Protein AF-V6TMT4-F1 (afdb_monomer_lite)

Foldseek 3Di:
DAPQDQDDCVVCVQAAVDDDPQARPDGHQQWEADPPIDNRFHGTAGQQAQVTTPQEGHAHQARGFYTDPDRHYTQGDHGHAQWDQDPVSHTDRAAAEDDLVDADAFHAYPPQCPPPNSNAGLFHSDLCWAAELRITHNDDPQAFDADPRRGRFGPAGFLQFAHASRHTYRCVDPPNVQQAVDWDRAPGHIFGLWGNPQQFAAELRYTHHCPDPRVQQADDDDDRTRFGFFGAQQFADASRYTHGCVDPPNVVFAPACPDAGRARPDTDFQWEADPPDDSRDHGTDGQQPDDPQEHHEPQARGWYDDPSYIFRPDGHPQWDQFPRRNYTDGFAAADDPPDPDQAFHAHVPQCPPPNSRAGLFGPDLQWETELRITDGDDCCAADADPRRTRFGPDGHAQWADESRYTYGQPTPSVCQFAHNVQWDQDPRYIAGQFTQPQQWEGDVRYTDRDDQQADDGDRRHRPDGDDD

Secondary structure (DSSP, 8-state):
-BTTB---GGG-TTTEEEEETTEEEEE-TTEEE-TT-BTTB-SEEETT-SS-BTTEE--TTEEEEEPPSSSEE-EEEEEPTTEEE-TTS-EEES--EE-GGG--TT-EETT-EEETTTTEESSBSSTTSEEETTEEES--SS-EEEPSS-SSSEEEE-TTSEEETTEEE-TTSTTHHHHEEEEEEETTEEEEEEESSTT-EEETTEEE-TTSGGGGGEE--S-TT---SEE-TTEEEETTEEEESSSTTHHHHEEE-TTSTB--SEEPTTEE--TT--TTS-S-EETTS--SS----TTEEEEEEETTEEEEEEEPTTEEEEGGGTEEEEPP-B--TT-S--TT-BPTT---BTTTTB-SSBSSTTEEEETTEEEE--TTTEEEPSS--SSEEEEPTTEEEETTEEEETTSHHHHTTB-GGGEEEETTEEEESSBSSTTEEEETTEEEE--TTEEEEETTEEEEEPP-

InterPro domains:
  IPR005127 Giardia variant-specific surface protein [PF03302] (73-182)
  IPR005127 Giardia variant-specific surface protein [PF03302] (261-421)
  IPR052798 Giardia Variant Surface Antigen [PTHR23275] (18-182)

Sequence (468 aa):
MHKGICMLQELHPDICIRAGAGVCEECSNLYFKNPVASTTMDSCIACNDVTGVNGYKGVENCAACAPPATAGPATCTDCLDRYILNGQKQCEESCPEVDENSKATGKCLKGYCNVLNGKYCSRCSLDSDYLVDGKCTSTNSNICTQQASPNGTCASCANTHILYMGGCYDPATSPGNKTCTKHKLIGSTLYCFQCGVLTDLLIDGHCLAPSSATSAACTLHRVPAGTCYYCDNTHFLMSGSCVSATTAPGNLVCQDIGPHDGICETCKEGYYAPPDRSSVSDSCIPCTDDSSTLKGIPHCKSCAASSGSLLCTACEKFYRPMNEGSECVQTCVEEEKSSSSNERRCKTGKCDVMGTFYCSQCATDTEAPINGLCAPLDESVCVPHDVKNGTCKYCARGHIMYRGGCYRIGSVEAADICDAQDVVTTGAGSFCIRCKQTDEVPIDGECKASTDECTVKDSGVCKSCRQA

Structure (mmCIF, N/CA/C/O backbone):
data_AF-V6TMT4-F1
#
_entry.id   AF-V6TMT4-F1
#
loop_
_atom_site.group_PDB
_atom_site.id
_atom_site.type_symbol
_atom_site.label_atom_id
_atom_site.label_alt_id
_atom_site.label_comp_id
_atom_site.label_asym_id
_atom_site.label_entity_id
_atom_site.label_seq_id
_atom_site.pdbx_PDB_ins_code
_atom_site.Cartn_x
_atom_site.Cartn_y
_atom_site.Cartn_z
_atom_site.occupancy
_atom_site.B_iso_or_equiv
_atom_site.auth_seq_id
_atom_site.auth_comp_id
_atom_site.auth_asym_id
_atom_site.auth_atom_id
_atom_site.pdbx_PDB_model_num
ATOM 1 N N . MET A 1 1 ? 35.594 -13.077 -37.177 1.00 83.94 1 MET A N 1
ATOM 2 C CA . MET A 1 1 ? 34.903 -12.465 -38.332 1.00 83.94 1 MET A CA 1
ATOM 3 C C . MET A 1 1 ? 33.645 -11.763 -37.836 1.00 83.94 1 MET A C 1
ATOM 5 O O . MET A 1 1 ? 32.958 -12.338 -36.992 1.00 83.94 1 MET A O 1
ATOM 9 N N . HIS A 1 2 ? 33.372 -10.544 -38.297 1.00 86.06 2 HIS A N 1
ATOM 10 C CA . HIS A 1 2 ? 32.113 -9.824 -38.066 1.00 86.06 2 HIS A CA 1
ATOM 11 C C . HIS A 1 2 ? 31.841 -8.894 -39.256 1.00 86.06 2 HIS A C 1
ATOM 13 O O . HIS A 1 2 ? 32.717 -8.115 -39.633 1.00 86.06 2 HIS A O 1
ATOM 19 N N . LYS A 1 3 ? 30.663 -9.001 -39.878 1.00 86.88 3 LYS A N 1
ATOM 20 C CA . LYS A 1 3 ? 30.241 -8.257 -41.075 1.00 86.88 3 LYS A CA 1
ATOM 21 C C . LYS A 1 3 ? 31.279 -8.262 -42.201 1.00 86.88 3 LYS A C 1
ATOM 23 O O . LYS A 1 3 ? 31.490 -7.258 -42.873 1.00 86.88 3 LYS A O 1
ATOM 28 N N . GLY A 1 4 ? 31.941 -9.400 -42.411 1.00 83.56 4 GLY A N 1
ATOM 29 C CA . GLY A 1 4 ? 32.953 -9.535 -43.464 1.00 83.56 4 GLY A CA 1
ATOM 30 C C . GLY A 1 4 ? 34.350 -9.009 -43.104 1.00 83.56 4 GLY A C 1
ATOM 31 O O . GLY A 1 4 ? 35.234 -9.038 -43.957 1.00 83.56 4 GLY A O 1
ATOM 32 N N . ILE A 1 5 ? 34.568 -8.546 -41.868 1.00 88.69 5 ILE A N 1
ATOM 33 C CA . ILE A 1 5 ? 35.832 -7.956 -41.409 1.00 88.69 5 ILE A CA 1
ATOM 34 C C . ILE A 1 5 ? 36.457 -8.819 -40.298 1.00 88.69 5 ILE A C 1
ATOM 36 O O . ILE A 1 5 ? 35.780 -9.308 -39.384 1.00 88.69 5 ILE A O 1
ATOM 40 N N . CYS A 1 6 ? 37.778 -9.000 -40.354 1.00 89.00 6 CYS A N 1
ATOM 41 C CA . CYS A 1 6 ? 38.559 -9.560 -39.251 1.00 89.00 6 CYS A CA 1
ATOM 42 C C . CYS A 1 6 ? 38.830 -8.469 -38.209 1.00 89.00 6 CYS A C 1
ATOM 44 O O . CYS A 1 6 ? 39.544 -7.512 -38.491 1.00 89.00 6 CYS A O 1
ATOM 46 N N . MET A 1 7 ? 38.263 -8.618 -37.011 1.00 90.19 7 MET A N 1
ATOM 47 C CA . MET A 1 7 ? 38.385 -7.650 -35.917 1.00 90.19 7 MET A CA 1
ATOM 48 C C . MET A 1 7 ? 39.349 -8.150 -34.836 1.00 90.19 7 MET A C 1
ATOM 50 O O . MET A 1 7 ? 39.361 -9.340 -34.516 1.00 90.19 7 MET A O 1
ATOM 54 N N . LEU A 1 8 ? 40.133 -7.233 -34.264 1.00 91.69 8 LEU A N 1
ATOM 55 C CA . LEU A 1 8 ? 40.973 -7.474 -33.088 1.00 91.69 8 LEU A CA 1
ATOM 56 C C . LEU A 1 8 ? 40.120 -7.343 -31.822 1.00 91.69 8 LEU A C 1
ATOM 58 O O . LEU A 1 8 ? 39.540 -6.288 -31.583 1.00 91.69 8 LEU A O 1
ATOM 62 N N . GLN A 1 9 ? 40.064 -8.402 -31.013 1.00 90.50 9 GLN A N 1
ATOM 63 C CA . GLN A 1 9 ? 39.236 -8.454 -29.801 1.00 90.50 9 GLN A CA 1
ATOM 64 C C . GLN A 1 9 ? 39.555 -7.312 -28.818 1.00 90.50 9 GLN A C 1
ATOM 66 O O . GLN A 1 9 ? 38.637 -6.698 -28.290 1.00 90.50 9 GLN A O 1
ATOM 71 N N . GLU A 1 10 ? 40.832 -6.972 -28.627 1.00 89.56 10 GLU A N 1
ATOM 72 C CA . GLU A 1 10 ? 41.263 -5.904 -27.708 1.00 89.56 10 GLU A CA 1
ATOM 73 C C . GLU A 1 10 ? 40.716 -4.514 -28.074 1.00 89.56 10 GLU A C 1
ATOM 75 O O . GLU A 1 10 ? 40.556 -3.666 -27.200 1.00 89.56 10 GLU A O 1
ATOM 80 N N . LEU A 1 11 ? 40.408 -4.282 -29.355 1.00 93.06 11 LEU A N 1
ATOM 81 C CA . LEU A 1 11 ? 39.851 -3.017 -29.843 1.00 93.06 11 LEU A CA 1
ATOM 82 C C . LEU A 1 11 ? 38.316 -3.012 -29.868 1.00 93.06 11 LEU A C 1
ATOM 84 O O . LEU A 1 11 ? 37.725 -1.940 -29.975 1.00 93.06 11 LEU A O 1
ATOM 88 N N . HIS A 1 12 ? 37.682 -4.187 -29.777 1.00 92.62 12 HIS A N 1
ATOM 89 C CA . HIS A 1 12 ? 36.230 -4.365 -29.906 1.00 92.62 12 HIS A CA 1
ATOM 90 C C . HIS A 1 12 ? 35.637 -5.303 -28.831 1.00 92.62 12 HIS A C 1
ATOM 92 O O . HIS A 1 12 ? 34.969 -6.296 -29.164 1.00 92.62 12 HIS A O 1
ATOM 98 N N . PRO A 1 13 ? 35.866 -5.024 -27.531 1.00 92.50 13 PRO A N 1
ATOM 99 C CA . PRO A 1 13 ? 35.311 -5.8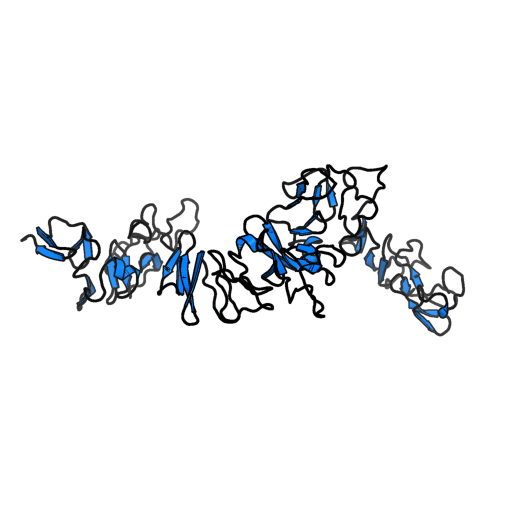29 -26.442 1.00 92.50 13 PRO A CA 1
ATOM 100 C C . PRO A 1 13 ? 33.780 -5.720 -26.344 1.00 92.50 13 PRO A C 1
ATOM 102 O O . PRO A 1 13 ? 33.129 -6.591 -25.773 1.00 92.50 13 PRO A O 1
ATOM 105 N N . ASP A 1 14 ? 33.197 -4.672 -26.930 1.00 92.69 14 ASP A N 1
ATOM 106 C CA . ASP A 1 14 ? 31.758 -4.427 -27.036 1.00 92.69 14 ASP A CA 1
ATOM 107 C C . ASP A 1 14 ? 31.035 -5.427 -27.952 1.00 92.69 14 ASP A C 1
ATOM 109 O O . ASP A 1 14 ? 29.817 -5.567 -27.848 1.00 92.69 14 ASP A O 1
ATOM 113 N N . ILE A 1 15 ? 31.775 -6.155 -28.798 1.00 93.75 15 ILE A N 1
ATOM 114 C CA . ILE A 1 15 ? 31.259 -7.226 -29.663 1.00 93.75 15 ILE A CA 1
ATOM 115 C C . ILE A 1 15 ? 31.689 -8.598 -29.135 1.00 93.75 15 ILE A C 1
ATOM 117 O O . ILE A 1 15 ? 30.860 -9.502 -29.000 1.00 93.75 15 ILE A O 1
ATOM 121 N N . CYS A 1 16 ? 32.984 -8.769 -28.846 1.00 94.88 16 CYS A N 1
ATOM 122 C CA . CYS A 1 16 ? 33.577 -10.054 -28.487 1.00 94.88 16 CYS A CA 1
ATOM 123 C C . CYS A 1 16 ? 34.361 -9.975 -27.175 1.00 94.88 16 CYS A C 1
ATOM 125 O O . CYS A 1 16 ? 35.405 -9.330 -27.107 1.00 94.88 16 CYS A O 1
ATOM 127 N N . ILE A 1 17 ? 33.901 -10.702 -26.157 1.00 95.44 17 ILE A N 1
ATOM 128 C CA . ILE A 1 17 ? 34.539 -10.747 -24.835 1.00 95.44 17 ILE A CA 1
ATOM 129 C C . ILE A 1 17 ? 35.733 -11.705 -24.848 1.00 95.44 17 ILE A C 1
ATOM 131 O O . ILE A 1 17 ? 36.773 -11.406 -24.263 1.00 95.44 17 ILE A O 1
ATOM 135 N N . ARG A 1 18 ? 35.610 -12.850 -25.532 1.00 94.25 18 ARG A N 1
ATOM 136 C CA . ARG A 1 18 ? 36.690 -13.840 -25.647 1.00 94.25 18 ARG A CA 1
ATOM 137 C C . ARG A 1 18 ? 36.762 -14.417 -27.051 1.00 94.25 18 ARG A C 1
ATOM 139 O O . ARG A 1 18 ? 35.775 -14.952 -27.555 1.00 94.25 18 ARG A O 1
ATOM 146 N N . ALA A 1 19 ? 37.949 -14.360 -27.649 1.00 92.81 19 ALA A N 1
ATOM 147 C CA . ALA A 1 19 ? 38.245 -14.979 -28.934 1.00 92.81 19 ALA A CA 1
ATOM 148 C C . ALA A 1 19 ? 39.205 -16.167 -28.775 1.00 92.81 19 ALA A C 1
ATOM 150 O O . ALA A 1 19 ? 40.127 -16.127 -27.963 1.00 92.81 19 ALA A O 1
ATOM 151 N N . GLY A 1 20 ? 39.008 -17.204 -29.586 1.00 90.94 20 GLY A N 1
ATOM 152 C CA . GLY A 1 20 ? 39.848 -18.398 -29.628 1.00 90.94 20 GLY A CA 1
ATOM 153 C C . GLY A 1 20 ? 39.778 -19.058 -31.003 1.00 90.94 20 GLY A C 1
ATOM 154 O O . GLY A 1 20 ? 38.744 -19.026 -31.662 1.00 90.94 20 GLY A O 1
ATOM 155 N N . ALA A 1 21 ? 40.905 -19.590 -31.490 1.00 88.56 21 ALA A N 1
ATOM 156 C CA . ALA A 1 21 ? 41.005 -20.277 -32.788 1.00 88.56 21 ALA A CA 1
ATOM 157 C C . ALA A 1 21 ? 40.380 -19.517 -33.991 1.00 88.56 21 ALA A C 1
ATOM 159 O O . ALA A 1 21 ? 39.844 -20.123 -34.917 1.00 88.56 21 ALA A O 1
ATOM 160 N N . GLY A 1 22 ? 40.444 -18.179 -33.988 1.00 86.75 22 GLY A N 1
ATOM 161 C CA . GLY A 1 22 ? 39.913 -17.334 -35.068 1.00 86.75 22 GLY A CA 1
ATOM 162 C C . GLY A 1 22 ? 38.399 -17.072 -35.022 1.00 86.75 22 GLY A C 1
ATOM 163 O O . GLY A 1 22 ? 37.870 -16.448 -35.946 1.00 86.75 22 GLY A O 1
ATOM 164 N N . VAL A 1 23 ? 37.706 -17.493 -33.959 1.00 93.75 23 VAL A N 1
ATOM 165 C CA . VAL A 1 23 ? 36.282 -17.214 -33.709 1.00 93.75 23 VAL A CA 1
ATOM 166 C C . VAL A 1 23 ? 36.078 -16.492 -32.382 1.00 93.75 23 VAL A C 1
ATOM 168 O O . VAL A 1 23 ? 36.880 -16.621 -31.459 1.00 93.75 23 VAL A O 1
ATOM 171 N N . CYS A 1 24 ? 34.981 -15.744 -32.270 1.00 95.00 24 CYS A N 1
ATOM 172 C CA . CYS A 1 24 ? 34.526 -15.282 -30.965 1.00 95.00 24 CYS A CA 1
ATOM 173 C C . CYS A 1 24 ? 33.825 -16.427 -30.225 1.00 95.00 24 CYS A C 1
ATOM 175 O O . CYS A 1 24 ? 32.832 -16.982 -30.703 1.00 95.00 24 CYS A O 1
ATOM 177 N N . GLU A 1 25 ? 34.349 -16.796 -29.064 1.00 93.38 25 GLU A N 1
ATOM 178 C CA . GLU A 1 25 ? 33.796 -17.853 -28.224 1.00 93.38 25 GLU A CA 1
ATOM 179 C C . GLU A 1 25 ? 32.671 -17.342 -27.327 1.00 93.38 25 GLU A C 1
ATOM 181 O O . GLU A 1 25 ? 31.728 -18.099 -27.072 1.00 93.38 25 GLU A O 1
ATOM 186 N N . GLU A 1 26 ? 32.776 -16.081 -26.897 1.00 94.75 26 GLU A N 1
ATOM 187 C CA . GLU A 1 26 ? 31.860 -15.392 -25.989 1.00 94.75 26 GLU A CA 1
ATOM 188 C C . GLU A 1 26 ? 31.581 -13.971 -26.493 1.00 94.75 26 GLU A C 1
ATOM 190 O O . GLU A 1 26 ? 32.477 -13.126 -26.544 1.00 94.75 26 GLU A O 1
ATOM 195 N N . CYS A 1 27 ? 30.333 -13.731 -26.887 1.00 95.56 27 CYS A N 1
ATOM 196 C CA . CYS A 1 27 ? 29.871 -12.440 -27.381 1.00 95.56 27 CYS A CA 1
ATOM 197 C C . CYS A 1 27 ? 29.468 -11.519 -26.225 1.00 95.56 27 CYS A C 1
ATOM 199 O O . CYS A 1 27 ? 29.079 -11.988 -25.157 1.00 95.56 27 CYS A O 1
ATOM 201 N N . SER A 1 28 ? 29.527 -10.213 -26.465 1.00 94.88 28 SER A N 1
ATOM 202 C CA . SER A 1 28 ? 28.987 -9.203 -25.552 1.00 94.88 28 SER A CA 1
ATOM 203 C C . SER A 1 28 ? 27.464 -9.319 -25.401 1.00 94.88 28 SER A C 1
ATOM 205 O O . SER A 1 28 ? 26.795 -9.896 -26.253 1.00 94.88 28 SER A O 1
ATOM 207 N N . ASN A 1 29 ? 26.898 -8.738 -24.342 1.00 92.12 29 ASN A N 1
ATOM 208 C CA . ASN A 1 29 ? 25.477 -8.843 -23.982 1.00 92.12 29 ASN A CA 1
ATOM 209 C C . ASN A 1 29 ? 24.498 -8.320 -25.053 1.00 92.12 29 ASN A C 1
ATOM 211 O O . ASN A 1 29 ? 23.337 -8.726 -25.050 1.00 92.12 29 ASN A O 1
ATOM 215 N N . LEU A 1 30 ? 24.961 -7.454 -25.962 1.00 95.00 30 LEU A N 1
ATOM 216 C CA . LEU A 1 30 ? 24.176 -6.943 -27.093 1.00 95.00 30 LEU A CA 1
ATOM 217 C C . LEU A 1 30 ? 24.151 -7.878 -28.314 1.00 95.00 30 LEU A C 1
ATOM 219 O O . LEU A 1 30 ? 23.525 -7.575 -29.333 1.00 95.00 30 LEU A O 1
ATOM 223 N N . TYR A 1 31 ? 24.850 -9.009 -28.234 1.00 96.44 31 TYR A N 1
ATOM 224 C CA . TYR A 1 31 ? 25.056 -9.943 -29.330 1.00 96.44 31 TYR A CA 1
ATOM 225 C C . TYR A 1 31 ? 24.802 -11.379 -28.872 1.00 96.44 31 TYR A C 1
ATOM 227 O O . TYR A 1 31 ? 25.121 -11.767 -27.751 1.00 96.44 31 TYR A O 1
ATOM 235 N N . PHE A 1 32 ? 24.308 -12.217 -29.778 1.00 96.62 32 PHE A N 1
ATOM 236 C CA . PHE A 1 32 ? 24.267 -13.661 -29.568 1.00 96.62 32 PHE A CA 1
ATOM 237 C C . PHE A 1 32 ? 25.334 -14.361 -30.406 1.00 96.62 32 PHE A C 1
ATOM 239 O O . PHE A 1 32 ? 25.706 -13.915 -31.497 1.00 96.62 32 PHE A O 1
ATOM 246 N N . LYS A 1 33 ? 25.811 -15.502 -29.904 1.00 95.62 33 LYS A N 1
ATOM 247 C CA . LYS A 1 33 ? 26.742 -16.357 -30.639 1.00 95.62 33 LYS A CA 1
ATOM 248 C C . LYS A 1 33 ? 26.039 -16.987 -31.833 1.00 95.62 33 LYS A C 1
ATOM 250 O O . LYS A 1 33 ? 25.041 -17.685 -31.667 1.00 95.62 33 LYS A O 1
ATOM 255 N N . ASN A 1 34 ? 26.588 -16.783 -33.023 1.00 95.19 34 ASN A N 1
ATOM 256 C CA . ASN A 1 34 ? 26.090 -17.413 -34.234 1.00 95.19 34 ASN A CA 1
ATOM 257 C C . ASN A 1 34 ? 26.302 -18.942 -34.159 1.00 95.19 34 ASN A C 1
ATOM 259 O O . ASN A 1 34 ? 27.451 -19.377 -34.036 1.00 95.19 34 ASN A O 1
ATOM 263 N N . PRO A 1 35 ? 25.253 -19.780 -34.273 1.00 94.25 35 PRO A N 1
ATOM 264 C CA . PRO A 1 35 ? 25.397 -21.240 -34.228 1.00 94.25 35 PRO A CA 1
ATOM 265 C C . PRO A 1 35 ? 26.279 -21.824 -35.338 1.00 94.25 35 PRO A C 1
ATOM 267 O O . PRO A 1 35 ? 26.777 -22.938 -35.201 1.00 94.25 35 PRO A O 1
ATOM 270 N N . VAL A 1 36 ? 26.505 -21.067 -36.417 1.00 93.62 36 VAL A N 1
ATOM 271 C CA . VAL A 1 36 ? 27.398 -21.436 -37.528 1.00 93.62 36 VAL A CA 1
ATOM 272 C C . VAL A 1 36 ? 28.673 -20.580 -37.582 1.00 93.62 36 VAL A C 1
ATOM 274 O O . VAL A 1 36 ? 29.278 -20.424 -38.645 1.00 93.62 36 VAL A O 1
ATOM 277 N N . ALA A 1 37 ? 29.082 -20.001 -36.446 1.00 93.31 37 ALA A N 1
ATOM 278 C CA . ALA A 1 37 ? 30.324 -19.241 -36.315 1.00 93.31 37 ALA A CA 1
ATOM 279 C C . ALA A 1 37 ? 31.541 -20.053 -36.793 1.00 93.31 37 ALA A C 1
ATOM 281 O O . ALA A 1 37 ? 31.729 -21.207 -36.411 1.00 93.31 37 ALA A O 1
ATOM 282 N N . SER A 1 38 ? 32.398 -19.433 -37.603 1.00 92.75 38 SER A N 1
ATOM 283 C CA . SER A 1 38 ? 33.648 -20.029 -38.089 1.00 92.75 38 SER A CA 1
ATOM 284 C C . SER A 1 38 ? 34.652 -18.932 -38.443 1.00 92.75 38 SER A C 1
ATOM 286 O O . SER A 1 38 ? 34.373 -17.745 -38.280 1.00 92.75 38 SER A O 1
ATOM 288 N N . THR A 1 39 ? 35.825 -19.296 -38.955 1.00 90.44 39 THR A N 1
ATOM 289 C CA . THR A 1 39 ? 36.812 -18.310 -39.425 1.00 90.44 39 THR A CA 1
ATOM 290 C C . THR A 1 39 ? 36.313 -17.487 -40.618 1.00 90.44 39 THR A C 1
ATOM 292 O O . THR A 1 39 ? 36.815 -16.389 -40.846 1.00 90.44 39 THR A O 1
ATOM 295 N N . THR A 1 40 ? 35.302 -17.973 -41.348 1.00 89.25 40 THR A N 1
ATOM 296 C CA . THR A 1 40 ? 34.706 -17.299 -42.514 1.00 89.25 40 THR A CA 1
ATOM 297 C C . THR A 1 40 ? 33.279 -16.805 -42.276 1.00 89.25 40 THR A C 1
ATOM 299 O O . THR A 1 40 ? 32.701 -16.197 -43.170 1.00 89.25 40 THR A O 1
ATOM 302 N N . MET A 1 41 ? 32.700 -17.057 -41.097 1.00 90.69 41 MET A N 1
ATOM 303 C CA . MET A 1 41 ? 31.330 -16.666 -40.747 1.00 90.69 41 MET A CA 1
ATOM 304 C C . MET A 1 41 ? 31.321 -15.826 -39.477 1.00 90.69 41 MET A C 1
ATOM 306 O O . MET A 1 41 ? 32.079 -16.090 -38.544 1.00 90.69 41 MET A O 1
ATOM 310 N N . ASP A 1 42 ? 30.434 -14.837 -39.425 1.00 93.38 42 ASP A N 1
ATOM 311 C CA . ASP A 1 42 ? 30.314 -13.946 -38.274 1.00 93.38 42 ASP A CA 1
ATOM 312 C C . ASP A 1 42 ? 30.132 -14.733 -36.979 1.00 93.38 42 ASP A C 1
ATOM 314 O O . ASP A 1 42 ? 29.279 -15.617 -36.900 1.00 93.38 42 ASP A O 1
ATOM 318 N N . SER A 1 43 ? 30.943 -14.424 -35.968 1.00 94.56 43 SER A N 1
ATOM 319 C CA . SER A 1 43 ? 30.884 -15.140 -34.690 1.00 94.56 43 SER A CA 1
ATOM 320 C C . SER A 1 43 ? 29.759 -14.639 -33.785 1.00 94.56 43 SER A C 1
ATOM 322 O O . SER A 1 43 ? 29.140 -15.431 -33.078 1.00 94.56 43 SER A O 1
ATOM 324 N N . CYS A 1 44 ? 29.481 -13.338 -33.840 1.00 95.88 44 CYS A N 1
ATOM 325 C CA . CYS A 1 44 ? 28.484 -12.656 -33.025 1.00 95.88 44 CYS A CA 1
ATOM 326 C C . CYS A 1 44 ? 27.546 -11.863 -33.932 1.00 95.88 44 CYS A C 1
ATOM 328 O O . CYS A 1 44 ? 28.014 -11.122 -34.802 1.00 95.88 44 CYS A O 1
ATOM 330 N N . ILE A 1 45 ? 26.242 -12.022 -33.723 1.00 96.62 45 ILE A N 1
ATOM 331 C CA . ILE A 1 45 ? 25.181 -11.309 -34.443 1.00 96.62 45 ILE A CA 1
ATOM 332 C C . ILE A 1 45 ? 24.476 -10.415 -33.427 1.00 96.62 45 ILE A C 1
ATOM 334 O O . ILE A 1 45 ? 24.148 -10.876 -32.334 1.00 96.62 45 ILE A O 1
ATOM 338 N N . ALA A 1 46 ? 24.281 -9.136 -33.758 1.00 97.00 46 ALA A N 1
ATOM 339 C CA . ALA A 1 46 ? 23.636 -8.204 -32.839 1.00 97.00 46 ALA A CA 1
ATOM 340 C C . ALA A 1 46 ? 22.188 -8.635 -32.586 1.00 97.00 46 ALA A C 1
ATOM 342 O O . ALA A 1 46 ? 21.488 -9.082 -33.500 1.00 97.00 46 ALA A O 1
ATOM 343 N N . CYS A 1 47 ? 21.721 -8.486 -31.351 1.00 97.69 47 CYS A N 1
ATOM 344 C CA . CYS A 1 47 ? 20.380 -8.912 -30.971 1.00 97.69 47 CYS A CA 1
ATOM 345 C C . CYS A 1 47 ? 19.271 -8.161 -31.709 1.00 97.69 47 CYS A C 1
ATOM 347 O O . CYS A 1 47 ? 18.190 -8.720 -31.867 1.00 97.69 47 CYS A O 1
ATOM 349 N N . ASN A 1 48 ? 19.550 -6.966 -32.229 1.00 96.94 48 ASN A N 1
ATOM 350 C CA . ASN A 1 48 ? 18.653 -6.167 -33.062 1.00 96.94 48 ASN A CA 1
ATOM 351 C C . ASN A 1 48 ? 18.924 -6.259 -34.575 1.00 96.94 48 ASN A C 1
ATOM 353 O O . ASN A 1 48 ? 18.274 -5.563 -35.354 1.00 96.94 48 ASN A O 1
ATOM 357 N N . ASP A 1 49 ? 19.845 -7.117 -35.023 1.00 96.81 49 ASP A N 1
ATOM 358 C CA . ASP A 1 49 ? 20.133 -7.289 -36.449 1.00 96.81 49 ASP A CA 1
ATOM 359 C C . ASP A 1 49 ? 19.102 -8.199 -37.126 1.00 96.81 49 ASP A C 1
ATOM 361 O O . ASP A 1 49 ? 19.271 -9.416 -37.228 1.00 96.81 49 ASP A O 1
ATOM 365 N N . VAL A 1 50 ? 18.028 -7.597 -37.632 1.00 95.81 50 VAL A N 1
ATOM 366 C CA . VAL A 1 50 ? 16.942 -8.315 -38.321 1.00 95.81 50 VAL A CA 1
ATOM 367 C C . VAL A 1 50 ? 17.335 -8.879 -39.691 1.00 95.81 50 VAL A C 1
ATOM 369 O O . VAL A 1 50 ? 16.616 -9.731 -40.221 1.00 95.81 50 VAL A O 1
ATOM 372 N N . THR A 1 51 ? 18.466 -8.442 -40.258 1.00 94.94 51 THR A N 1
ATOM 373 C CA . THR A 1 51 ? 19.009 -9.007 -41.506 1.00 94.94 51 THR A CA 1
ATOM 374 C C . THR A 1 51 ? 19.715 -10.325 -41.208 1.00 94.94 51 THR A C 1
ATOM 376 O O . THR A 1 51 ? 19.497 -11.323 -41.897 1.00 94.94 51 THR A O 1
ATOM 379 N N . GLY A 1 52 ? 20.512 -10.335 -40.136 1.00 92.00 52 GLY A N 1
ATOM 380 C CA . GLY A 1 52 ? 21.183 -11.522 -39.630 1.00 92.00 52 GLY A CA 1
ATOM 381 C C . GLY A 1 52 ? 22.297 -12.052 -40.535 1.00 92.00 52 GLY A C 1
ATOM 382 O O . GLY A 1 52 ? 22.794 -11.367 -41.432 1.00 92.00 52 GLY A O 1
ATOM 383 N N . VAL A 1 53 ? 22.700 -13.300 -40.283 1.00 93.75 53 VAL A N 1
ATOM 384 C CA . VAL A 1 53 ? 23.731 -14.032 -41.032 1.00 93.75 53 VAL A CA 1
ATOM 385 C C . VAL A 1 53 ? 23.288 -15.482 -41.213 1.00 93.75 53 VAL A C 1
ATOM 387 O O . VAL A 1 53 ? 22.982 -16.174 -40.247 1.00 93.75 53 VAL A O 1
ATOM 390 N N . ASN A 1 54 ? 23.268 -15.962 -42.459 1.00 92.56 54 ASN A N 1
ATOM 391 C CA . ASN A 1 54 ? 22.940 -17.352 -42.812 1.00 92.56 54 ASN A CA 1
ATOM 392 C C . ASN A 1 54 ? 21.621 -17.877 -42.202 1.00 92.56 54 ASN A C 1
ATOM 394 O O . ASN A 1 54 ? 21.543 -19.003 -41.717 1.00 92.56 54 ASN A O 1
ATOM 398 N N . GLY A 1 55 ? 20.589 -17.028 -42.181 1.00 93.56 55 GLY A N 1
ATOM 399 C CA . GLY A 1 55 ? 19.272 -17.356 -41.629 1.00 93.56 55 GLY A CA 1
ATOM 400 C C . GLY A 1 55 ? 19.132 -17.162 -40.115 1.00 93.56 55 GLY A C 1
ATOM 401 O O . GLY A 1 55 ? 18.014 -17.238 -39.615 1.00 93.56 55 GLY A O 1
ATOM 402 N N . TYR A 1 56 ? 20.213 -16.863 -39.390 1.00 97.12 56 TYR A N 1
ATOM 403 C CA . TYR A 1 56 ? 20.182 -16.496 -37.972 1.00 97.12 56 TYR A CA 1
ATOM 404 C C . TYR A 1 56 ? 20.064 -14.984 -37.839 1.00 97.12 56 TYR A C 1
ATOM 406 O O . TYR A 1 56 ? 20.953 -14.263 -38.285 1.00 97.12 56 TYR A O 1
ATOM 414 N N . LYS A 1 57 ? 18.980 -14.492 -37.241 1.00 97.06 57 LYS A N 1
ATOM 415 C CA . LYS A 1 57 ? 18.694 -13.051 -37.149 1.00 97.06 57 LYS A CA 1
ATOM 416 C C . LYS A 1 57 ? 18.314 -12.633 -35.736 1.00 97.06 57 LYS A C 1
ATOM 418 O O . LYS A 1 57 ? 17.874 -13.458 -34.943 1.00 97.06 57 LYS A O 1
ATOM 423 N N . GLY A 1 58 ? 18.483 -11.358 -35.434 1.00 96.62 58 GLY A N 1
ATOM 424 C CA . GLY A 1 58 ? 17.978 -10.718 -34.228 1.00 96.62 58 GLY A CA 1
ATOM 425 C C . GLY A 1 58 ? 16.475 -10.419 -34.285 1.00 96.62 58 GLY A C 1
ATOM 426 O O . GLY A 1 58 ? 15.764 -10.816 -35.214 1.00 96.62 58 GLY A O 1
ATOM 427 N N . VAL A 1 59 ? 16.006 -9.695 -33.273 1.00 97.00 59 VAL A N 1
ATOM 428 C CA . VAL A 1 59 ? 14.644 -9.174 -33.115 1.00 97.00 59 VAL A CA 1
ATOM 429 C C . VAL A 1 59 ? 14.723 -7.652 -33.062 1.00 97.00 59 VAL A C 1
ATOM 431 O O . VAL A 1 59 ? 15.546 -7.102 -32.339 1.00 97.00 59 VAL A O 1
ATOM 434 N N . GLU A 1 60 ? 13.878 -6.961 -33.822 1.00 97.44 60 GLU A N 1
ATOM 435 C CA . GLU A 1 60 ? 13.870 -5.496 -33.864 1.00 97.44 60 GLU A CA 1
ATOM 436 C C . GLU A 1 60 ? 13.774 -4.888 -32.453 1.00 97.44 60 GLU A C 1
ATOM 438 O O . GLU A 1 60 ? 13.021 -5.372 -31.608 1.00 97.44 60 GLU A O 1
ATOM 443 N N . ASN A 1 61 ? 14.570 -3.846 -32.192 1.00 96.81 61 ASN A N 1
ATOM 444 C CA . ASN A 1 61 ? 14.669 -3.153 -30.899 1.00 96.81 61 ASN A CA 1
ATOM 445 C C . ASN A 1 61 ? 15.078 -4.026 -29.695 1.00 96.81 61 ASN A C 1
ATOM 447 O O . ASN A 1 61 ? 14.922 -3.615 -28.543 1.00 96.81 61 ASN A O 1
ATOM 451 N N . CYS A 1 62 ? 15.632 -5.215 -29.936 1.00 97.69 62 CYS A N 1
ATOM 452 C CA . CYS A 1 62 ? 16.110 -6.097 -28.881 1.00 97.69 62 CYS A CA 1
ATOM 453 C C . CYS A 1 62 ? 17.528 -5.729 -28.422 1.00 97.69 62 CYS A C 1
ATOM 455 O O . CYS A 1 62 ? 18.457 -5.681 -29.228 1.00 97.69 62 CYS A O 1
ATOM 457 N N . ALA A 1 63 ? 17.696 -5.507 -27.118 1.00 95.94 63 ALA A N 1
ATOM 458 C CA . ALA A 1 63 ? 18.991 -5.223 -26.506 1.00 95.94 63 ALA A CA 1
ATOM 459 C C . ALA A 1 63 ? 19.758 -6.509 -26.198 1.00 95.94 63 ALA A C 1
ATOM 461 O O . ALA A 1 63 ? 20.945 -6.578 -26.468 1.00 95.94 63 ALA A O 1
ATOM 462 N N . ALA A 1 64 ? 19.089 -7.530 -25.662 1.00 95.88 64 ALA A N 1
ATOM 463 C CA . ALA A 1 64 ? 19.716 -8.788 -25.262 1.00 95.88 64 ALA A CA 1
ATOM 464 C C . ALA A 1 64 ? 18.854 -9.976 -25.683 1.00 95.88 64 ALA A C 1
ATOM 466 O O . ALA A 1 64 ? 17.624 -9.919 -25.614 1.00 95.88 64 ALA A O 1
ATOM 467 N N . CYS A 1 65 ? 19.489 -11.065 -26.108 1.00 97.25 65 CYS A N 1
ATOM 468 C CA . CYS A 1 65 ? 18.797 -12.195 -26.709 1.00 97.25 65 CYS A CA 1
ATOM 469 C C . CYS A 1 65 ? 19.560 -13.515 -26.550 1.00 97.25 65 CYS A C 1
ATOM 471 O O . CYS A 1 65 ? 20.783 -13.547 -26.424 1.00 97.25 65 CYS A O 1
ATOM 473 N N . ALA A 1 66 ? 18.819 -14.621 -26.605 1.00 95.69 66 ALA A N 1
ATOM 474 C CA . ALA A 1 66 ? 19.371 -15.967 -26.656 1.00 95.69 66 ALA A CA 1
ATOM 475 C C . ALA A 1 66 ? 19.437 -16.478 -28.109 1.00 95.69 66 ALA A C 1
ATOM 477 O O . ALA A 1 66 ? 18.484 -16.269 -28.873 1.00 95.69 66 ALA A O 1
ATOM 478 N N . PRO A 1 67 ? 20.523 -17.174 -28.496 1.00 95.00 67 PRO A N 1
ATOM 479 C CA . PRO A 1 67 ? 20.668 -17.727 -29.838 1.00 95.00 67 PRO A CA 1
ATOM 480 C C . PRO A 1 67 ? 19.563 -18.759 -30.126 1.00 95.00 67 PRO A C 1
ATOM 482 O O . PRO A 1 67 ? 19.219 -19.547 -29.240 1.00 95.00 67 PRO A O 1
ATOM 485 N N . PRO A 1 68 ? 19.012 -18.809 -31.350 1.00 94.88 68 PRO A N 1
ATOM 486 C CA . PRO A 1 68 ? 18.040 -19.831 -31.705 1.00 94.88 68 PRO A CA 1
ATOM 487 C C . PRO A 1 68 ? 18.738 -21.164 -32.014 1.00 94.88 68 PRO A C 1
ATOM 489 O O . PRO A 1 68 ? 19.866 -21.197 -32.506 1.00 94.88 68 PRO A O 1
ATOM 492 N N . ALA A 1 69 ? 18.055 -22.281 -31.749 1.00 92.94 69 ALA A N 1
ATOM 493 C CA . ALA A 1 69 ? 18.599 -23.623 -31.993 1.00 92.94 69 ALA A CA 1
ATOM 494 C C . ALA A 1 69 ? 18.732 -23.956 -33.492 1.00 92.94 69 ALA A C 1
ATOM 496 O O . ALA A 1 69 ? 19.605 -24.721 -33.896 1.00 92.94 69 ALA A O 1
ATOM 497 N N . THR A 1 70 ? 17.874 -23.368 -34.323 1.00 94.69 70 THR A N 1
ATOM 498 C CA . THR A 1 70 ? 17.866 -23.510 -35.783 1.00 94.69 70 THR A CA 1
ATOM 499 C C . THR A 1 70 ? 17.846 -22.134 -36.437 1.00 94.69 70 THR A C 1
ATOM 501 O O . THR A 1 70 ? 17.591 -21.136 -35.763 1.00 94.69 70 THR A O 1
ATOM 504 N N . ALA A 1 71 ? 18.090 -22.069 -37.749 1.00 95.88 71 ALA A N 1
ATOM 505 C CA . ALA A 1 71 ? 17.942 -20.827 -38.506 1.00 95.88 71 ALA A CA 1
ATOM 506 C C . ALA A 1 71 ? 16.565 -20.193 -38.230 1.00 95.88 71 ALA A C 1
ATOM 508 O O . ALA A 1 71 ? 15.532 -20.863 -38.298 1.00 95.88 71 ALA A O 1
ATOM 509 N N . GLY A 1 72 ? 16.567 -18.916 -37.862 1.00 95.56 72 GLY A N 1
ATOM 510 C CA . GLY A 1 72 ? 15.411 -18.203 -37.340 1.00 95.56 72 GLY A CA 1
ATOM 511 C C . GLY A 1 72 ? 15.808 -16.985 -36.499 1.00 95.56 72 GLY A C 1
ATOM 512 O O . GLY A 1 72 ? 16.996 -16.669 -36.377 1.00 95.56 72 GLY A O 1
ATOM 513 N N . PRO A 1 73 ? 14.814 -16.266 -35.947 1.00 95.94 73 PRO A N 1
ATOM 514 C CA . PRO A 1 73 ? 15.058 -15.169 -35.022 1.00 95.94 73 PRO A CA 1
ATOM 515 C C . PRO A 1 73 ? 15.557 -15.673 -33.664 1.00 95.94 73 PRO A C 1
ATOM 517 O O . PRO A 1 73 ? 15.071 -16.680 -33.149 1.00 95.94 73 PRO A O 1
ATOM 520 N N . ALA A 1 74 ? 16.493 -14.938 -33.072 1.00 96.75 74 ALA A N 1
ATOM 521 C CA . ALA A 1 74 ? 16.886 -15.079 -31.681 1.00 96.75 74 ALA A CA 1
ATOM 522 C C . ALA A 1 74 ? 15.691 -14.845 -30.745 1.00 96.75 74 ALA A C 1
ATOM 524 O O . ALA A 1 74 ? 14.708 -14.191 -31.099 1.00 96.75 74 ALA A O 1
ATOM 525 N N . THR A 1 75 ? 15.771 -15.374 -29.526 1.00 96.94 75 THR A N 1
ATOM 526 C CA . THR A 1 75 ? 14.743 -15.126 -28.506 1.00 96.94 75 THR A CA 1
ATOM 527 C C . THR A 1 75 ? 15.120 -13.881 -27.723 1.00 96.94 75 THR A C 1
ATOM 529 O O . THR A 1 75 ? 16.094 -13.912 -26.974 1.00 96.94 75 THR A O 1
ATOM 532 N N . CYS A 1 76 ? 14.366 -12.793 -27.883 1.00 97.69 76 CYS A N 1
ATOM 533 C CA . CYS A 1 76 ? 14.639 -11.570 -27.140 1.00 97.69 76 CYS A CA 1
ATOM 534 C C . CYS A 1 76 ? 14.365 -11.756 -25.640 1.00 97.69 76 CYS A C 1
ATOM 536 O O . CYS A 1 76 ? 13.330 -12.303 -25.244 1.00 97.69 76 CYS A O 1
ATOM 538 N N . THR A 1 77 ? 15.302 -11.307 -24.809 1.00 96.38 77 THR A N 1
ATOM 539 C CA . THR A 1 77 ? 15.231 -11.379 -23.344 1.00 96.38 77 THR A CA 1
ATOM 540 C C . THR A 1 77 ? 15.177 -10.003 -22.695 1.00 96.38 77 THR A C 1
ATOM 542 O O . THR A 1 77 ? 14.623 -9.889 -21.605 1.00 96.38 77 THR A O 1
ATOM 545 N N . ASP A 1 78 ? 15.695 -8.967 -23.361 1.00 95.75 78 ASP A N 1
ATOM 546 C CA . ASP A 1 78 ? 15.519 -7.573 -22.956 1.00 95.75 78 ASP A CA 1
ATOM 547 C C . ASP A 1 78 ? 15.518 -6.642 -24.174 1.00 95.75 78 ASP A C 1
ATOM 549 O O . ASP A 1 78 ? 16.182 -6.901 -25.178 1.00 95.75 78 ASP A O 1
ATOM 553 N N . CYS A 1 79 ? 14.772 -5.551 -24.074 1.00 96.88 79 CYS A N 1
ATOM 554 C CA . CYS A 1 79 ? 14.594 -4.565 -25.134 1.00 96.88 79 CYS A CA 1
ATOM 555 C C . CYS A 1 79 ? 15.430 -3.314 -24.875 1.00 96.88 79 CYS A C 1
ATOM 557 O O . CYS A 1 79 ? 15.735 -3.002 -23.722 1.00 96.88 79 CYS A O 1
ATOM 559 N N . LEU A 1 80 ? 15.752 -2.588 -25.946 1.00 95.50 80 LEU A N 1
ATOM 560 C CA . LEU A 1 80 ? 16.396 -1.276 -25.860 1.00 95.50 80 LEU A CA 1
ATOM 561 C C . LEU A 1 80 ? 15.542 -0.293 -25.041 1.00 95.50 80 LEU A C 1
ATOM 563 O O . LEU A 1 80 ? 14.349 -0.522 -24.809 1.00 95.50 80 LEU A O 1
ATOM 567 N N . ASP A 1 81 ? 16.155 0.812 -24.618 1.00 94.50 81 ASP A N 1
ATOM 568 C CA . ASP A 1 81 ? 15.457 1.928 -23.972 1.00 94.50 81 ASP A CA 1
ATOM 569 C C . ASP A 1 81 ? 14.227 2.331 -24.788 1.00 94.50 81 ASP A C 1
ATOM 571 O O . ASP A 1 81 ? 14.246 2.279 -26.018 1.00 94.50 81 ASP A O 1
ATOM 575 N N . ARG A 1 82 ? 13.160 2.748 -24.098 1.00 96.00 82 ARG A N 1
ATOM 576 C CA . ARG A 1 82 ? 11.827 3.047 -24.653 1.00 96.00 82 ARG A CA 1
ATOM 577 C C . ARG A 1 82 ? 11.016 1.845 -25.139 1.00 96.00 82 ARG A C 1
ATOM 579 O O . ARG A 1 82 ? 9.881 2.057 -25.563 1.00 96.00 82 ARG A O 1
ATOM 586 N N . TYR A 1 83 ? 11.538 0.619 -25.052 1.00 96.50 83 TYR A N 1
ATOM 587 C CA . TYR A 1 83 ? 10.823 -0.596 -25.446 1.00 96.50 83 TYR A CA 1
ATOM 588 C C . TYR A 1 83 ? 10.682 -1.606 -24.295 1.00 96.50 83 TYR A C 1
ATOM 590 O O . TYR A 1 83 ? 11.579 -1.797 -23.461 1.00 96.50 83 TYR A O 1
ATOM 598 N N . ILE A 1 84 ? 9.554 -2.318 -24.285 1.00 95.81 84 ILE A N 1
ATOM 599 C CA . ILE A 1 84 ? 9.253 -3.409 -23.348 1.00 95.81 84 ILE A CA 1
ATOM 600 C C . ILE A 1 84 ? 9.024 -4.725 -24.084 1.00 95.81 84 ILE A C 1
ATOM 602 O O . ILE A 1 84 ? 8.525 -4.758 -25.206 1.00 95.81 84 ILE A O 1
ATOM 606 N N . LEU A 1 85 ? 9.381 -5.826 -23.424 1.00 95.25 85 LEU A N 1
ATOM 607 C CA . LEU A 1 85 ? 9.204 -7.167 -23.963 1.00 95.25 85 LEU A CA 1
ATOM 608 C C . LEU A 1 85 ? 7.750 -7.620 -23.780 1.00 95.25 85 LEU A C 1
ATOM 610 O O . LEU A 1 85 ? 7.275 -7.741 -22.649 1.00 95.25 85 LEU A O 1
ATOM 614 N N . ASN A 1 86 ? 7.057 -7.904 -24.879 1.00 93.44 86 ASN A N 1
ATOM 615 C CA . ASN A 1 86 ? 5.684 -8.399 -24.854 1.00 93.44 86 ASN A CA 1
ATOM 616 C C . ASN A 1 86 ? 5.617 -9.931 -24.657 1.00 93.44 86 ASN A C 1
ATOM 618 O O . ASN A 1 86 ? 6.632 -10.638 -24.627 1.00 93.44 86 ASN A O 1
ATOM 622 N N . GLY A 1 87 ? 4.399 -10.475 -24.552 1.00 89.94 87 GLY A N 1
ATOM 623 C CA . GLY A 1 87 ? 4.169 -11.915 -24.357 1.00 89.94 87 GLY A CA 1
ATOM 624 C C . GLY A 1 87 ? 4.709 -12.811 -25.483 1.00 89.94 87 GLY A C 1
ATOM 625 O O . GLY A 1 87 ? 4.925 -14.001 -25.268 1.00 89.94 87 GLY A O 1
ATOM 626 N N . GLN A 1 88 ? 4.983 -12.242 -26.659 1.00 92.88 88 GLN A N 1
ATOM 627 C CA . GLN A 1 88 ? 5.513 -12.927 -27.842 1.00 92.88 88 GLN A CA 1
ATOM 628 C C . GLN A 1 88 ? 7.036 -12.777 -27.985 1.00 92.88 88 GLN A C 1
ATOM 630 O O . GLN A 1 88 ? 7.589 -13.155 -29.016 1.00 92.88 88 GLN A O 1
ATOM 635 N N . LYS A 1 89 ? 7.726 -12.247 -26.962 1.00 92.62 89 LYS A N 1
ATOM 636 C CA . LYS A 1 89 ? 9.176 -11.978 -26.980 1.00 92.62 89 LYS A CA 1
ATOM 637 C C . LYS A 1 89 ? 9.594 -10.972 -28.059 1.00 92.62 89 LYS A C 1
ATOM 639 O O . LYS A 1 89 ? 10.698 -11.056 -28.594 1.00 92.62 89 LYS A O 1
ATOM 644 N N . GLN A 1 90 ? 8.718 -10.018 -28.359 1.00 95.44 90 GLN A N 1
ATOM 645 C CA . GLN A 1 90 ? 8.995 -8.883 -29.237 1.00 95.44 90 GLN A CA 1
ATOM 646 C C . GLN A 1 90 ? 9.050 -7.591 -28.423 1.00 95.44 90 GLN A C 1
ATOM 648 O O . GLN A 1 90 ? 8.453 -7.502 -27.349 1.00 95.44 90 GLN A O 1
ATOM 653 N N . CYS A 1 91 ? 9.772 -6.603 -28.939 1.00 96.81 91 CYS A N 1
ATOM 654 C CA . CYS A 1 91 ? 9.936 -5.310 -28.295 1.00 96.81 91 CYS A CA 1
ATOM 655 C C . CYS A 1 91 ? 8.895 -4.316 -28.810 1.00 96.81 91 CYS A C 1
ATOM 657 O O . CYS A 1 91 ? 8.895 -3.963 -29.987 1.00 96.81 91 CYS A O 1
ATOM 659 N N . GLU A 1 92 ? 8.013 -3.872 -27.920 1.00 96.50 92 GLU A N 1
ATOM 660 C CA . GLU A 1 92 ? 6.970 -2.880 -28.189 1.00 96.50 92 GLU A CA 1
ATOM 661 C C . GLU A 1 92 ? 7.376 -1.528 -27.600 1.00 96.50 92 GLU A C 1
ATOM 663 O O . GLU A 1 92 ? 7.875 -1.473 -26.475 1.00 96.50 92 GLU A O 1
ATOM 668 N N . GLU A 1 93 ? 7.186 -0.444 -28.357 1.00 96.38 93 GLU A N 1
ATOM 669 C CA . GLU A 1 93 ? 7.517 0.902 -27.886 1.00 96.38 93 GLU A CA 1
ATOM 670 C C . GLU A 1 93 ? 6.585 1.295 -26.731 1.00 96.38 93 GLU A C 1
ATOM 672 O O . GLU A 1 93 ? 5.377 1.452 -26.898 1.00 96.38 93 GLU A O 1
ATOM 677 N N . SER A 1 94 ? 7.155 1.468 -25.542 1.00 96.00 94 SER A N 1
ATOM 678 C CA . SER A 1 94 ? 6.451 1.877 -24.327 1.00 96.00 94 SER A CA 1
ATOM 679 C C . SER A 1 94 ? 6.596 3.363 -24.022 1.00 96.00 94 SER A C 1
ATOM 681 O O . SER A 1 94 ? 5.748 3.911 -23.319 1.00 96.00 94 SER A O 1
ATOM 683 N N . CYS A 1 95 ? 7.642 4.017 -24.536 1.00 97.31 95 CYS A N 1
ATOM 684 C CA . CYS A 1 95 ? 7.907 5.437 -24.307 1.00 97.31 95 CYS A CA 1
ATOM 685 C C . CYS A 1 95 ? 8.136 6.182 -25.633 1.00 97.31 95 CYS A C 1
ATOM 687 O O . CYS A 1 95 ? 9.280 6.414 -26.036 1.00 97.31 95 CYS A O 1
ATOM 689 N N . PRO A 1 96 ? 7.054 6.547 -26.343 1.00 96.94 96 PRO A N 1
ATOM 690 C CA . PRO A 1 96 ? 7.162 7.299 -27.582 1.00 96.94 96 PRO A CA 1
ATOM 691 C C . PRO A 1 96 ? 7.511 8.759 -27.280 1.00 96.94 96 PRO A C 1
ATOM 693 O O . PRO A 1 96 ? 6.708 9.503 -26.719 1.00 96.94 96 PRO A O 1
ATOM 696 N N . GLU A 1 97 ? 8.717 9.167 -27.649 1.00 95.50 97 GLU A N 1
ATOM 697 C CA . GLU A 1 97 ? 9.323 10.441 -27.253 1.00 95.50 97 GLU A CA 1
ATOM 698 C C . GLU A 1 97 ? 9.229 11.508 -28.357 1.00 95.50 97 GLU A C 1
ATOM 700 O O . GLU A 1 97 ? 9.377 11.190 -29.540 1.00 95.50 97 GLU A O 1
ATOM 705 N N . VAL A 1 98 ? 9.021 12.775 -27.980 1.00 97.69 98 VAL A N 1
ATOM 706 C CA . VAL A 1 98 ? 9.009 13.933 -28.895 1.00 97.69 98 VAL A CA 1
ATOM 707 C C . VAL A 1 98 ? 9.742 15.146 -28.310 1.00 97.69 98 VAL A C 1
ATOM 709 O O . VAL A 1 98 ? 9.778 15.354 -27.096 1.00 97.69 98 VAL A O 1
ATOM 712 N N . ASP A 1 99 ? 10.320 15.970 -29.186 1.00 96.69 99 ASP A N 1
ATOM 713 C CA . ASP A 1 99 ? 10.918 17.262 -28.828 1.00 96.69 99 ASP A CA 1
ATOM 714 C C . ASP A 1 99 ? 9.847 18.309 -28.437 1.00 96.69 99 ASP A C 1
ATOM 716 O O . ASP A 1 99 ? 8.675 18.200 -28.801 1.00 96.69 99 ASP A O 1
ATOM 720 N N . GLU A 1 100 ? 10.267 19.388 -27.763 1.00 93.88 100 GLU A N 1
ATOM 721 C CA . GLU A 1 100 ? 9.410 20.512 -27.323 1.00 93.88 100 GLU A CA 1
ATOM 722 C C . GLU A 1 100 ? 8.563 21.139 -28.447 1.00 93.88 100 GLU A C 1
ATOM 724 O O . GLU A 1 100 ? 7.444 21.588 -28.213 1.00 93.88 100 GLU A O 1
ATOM 729 N N . ASN A 1 101 ? 9.069 21.141 -29.683 1.00 95.50 101 ASN A N 1
ATOM 730 C CA . ASN A 1 101 ? 8.379 21.719 -30.842 1.00 95.50 101 ASN A CA 1
ATOM 731 C C . ASN A 1 101 ? 7.381 20.753 -31.506 1.00 95.50 101 ASN A C 1
ATOM 733 O O . ASN A 1 101 ? 6.756 21.098 -32.507 1.00 95.50 101 ASN A O 1
ATOM 737 N N . SER A 1 102 ? 7.260 19.523 -31.003 1.00 96.81 102 SER A N 1
ATOM 738 C CA . SER A 1 102 ? 6.452 18.453 -31.605 1.00 96.81 102 SER A CA 1
ATOM 739 C C . SER A 1 102 ? 5.598 17.724 -30.569 1.00 96.81 102 SER A C 1
ATOM 741 O O . SER A 1 102 ? 5.262 16.553 -30.748 1.00 96.81 102 SER A O 1
ATOM 743 N N . LYS A 1 103 ? 5.245 18.431 -29.488 1.00 97.06 103 LYS A N 1
ATOM 744 C CA . LYS A 1 103 ? 4.355 17.939 -28.434 1.00 97.06 103 LYS A CA 1
ATOM 745 C C . LYS A 1 103 ? 3.070 17.388 -29.034 1.00 97.06 103 LYS A C 1
ATOM 747 O O . LYS A 1 103 ? 2.436 18.023 -29.877 1.00 97.06 103 LYS A O 1
ATOM 752 N N . ALA A 1 104 ? 2.680 16.215 -28.571 1.00 97.31 104 ALA A N 1
ATOM 753 C CA . ALA A 1 104 ? 1.472 15.547 -29.014 1.00 97.31 104 ALA A CA 1
ATOM 754 C C . ALA A 1 104 ? 0.934 14.670 -27.889 1.00 97.31 104 ALA A C 1
ATOM 756 O O . ALA A 1 104 ? 1.685 14.221 -27.020 1.00 97.31 104 ALA A O 1
ATOM 757 N N . THR A 1 105 ? -0.372 14.415 -27.916 1.00 97.00 105 THR A N 1
ATOM 758 C CA . THR A 1 105 ? -0.989 13.582 -26.885 1.00 97.00 105 THR A CA 1
ATOM 759 C C . THR A 1 105 ? -0.435 12.161 -26.935 1.00 97.00 105 THR A C 1
ATOM 761 O O . THR A 1 105 ? -0.125 11.629 -28.008 1.00 97.00 105 THR A O 1
ATOM 764 N N . GLY A 1 106 ? -0.264 11.561 -25.764 1.00 96.44 106 GLY A N 1
ATOM 765 C CA . GLY A 1 106 ? 0.290 10.222 -25.615 1.00 96.44 106 GLY A CA 1
ATOM 766 C C . GLY A 1 106 ? 1.798 10.127 -25.845 1.00 96.44 106 GLY A C 1
ATOM 767 O O . GLY A 1 106 ? 2.325 9.018 -25.918 1.00 96.44 106 GLY A O 1
ATOM 768 N N . LYS A 1 107 ? 2.504 11.258 -25.973 1.00 97.75 107 LYS A N 1
ATOM 769 C CA . LYS A 1 107 ? 3.958 11.293 -26.182 1.00 97.75 107 LYS A CA 1
ATOM 770 C C . LYS A 1 107 ? 4.699 11.802 -24.953 1.00 97.75 107 LYS A C 1
ATOM 772 O O . LYS A 1 107 ? 4.279 12.774 -24.322 1.00 97.75 107 LYS A O 1
ATOM 777 N N . CYS A 1 108 ? 5.831 11.170 -24.660 1.00 97.94 108 CYS A N 1
ATOM 778 C CA . CYS A 1 108 ? 6.760 11.585 -23.621 1.00 97.94 108 CYS A CA 1
ATOM 779 C C . CYS A 1 108 ? 7.627 12.748 -24.102 1.00 97.94 108 CYS A C 1
ATOM 781 O O . CYS A 1 108 ? 8.015 12.799 -25.272 1.00 97.94 108 CYS A O 1
ATOM 783 N N . LEU A 1 109 ? 7.943 13.680 -23.208 1.00 98.00 109 LEU A N 1
ATOM 784 C CA . LEU A 1 109 ? 8.870 14.755 -23.529 1.00 98.00 109 LEU A CA 1
ATOM 785 C C . LEU A 1 109 ? 10.302 14.214 -23.621 1.00 98.00 109 LEU A C 1
ATOM 787 O O . LEU A 1 109 ? 10.703 13.351 -22.838 1.00 98.00 109 LEU A O 1
ATOM 791 N N . LYS A 1 110 ? 11.093 14.747 -24.551 1.00 96.75 110 LYS A N 1
ATOM 792 C CA . LYS A 1 110 ? 12.479 14.317 -24.725 1.00 96.75 110 LYS A CA 1
ATOM 793 C C . LYS A 1 110 ? 13.322 14.428 -23.456 1.00 96.75 110 LYS A C 1
ATOM 795 O O . LYS A 1 110 ? 13.340 15.471 -22.807 1.00 96.75 110 LYS A O 1
ATOM 800 N N . GLY A 1 111 ? 14.036 13.352 -23.130 1.00 95.00 111 GLY A N 1
ATOM 801 C CA . GLY A 1 111 ? 14.837 13.202 -21.915 1.00 95.00 111 GLY A CA 1
ATOM 802 C C . GLY A 1 111 ? 14.064 12.659 -20.708 1.00 95.00 111 GLY A C 1
ATOM 803 O O . GLY A 1 111 ? 14.669 12.440 -19.659 1.00 95.00 111 GLY A O 1
ATOM 804 N N . TYR A 1 112 ? 12.754 12.415 -20.840 1.00 96.00 112 TYR A N 1
ATOM 805 C CA . TYR A 1 112 ? 11.904 11.921 -19.750 1.00 96.00 112 TYR A CA 1
ATOM 806 C C . TYR A 1 112 ? 11.490 10.454 -19.905 1.00 96.00 112 TYR A C 1
ATOM 808 O O . TYR A 1 112 ? 10.797 9.925 -19.039 1.00 96.00 112 TYR A O 1
ATOM 816 N N . CYS A 1 113 ? 11.965 9.753 -20.937 1.00 96.62 113 CYS A N 1
ATOM 817 C CA . CYS A 1 113 ? 11.999 8.291 -20.938 1.00 96.62 113 CYS A CA 1
ATOM 818 C C . CYS A 1 113 ? 13.151 7.818 -20.042 1.00 96.62 113 CYS A C 1
ATOM 820 O O . CYS A 1 113 ? 14.219 7.459 -20.527 1.00 96.62 113 CYS A O 1
ATOM 822 N N . ASN A 1 114 ? 12.970 7.902 -18.723 1.00 93.44 114 ASN A N 1
ATOM 823 C CA . ASN A 1 114 ? 14.030 7.687 -17.729 1.00 93.44 114 ASN A CA 1
ATOM 824 C C . ASN A 1 114 ? 13.588 6.820 -16.535 1.00 93.44 114 ASN A C 1
ATOM 826 O O . ASN A 1 114 ? 14.378 6.584 -15.624 1.00 93.44 114 ASN A O 1
ATOM 830 N N . VAL A 1 115 ? 12.361 6.296 -16.554 1.00 93.12 115 VAL A N 1
ATOM 831 C CA . VAL A 1 115 ? 11.846 5.404 -15.509 1.00 93.12 115 VAL A CA 1
ATOM 832 C C . VAL A 1 115 ? 12.153 3.948 -15.869 1.00 93.12 115 VAL A C 1
ATOM 834 O O . VAL A 1 115 ? 11.923 3.522 -17.004 1.00 93.12 115 VAL A O 1
ATOM 837 N N . LEU A 1 116 ? 12.664 3.186 -14.891 1.00 91.88 116 LEU A N 1
ATOM 838 C CA . LEU A 1 116 ? 13.045 1.767 -15.002 1.00 91.88 116 LEU A CA 1
ATOM 839 C C . LEU A 1 116 ? 13.920 1.477 -16.237 1.00 91.88 116 LEU A C 1
ATOM 841 O O . LEU A 1 116 ? 13.497 0.776 -17.159 1.00 91.88 116 LEU A O 1
ATOM 845 N N . ASN A 1 117 ? 15.143 2.017 -16.238 1.00 88.81 117 ASN A N 1
ATOM 846 C CA . ASN A 1 117 ? 16.112 1.910 -17.340 1.00 88.81 117 ASN A CA 1
ATOM 847 C C . ASN A 1 117 ? 15.567 2.483 -18.658 1.00 88.81 117 ASN A C 1
ATOM 849 O O . ASN A 1 117 ? 15.596 1.833 -19.696 1.00 88.81 117 ASN A O 1
ATOM 853 N N . GLY A 1 118 ? 14.977 3.678 -18.590 1.00 92.75 118 GLY A N 1
ATOM 854 C CA . GLY A 1 118 ? 14.526 4.421 -19.769 1.00 92.75 118 GLY A CA 1
ATOM 855 C C . GLY A 1 118 ? 13.338 3.825 -20.527 1.00 92.75 118 GLY A C 1
ATOM 856 O O . GLY A 1 118 ? 13.036 4.245 -21.642 1.00 92.75 118 GLY A O 1
ATOM 857 N N . LYS A 1 119 ? 12.637 2.846 -19.949 1.00 95.38 119 LYS A N 1
ATOM 858 C CA . LYS A 1 119 ? 11.507 2.170 -20.605 1.00 95.38 119 LYS A CA 1
ATOM 859 C C . LYS A 1 119 ? 10.195 2.940 -20.470 1.00 95.38 119 LYS A C 1
ATOM 861 O O . LYS A 1 119 ? 9.299 2.741 -21.286 1.00 95.38 119 LYS A O 1
ATOM 866 N N . TYR A 1 120 ? 10.072 3.811 -19.474 1.00 96.81 120 TYR A N 1
ATOM 867 C CA . TYR A 1 120 ? 8.823 4.504 -19.164 1.00 96.81 120 TYR A CA 1
ATOM 868 C C . TYR A 1 120 ? 9.021 6.009 -18.995 1.00 96.81 120 TYR A C 1
ATOM 870 O O . TYR A 1 120 ? 10.124 6.485 -18.709 1.00 96.81 120 TYR A O 1
ATOM 878 N N . CYS A 1 121 ? 7.928 6.744 -19.180 1.00 97.56 121 CYS A N 1
ATOM 879 C CA . CYS A 1 121 ? 7.904 8.195 -19.141 1.00 97.56 121 CYS A CA 1
ATOM 880 C C . CYS A 1 121 ? 7.774 8.738 -17.709 1.00 97.56 121 CYS A C 1
ATOM 882 O O . CYS A 1 121 ? 6.978 8.227 -16.924 1.00 97.56 121 CYS A O 1
ATOM 884 N N . SER A 1 122 ? 8.493 9.815 -17.390 1.00 95.75 122 SER A N 1
ATOM 885 C CA . SER A 1 122 ? 8.318 10.616 -16.162 1.00 95.75 122 SER A CA 1
ATOM 886 C C . SER A 1 122 ? 7.682 11.988 -16.403 1.00 95.75 122 SER A C 1
ATOM 888 O O . SER A 1 122 ? 7.339 12.682 -15.447 1.00 95.75 122 SER A O 1
ATOM 890 N N . ARG A 1 123 ? 7.504 12.405 -17.665 1.00 97.19 123 ARG A N 1
ATOM 891 C CA . ARG A 1 123 ? 6.852 13.676 -18.003 1.00 97.19 123 ARG A CA 1
ATOM 892 C C . ARG A 1 123 ? 6.271 13.685 -19.407 1.00 97.19 123 ARG A C 1
ATOM 894 O O . ARG A 1 123 ? 6.982 13.501 -20.398 1.00 97.19 123 ARG A O 1
ATOM 901 N N . CYS A 1 124 ? 4.984 13.982 -19.492 1.00 98.25 124 CYS A N 1
ATOM 902 C CA . CYS A 1 124 ? 4.302 14.104 -20.767 1.00 98.25 124 CYS A CA 1
ATOM 903 C C . CYS A 1 124 ? 4.734 15.336 -21.549 1.00 98.25 124 CYS A C 1
ATOM 905 O O . CYS A 1 124 ? 5.078 16.372 -20.985 1.00 98.25 124 CYS A O 1
ATOM 907 N N . SER A 1 125 ? 4.723 15.201 -22.875 1.00 97.81 125 SER A N 1
ATOM 908 C CA . SER A 1 125 ? 5.068 16.295 -23.779 1.00 97.81 125 SER A CA 1
ATOM 909 C C . SER A 1 125 ? 4.006 17.392 -23.755 1.00 97.81 125 SER A C 1
ATOM 911 O O . SER A 1 125 ? 4.355 18.570 -23.740 1.00 97.81 125 SER A O 1
ATOM 913 N N . LEU A 1 126 ? 2.723 17.022 -23.695 1.00 97.44 126 LEU A N 1
ATOM 914 C CA . LEU A 1 126 ? 1.634 17.956 -23.437 1.00 97.44 126 LEU A CA 1
ATOM 915 C C . LEU A 1 126 ? 1.391 18.091 -21.941 1.00 97.44 126 LEU A C 1
ATOM 917 O O . LEU A 1 126 ? 1.188 17.103 -21.238 1.00 97.44 126 LEU A O 1
ATOM 921 N N . ASP A 1 127 ? 1.316 19.338 -21.487 1.00 96.00 127 ASP A N 1
ATOM 922 C CA . ASP A 1 127 ? 1.086 19.647 -20.081 1.00 96.00 127 ASP A CA 1
ATOM 923 C C . ASP A 1 127 ? -0.298 19.187 -19.589 1.00 96.00 127 ASP A C 1
ATOM 925 O O . ASP A 1 127 ? -0.479 18.961 -18.395 1.00 96.00 127 ASP A O 1
ATOM 929 N N . SER A 1 128 ? -1.252 19.025 -20.515 1.00 94.81 128 SER A N 1
ATOM 930 C CA . SER A 1 128 ? -2.625 18.577 -20.269 1.00 94.81 128 SER A CA 1
ATOM 931 C C . SER A 1 128 ? -2.801 17.061 -20.191 1.00 94.81 128 SER A C 1
ATOM 933 O O . SER A 1 128 ? -3.876 16.617 -19.790 1.00 94.81 128 SER A O 1
ATOM 935 N N . ASP A 1 129 ? -1.808 16.271 -20.604 1.00 97.00 129 ASP A N 1
ATOM 936 C CA . ASP A 1 129 ? -1.888 14.813 -20.514 1.00 97.00 129 ASP A CA 1
ATOM 937 C C . ASP A 1 129 ? -1.707 14.350 -19.056 1.00 97.00 129 ASP A C 1
ATOM 939 O O . ASP A 1 129 ? -1.120 15.034 -18.212 1.00 97.00 129 ASP A O 1
ATOM 943 N N . TYR A 1 130 ? -2.213 13.157 -18.765 1.00 97.25 130 TYR A N 1
ATOM 944 C CA . TYR A 1 130 ? -2.069 12.479 -17.483 1.00 97.25 130 TYR A CA 1
ATOM 945 C C . TYR A 1 130 ? -1.001 11.394 -17.594 1.00 97.25 130 TYR A C 1
ATOM 947 O O . TYR A 1 130 ? -0.989 10.631 -18.563 1.00 97.25 130 TYR A O 1
ATOM 955 N N . LEU A 1 131 ? -0.120 11.317 -16.595 1.00 97.56 131 LEU A N 1
ATOM 956 C CA . LEU A 1 131 ? 0.966 10.344 -16.551 1.00 97.56 131 LEU A CA 1
ATOM 957 C C . LEU A 1 131 ? 0.599 9.172 -15.634 1.00 97.56 131 LEU A C 1
ATOM 959 O O . LEU A 1 131 ? 0.695 9.270 -14.408 1.00 97.56 131 LEU A O 1
ATOM 963 N N . VAL A 1 132 ? 0.182 8.062 -16.239 1.00 97.19 132 VAL A N 1
ATOM 964 C CA . VAL A 1 132 ? -0.283 6.858 -15.534 1.00 97.19 132 VAL A CA 1
ATOM 965 C C . VAL A 1 132 ? 0.504 5.651 -16.025 1.00 97.19 132 VAL A C 1
ATOM 967 O O . VAL A 1 132 ? 0.646 5.454 -17.231 1.00 97.19 132 VAL A O 1
ATOM 970 N N . ASP A 1 133 ? 1.061 4.872 -15.098 1.00 96.62 133 ASP A N 1
ATOM 971 C CA . ASP A 1 133 ? 1.896 3.693 -15.370 1.00 96.62 133 ASP A CA 1
ATOM 972 C C . ASP A 1 133 ? 3.029 3.969 -16.369 1.00 96.62 133 ASP A C 1
ATOM 974 O O . ASP A 1 133 ? 3.374 3.154 -17.229 1.00 96.62 133 ASP A O 1
ATOM 978 N N . GLY A 1 134 ? 3.604 5.171 -16.268 1.00 96.06 134 GLY A N 1
ATOM 979 C CA . GLY A 1 134 ? 4.683 5.616 -17.138 1.00 96.06 134 GLY A CA 1
ATOM 980 C C . GLY A 1 134 ? 4.266 5.885 -18.588 1.00 96.06 134 GLY A C 1
ATOM 981 O O . GLY A 1 134 ? 5.132 5.965 -19.462 1.00 96.06 134 GLY A O 1
ATOM 982 N N . LYS A 1 135 ? 2.960 6.016 -18.854 1.00 96.88 135 LYS A N 1
ATOM 983 C CA . LYS A 1 135 ? 2.377 6.350 -20.157 1.00 96.88 135 LYS A CA 1
ATOM 984 C C . LYS A 1 135 ? 1.597 7.657 -20.079 1.00 96.88 135 LYS A C 1
ATOM 986 O O . LYS A 1 135 ? 0.879 7.920 -19.117 1.00 96.88 135 LYS A O 1
ATOM 991 N N . CYS A 1 136 ? 1.712 8.452 -21.134 1.00 97.56 136 CYS A N 1
ATOM 992 C CA . CYS A 1 136 ? 0.918 9.660 -21.298 1.00 97.56 136 CYS A CA 1
ATOM 993 C C . CYS A 1 136 ? -0.434 9.320 -21.913 1.00 97.56 136 CYS A C 1
ATOM 995 O O . CYS A 1 136 ? -0.513 8.524 -22.849 1.00 97.56 136 CYS A O 1
ATOM 997 N N . THR A 1 137 ? -1.500 9.912 -21.387 1.00 96.31 137 THR A N 1
ATOM 998 C CA . THR A 1 137 ? -2.862 9.703 -21.880 1.00 96.31 137 THR A CA 1
ATOM 999 C C . THR A 1 137 ? -3.693 10.975 -21.751 1.00 96.31 137 THR A C 1
ATOM 1001 O O . THR A 1 137 ? -3.542 11.731 -20.794 1.00 96.31 137 THR A O 1
ATOM 1004 N N . SER A 1 138 ? -4.603 11.209 -22.696 1.00 94.81 138 SER A N 1
ATOM 1005 C CA . SER A 1 138 ? -5.560 12.320 -22.639 1.00 94.81 138 SER A CA 1
ATOM 1006 C C . SER A 1 138 ? -6.739 12.054 -21.696 1.00 94.81 138 SER A C 1
ATOM 1008 O O . SER A 1 138 ? -7.532 12.955 -21.432 1.00 94.81 138 SER A O 1
ATOM 1010 N N . THR A 1 139 ? -6.913 10.814 -21.227 1.00 92.56 139 THR A N 1
ATOM 1011 C CA . THR A 1 139 ? -8.038 10.410 -20.371 1.00 92.56 139 THR A CA 1
ATOM 1012 C C . THR A 1 139 ? -7.568 10.094 -18.963 1.00 92.56 139 THR A C 1
ATOM 1014 O O . THR A 1 139 ? -6.641 9.308 -18.783 1.00 92.56 139 THR A O 1
ATOM 1017 N N . ASN A 1 140 ? -8.271 10.625 -17.967 1.00 88.56 140 ASN A N 1
ATOM 1018 C CA . ASN A 1 140 ? -7.996 10.369 -16.561 1.00 88.56 140 ASN A CA 1
ATOM 1019 C C . ASN A 1 140 ? -9.159 9.623 -15.915 1.00 88.56 140 ASN A C 1
ATOM 1021 O O . ASN A 1 140 ? -10.216 10.205 -15.680 1.00 88.56 140 ASN A O 1
ATOM 1025 N N . SER A 1 141 ? -8.957 8.357 -15.562 1.00 90.62 141 SER A N 1
ATOM 1026 C CA . SER A 1 141 ? -9.921 7.569 -14.779 1.00 90.62 141 SER A CA 1
ATOM 1027 C C . SER A 1 141 ? -9.894 7.946 -13.289 1.00 90.62 141 SER A C 1
ATOM 1029 O O . SER A 1 141 ? -9.936 7.073 -12.428 1.00 90.62 141 SER A O 1
ATOM 1031 N N . ASN A 1 142 ? -9.776 9.244 -12.979 1.00 92.69 142 ASN A N 1
ATOM 1032 C CA . ASN A 1 142 ? -9.517 9.792 -11.641 1.00 92.69 142 ASN A CA 1
ATOM 1033 C C . ASN A 1 142 ? -8.255 9.220 -10.966 1.00 92.69 142 ASN A C 1
ATOM 1035 O O . ASN A 1 142 ? -8.214 9.099 -9.746 1.00 92.69 142 ASN A O 1
ATOM 1039 N N . ILE A 1 143 ? -7.238 8.853 -11.752 1.00 96.81 143 ILE A N 1
ATOM 1040 C CA . ILE A 1 143 ? -5.996 8.246 -11.249 1.00 96.81 143 ILE A CA 1
ATOM 1041 C C . ILE A 1 143 ? -4.964 9.316 -10.904 1.00 96.81 143 ILE A C 1
ATOM 1043 O O . ILE A 1 143 ? -4.342 9.246 -9.851 1.00 96.81 143 ILE A O 1
ATOM 1047 N N . CYS A 1 144 ? -4.773 10.292 -11.788 1.00 96.81 144 CYS A N 1
ATOM 1048 C CA . CYS A 1 144 ? -3.758 11.332 -11.662 1.00 96.81 144 CYS A CA 1
ATOM 1049 C C . CYS A 1 144 ? -4.428 12.678 -11.389 1.00 96.81 144 CYS A C 1
ATOM 1051 O O . CYS A 1 144 ? -5.194 13.177 -12.214 1.00 96.81 144 CYS A O 1
ATOM 1053 N N . THR A 1 145 ? -4.122 13.302 -10.259 1.00 96.12 145 THR A N 1
ATOM 1054 C CA . THR A 1 145 ? -4.480 14.705 -10.023 1.00 96.12 145 THR A CA 1
ATOM 1055 C C . THR A 1 145 ? -3.374 15.573 -10.602 1.00 96.12 145 THR A C 1
ATOM 1057 O O . THR A 1 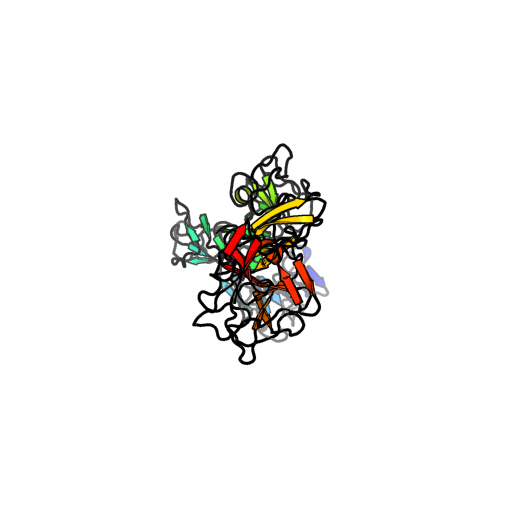145 ? -2.216 15.409 -10.228 1.00 96.12 145 THR A O 1
ATOM 1060 N N . GLN A 1 146 ? -3.700 16.484 -11.517 1.00 94.00 146 GLN A N 1
ATOM 1061 C CA . GLN A 1 146 ? -2.706 17.371 -12.126 1.00 94.00 146 GLN A CA 1
ATOM 1062 C C . GLN A 1 146 ? -2.152 18.398 -11.133 1.00 94.00 146 GLN A C 1
ATOM 1064 O O . GLN A 1 146 ? -2.792 18.761 -10.146 1.00 94.00 146 GLN A O 1
ATOM 1069 N N . GLN A 1 147 ? -0.949 18.881 -11.434 1.00 94.19 147 GLN A N 1
ATOM 1070 C CA . GLN A 1 147 ? -0.358 20.052 -10.791 1.00 94.19 147 GLN A CA 1
ATOM 1071 C C . GLN A 1 147 ? -1.263 21.283 -10.943 1.00 94.19 147 GLN A C 1
ATOM 1073 O O . GLN A 1 147 ? -1.947 21.434 -11.954 1.00 94.19 147 GLN A O 1
ATOM 1078 N N . ALA A 1 148 ? -1.220 22.196 -9.963 1.00 93.25 148 ALA A N 1
ATOM 1079 C CA . ALA A 1 148 ? -1.962 23.463 -10.027 1.00 93.25 148 ALA A CA 1
ATOM 1080 C C . ALA A 1 148 ? -1.620 24.268 -11.295 1.00 93.25 148 ALA A C 1
ATOM 1082 O O . ALA A 1 148 ? -2.492 24.891 -11.896 1.00 93.25 148 ALA A O 1
ATOM 1083 N N . SER A 1 149 ? -0.356 24.186 -11.717 1.00 94.50 149 SER A N 1
ATOM 1084 C CA . SER A 1 149 ? 0.108 24.574 -13.046 1.00 94.50 149 SER A CA 1
ATOM 1085 C C . SER A 1 149 ? 0.494 23.301 -13.803 1.00 94.50 149 SER A C 1
ATOM 1087 O O . SER A 1 149 ? 1.551 22.737 -13.497 1.00 94.50 149 SER A O 1
ATOM 1089 N N . PRO A 1 150 ? -0.339 22.818 -14.744 1.00 93.56 150 PRO A N 1
ATOM 1090 C CA . PRO A 1 150 ? -0.060 21.592 -15.480 1.00 93.56 150 PRO A CA 1
ATOM 1091 C C . PRO A 1 150 ? 1.302 21.660 -16.176 1.00 93.56 150 PRO A C 1
ATOM 1093 O O . PRO A 1 150 ? 1.655 22.675 -16.774 1.00 93.56 150 PRO A O 1
ATOM 1096 N N . ASN A 1 151 ? 2.079 20.586 -16.060 1.00 94.94 151 ASN A N 1
ATOM 1097 C CA . ASN A 1 151 ? 3.437 20.484 -16.604 1.00 94.94 151 ASN A CA 1
ATOM 1098 C C . ASN A 1 151 ? 3.747 19.078 -17.160 1.00 94.94 151 ASN A C 1
ATOM 1100 O O . ASN A 1 151 ? 4.917 18.710 -17.301 1.00 94.94 151 ASN A O 1
ATOM 1104 N N . GLY A 1 152 ? 2.705 18.269 -17.392 1.00 95.50 152 GLY A N 1
ATOM 1105 C CA . GLY A 1 152 ? 2.816 16.890 -17.870 1.00 95.50 152 GLY A CA 1
ATOM 1106 C C . GLY A 1 152 ? 3.129 15.866 -16.771 1.00 95.50 152 GLY A C 1
ATOM 1107 O O . GLY A 1 152 ? 3.563 14.760 -17.088 1.00 95.50 152 GLY A O 1
ATOM 1108 N N . THR A 1 153 ? 2.943 16.230 -15.495 1.00 97.00 153 THR A N 1
ATOM 1109 C CA . THR A 1 153 ? 3.106 15.356 -14.317 1.00 97.00 153 THR A CA 1
ATOM 1110 C C . THR A 1 153 ? 1.893 15.433 -13.379 1.00 97.00 153 THR A C 1
ATOM 1112 O O . THR A 1 153 ? 1.062 16.344 -13.466 1.00 97.00 153 THR A O 1
ATOM 1115 N N . CYS A 1 154 ? 1.801 14.476 -12.461 1.00 96.38 154 CYS A N 1
ATOM 1116 C CA . CYS A 1 154 ? 0.792 14.385 -11.414 1.00 96.38 154 CYS A CA 1
ATOM 1117 C C . CYS A 1 154 ? 1.285 15.044 -10.115 1.00 96.38 154 CYS A C 1
ATOM 1119 O O . CYS A 1 154 ? 2.451 14.920 -9.740 1.00 96.38 154 CYS A O 1
ATOM 1121 N N . ALA A 1 155 ? 0.386 15.734 -9.416 1.00 94.56 155 ALA A N 1
ATOM 1122 C CA . ALA A 1 155 ? 0.584 16.231 -8.054 1.00 94.56 155 ALA A CA 1
ATOM 1123 C C . ALA A 1 155 ? 0.267 15.176 -6.996 1.00 94.56 155 ALA A C 1
ATOM 1125 O O . ALA A 1 155 ? 0.928 15.108 -5.965 1.00 94.56 155 ALA A O 1
ATOM 1126 N N . SER A 1 156 ? -0.750 14.358 -7.249 1.00 94.25 156 SER A N 1
ATOM 1127 C CA . SER A 1 156 ? -1.142 13.255 -6.381 1.00 94.25 156 SER A CA 1
ATOM 1128 C C . SER A 1 156 ? -1.850 12.177 -7.189 1.00 94.25 156 SER A C 1
ATOM 1130 O O . SER A 1 156 ? -2.205 12.385 -8.354 1.00 94.25 156 SER A O 1
ATOM 1132 N N . CYS A 1 157 ? -2.048 11.025 -6.560 1.00 96.56 157 CYS A N 1
ATOM 1133 C CA . CYS A 1 157 ? -2.625 9.851 -7.189 1.00 96.56 157 CYS A CA 1
ATOM 1134 C C . CYS A 1 157 ? -3.879 9.379 -6.452 1.00 96.56 157 CYS A C 1
ATOM 1136 O O . CYS A 1 157 ? -4.088 9.713 -5.285 1.00 96.56 157 CYS A O 1
ATOM 1138 N N . ALA A 1 158 ? -4.703 8.582 -7.132 1.00 96.44 158 ALA A N 1
ATOM 1139 C CA . ALA A 1 158 ? -5.758 7.807 -6.494 1.00 96.44 158 ALA A CA 1
ATOM 1140 C C . ALA A 1 158 ? -5.188 6.914 -5.383 1.00 96.44 158 ALA A C 1
ATOM 1142 O O . ALA A 1 158 ? -4.028 6.511 -5.424 1.00 96.44 158 ALA A O 1
ATOM 1143 N N . ASN A 1 159 ? -6.037 6.515 -4.435 1.00 96.12 159 ASN A N 1
ATOM 1144 C CA . ASN A 1 159 ? -5.668 5.631 -3.322 1.00 96.12 159 ASN A CA 1
ATOM 1145 C C . ASN A 1 159 ? -5.191 4.223 -3.746 1.00 96.12 159 ASN A C 1
ATOM 1147 O O . ASN A 1 159 ? -4.761 3.444 -2.900 1.00 96.12 159 ASN A O 1
ATOM 1151 N N . THR A 1 160 ? -5.266 3.894 -5.035 1.00 95.88 160 THR A N 1
ATOM 1152 C CA . THR A 1 160 ? -4.768 2.653 -5.638 1.00 95.88 160 THR A CA 1
ATOM 1153 C C . THR A 1 160 ? -3.402 2.799 -6.307 1.00 95.88 160 THR A C 1
ATOM 1155 O O . THR A 1 160 ? -2.843 1.794 -6.724 1.00 95.88 160 THR A O 1
ATOM 1158 N N . HIS A 1 161 ? -2.860 4.015 -6.434 1.00 96.94 161 HIS A N 1
ATOM 1159 C CA . HIS A 1 161 ? -1.625 4.282 -7.174 1.00 96.94 161 HIS A CA 1
ATOM 1160 C C . HIS A 1 161 ? -0.621 5.065 -6.331 1.00 96.94 161 HIS A C 1
ATOM 1162 O O . HIS A 1 161 ? -0.978 5.935 -5.539 1.00 96.94 161 HIS A O 1
ATOM 1168 N N . ILE A 1 162 ? 0.658 4.784 -6.552 1.00 95.50 162 ILE A N 1
ATOM 1169 C CA . ILE A 1 162 ? 1.777 5.435 -5.872 1.00 95.50 162 ILE A CA 1
ATOM 1170 C C . ILE A 1 162 ? 2.331 6.534 -6.773 1.00 95.50 162 ILE A C 1
ATOM 1172 O O . ILE A 1 162 ? 2.541 6.322 -7.969 1.00 95.50 162 ILE A O 1
ATOM 1176 N N . LEU A 1 163 ? 2.602 7.702 -6.190 1.00 94.75 163 LEU A N 1
ATOM 1177 C CA . LEU A 1 163 ? 3.296 8.783 -6.881 1.00 94.75 163 LEU A CA 1
ATOM 1178 C C . LEU A 1 163 ? 4.801 8.489 -6.926 1.00 94.75 163 LEU A C 1
ATOM 1180 O O . LEU A 1 163 ? 5.452 8.404 -5.882 1.00 94.75 163 LEU A O 1
ATOM 1184 N N . TYR A 1 164 ? 5.354 8.372 -8.131 1.00 93.75 164 TYR A N 1
ATOM 1185 C CA . TYR A 1 164 ? 6.776 8.121 -8.369 1.00 93.75 164 TYR A CA 1
ATOM 1186 C C . TYR A 1 164 ? 7.259 8.919 -9.582 1.00 93.75 164 TYR A C 1
ATOM 1188 O O . TYR A 1 164 ? 6.626 8.886 -10.630 1.00 93.75 164 TYR A O 1
ATOM 1196 N N . MET A 1 165 ? 8.359 9.669 -9.454 1.00 91.00 165 MET A N 1
ATOM 1197 C CA . MET A 1 165 ? 8.925 10.499 -10.539 1.00 91.00 165 MET A CA 1
ATOM 1198 C C . MET A 1 165 ? 7.875 11.306 -11.339 1.00 91.00 165 MET A C 1
ATOM 1200 O O . MET A 1 165 ? 7.943 11.386 -12.561 1.00 91.00 165 MET A O 1
ATOM 1204 N N . GLY A 1 166 ? 6.878 11.879 -10.653 1.00 90.81 166 GLY A N 1
ATOM 1205 C CA . GLY A 1 166 ? 5.827 12.698 -11.270 1.00 90.81 166 GLY A CA 1
ATOM 1206 C C . GLY A 1 166 ? 4.686 11.929 -11.949 1.00 90.81 166 GLY A C 1
ATOM 1207 O O . GLY A 1 166 ? 3.793 12.565 -12.497 1.00 90.81 166 GLY A O 1
ATOM 1208 N N . GLY A 1 167 ? 4.666 10.595 -11.919 1.00 95.62 167 GLY A N 1
ATOM 1209 C CA . GLY A 1 167 ? 3.569 9.775 -12.453 1.00 95.62 167 GLY A CA 1
ATOM 1210 C C . GLY A 1 167 ? 2.871 8.938 -11.382 1.00 95.62 167 GLY A C 1
ATOM 1211 O O . GLY A 1 167 ? 3.419 8.728 -10.300 1.00 95.62 167 GLY A O 1
ATOM 1212 N N . CYS A 1 168 ? 1.677 8.439 -11.701 1.00 97.62 168 CYS A N 1
ATOM 1213 C CA . CYS A 1 168 ? 0.907 7.536 -10.842 1.00 97.62 168 CYS A CA 1
ATOM 1214 C C . CYS A 1 168 ? 1.033 6.089 -11.314 1.00 97.62 168 CYS A C 1
ATOM 1216 O O . CYS A 1 168 ? 0.713 5.797 -12.463 1.00 97.62 168 CYS A O 1
ATOM 1218 N N . TYR A 1 169 ? 1.479 5.199 -10.431 1.00 97.06 169 TYR A N 1
ATOM 1219 C CA . TYR A 1 169 ? 1.826 3.818 -10.765 1.00 97.06 169 TYR A CA 1
ATOM 1220 C C . TYR A 1 169 ? 1.018 2.827 -9.934 1.00 97.06 169 TYR A C 1
ATOM 1222 O O . TYR A 1 169 ? 0.992 2.947 -8.707 1.00 97.06 169 TYR A O 1
ATOM 1230 N N . ASP A 1 170 ? 0.400 1.843 -10.580 1.00 97.25 170 ASP A N 1
ATOM 1231 C CA . ASP A 1 170 ? -0.303 0.749 -9.907 1.00 97.25 170 ASP A CA 1
ATOM 1232 C C . ASP A 1 170 ? 0.711 -0.259 -9.327 1.00 97.25 170 ASP A C 1
ATOM 1234 O O . ASP A 1 170 ? 1.395 -0.954 -10.084 1.00 97.25 170 ASP A O 1
ATOM 1238 N N . PRO A 1 171 ? 0.837 -0.389 -7.994 1.00 95.81 171 PRO A N 1
ATOM 1239 C CA . PRO A 1 171 ? 1.783 -1.326 -7.400 1.00 95.81 171 PRO A CA 1
ATOM 1240 C C . PRO A 1 171 ? 1.375 -2.799 -7.558 1.00 95.81 171 PRO A C 1
ATOM 1242 O O . PRO A 1 171 ? 2.182 -3.677 -7.248 1.00 95.81 171 PRO A O 1
ATOM 1245 N N . ALA A 1 172 ? 0.160 -3.104 -8.028 1.00 95.44 172 ALA A N 1
ATOM 1246 C CA . ALA A 1 172 ? -0.270 -4.472 -8.315 1.00 95.44 172 ALA A CA 1
ATOM 1247 C C . ALA A 1 172 ? 0.241 -4.983 -9.673 1.00 95.44 172 ALA A C 1
ATOM 1249 O O . ALA A 1 172 ? 0.326 -6.197 -9.885 1.00 95.44 172 ALA A O 1
ATOM 1250 N N . THR A 1 173 ? 0.609 -4.086 -10.592 1.00 94.81 173 THR A N 1
ATOM 1251 C CA . THR A 1 173 ? 1.005 -4.436 -11.962 1.00 94.81 173 THR A CA 1
ATOM 1252 C C . THR A 1 173 ? 2.327 -3.779 -12.370 1.00 94.81 173 THR A C 1
ATOM 1254 O O . THR A 1 173 ? 2.855 -2.898 -11.701 1.00 94.81 173 THR A O 1
ATOM 1257 N N . SER A 1 174 ? 2.951 -4.268 -13.447 1.00 92.88 174 SER A N 1
ATOM 1258 C CA . SER A 1 174 ? 4.145 -3.615 -14.005 1.00 92.88 174 SER A CA 1
ATOM 1259 C C . SER A 1 174 ? 3.702 -2.387 -14.807 1.00 92.88 174 SER A C 1
ATOM 1261 O O . SER A 1 174 ? 2.830 -2.546 -15.660 1.00 92.88 174 SER A O 1
ATOM 1263 N N . PRO A 1 175 ? 4.337 -1.211 -14.640 1.00 95.12 175 PRO A N 1
ATOM 1264 C CA . PRO A 1 175 ? 5.628 -1.000 -13.977 1.00 95.12 175 PRO A CA 1
ATOM 1265 C C . PRO A 1 175 ? 5.602 -0.709 -12.471 1.00 95.12 175 PRO A C 1
ATOM 1267 O O . PRO A 1 175 ? 6.670 -0.759 -11.862 1.00 95.12 175 PRO A O 1
ATOM 1270 N N . GLY A 1 176 ? 4.456 -0.406 -11.857 1.00 95.38 176 GLY A N 1
ATOM 1271 C CA . GLY A 1 176 ? 4.418 0.069 -10.469 1.00 95.38 176 GLY A CA 1
ATOM 1272 C C . GLY A 1 176 ? 4.950 -0.924 -9.436 1.00 95.38 176 GLY A C 1
ATOM 1273 O O . GLY A 1 176 ? 5.670 -0.533 -8.520 1.00 95.38 176 GLY A O 1
ATOM 1274 N N . ASN A 1 177 ? 4.740 -2.224 -9.634 1.00 94.44 177 ASN A N 1
ATOM 1275 C CA . ASN A 1 177 ? 5.315 -3.255 -8.762 1.00 94.44 177 ASN A CA 1
ATOM 1276 C C . ASN A 1 177 ? 6.861 -3.302 -8.774 1.00 94.44 177 ASN A C 1
ATOM 1278 O O . ASN A 1 177 ? 7.473 -3.870 -7.869 1.00 94.44 177 ASN A O 1
ATOM 1282 N N . LYS A 1 178 ? 7.506 -2.714 -9.794 1.00 93.88 178 LYS A N 1
ATOM 1283 C CA . LYS A 1 178 ? 8.968 -2.568 -9.892 1.00 93.88 178 LYS A CA 1
ATOM 1284 C C . LYS A 1 178 ? 9.468 -1.242 -9.328 1.00 93.88 178 LYS A C 1
ATOM 1286 O O . LYS A 1 178 ? 10.649 -1.148 -9.013 1.00 93.88 178 LYS A O 1
ATOM 1291 N N . THR A 1 179 ? 8.615 -0.224 -9.217 1.00 92.88 179 THR A N 1
ATOM 1292 C CA . THR A 1 179 ? 8.985 1.055 -8.590 1.00 92.88 179 THR A CA 1
ATOM 1293 C C . THR A 1 179 ? 8.828 0.972 -7.075 1.00 92.88 179 THR A C 1
ATOM 1295 O O . THR A 1 179 ? 9.699 1.440 -6.342 1.00 92.88 179 THR A O 1
ATOM 1298 N N . CYS A 1 180 ? 7.790 0.283 -6.596 1.00 92.94 180 CYS A N 1
ATOM 1299 C CA . CYS A 1 180 ? 7.526 0.074 -5.181 1.00 92.94 180 CYS A CA 1
ATOM 1300 C C . CYS A 1 180 ? 7.115 -1.375 -4.885 1.00 92.94 180 CYS A C 1
ATOM 1302 O O . CYS A 1 180 ? 6.142 -1.886 -5.431 1.00 92.94 180 CYS A O 1
ATOM 1304 N N . THR A 1 181 ? 7.834 -2.024 -3.970 1.00 91.69 181 THR A N 1
ATOM 1305 C CA . THR A 1 181 ? 7.630 -3.441 -3.616 1.00 91.69 181 THR A CA 1
ATOM 1306 C C . THR A 1 181 ? 6.791 -3.639 -2.356 1.00 91.69 181 THR A C 1
ATOM 1308 O O . THR A 1 181 ? 6.166 -4.687 -2.199 1.00 91.69 181 THR A O 1
ATOM 1311 N N . LYS A 1 182 ? 6.732 -2.637 -1.471 1.00 91.06 182 LYS A N 1
ATOM 1312 C CA . LYS A 1 182 ? 5.816 -2.605 -0.321 1.00 91.06 182 LYS A CA 1
ATOM 1313 C C . LYS A 1 182 ? 5.217 -1.226 -0.169 1.00 91.06 182 LYS A C 1
ATOM 1315 O O . LYS A 1 182 ? 5.938 -0.237 -0.216 1.00 91.06 182 LYS A O 1
ATOM 1320 N N . HIS A 1 183 ? 3.917 -1.176 0.062 1.00 92.88 183 HIS A N 1
ATOM 1321 C CA . HIS A 1 183 ? 3.155 0.058 0.141 1.00 92.88 183 HIS A CA 1
ATOM 1322 C C . HIS A 1 183 ? 2.071 -0.050 1.209 1.00 92.88 183 HIS A C 1
ATOM 1324 O O . HIS A 1 183 ? 1.657 -1.152 1.575 1.00 92.88 183 HIS A O 1
ATOM 1330 N N . LYS A 1 184 ? 1.618 1.095 1.719 1.00 90.75 184 LYS A N 1
ATOM 1331 C CA . LYS A 1 184 ? 0.555 1.172 2.724 1.00 90.75 184 LYS A CA 1
ATOM 1332 C C . LYS A 1 184 ? -0.315 2.390 2.458 1.00 90.75 184 LYS A C 1
ATOM 1334 O O . LYS A 1 184 ? 0.185 3.472 2.147 1.00 90.75 184 LYS A O 1
ATOM 1339 N N . LEU A 1 185 ? -1.625 2.194 2.566 1.00 90.31 185 LEU A N 1
ATOM 1340 C CA . LEU A 1 185 ? -2.598 3.271 2.470 1.00 90.31 185 LEU A CA 1
ATOM 1341 C C . LEU A 1 185 ? -2.658 3.987 3.819 1.00 90.31 185 LEU A C 1
ATOM 1343 O O . LEU A 1 185 ? -2.944 3.358 4.836 1.00 90.31 185 LEU A O 1
ATOM 1347 N N . ILE A 1 186 ? -2.386 5.290 3.830 1.00 86.88 186 ILE A N 1
ATOM 1348 C CA . ILE A 1 186 ? -2.498 6.124 5.029 1.00 86.88 186 ILE A CA 1
ATOM 1349 C C . ILE A 1 186 ? -3.429 7.286 4.689 1.00 86.88 186 ILE A C 1
ATOM 1351 O O . ILE A 1 186 ? -3.158 8.084 3.789 1.00 86.88 186 ILE A O 1
ATOM 1355 N N . GLY A 1 187 ? -4.570 7.351 5.378 1.00 86.12 187 GLY A N 1
ATOM 1356 C CA . GLY A 1 187 ? -5.663 8.239 4.987 1.00 86.12 187 GLY A CA 1
ATOM 1357 C C . GLY A 1 187 ? -6.184 7.875 3.593 1.00 86.12 187 GLY A C 1
ATOM 1358 O O . GLY A 1 187 ? -6.690 6.776 3.383 1.00 86.12 187 GLY A O 1
ATOM 1359 N N . SER A 1 188 ? -6.057 8.794 2.636 1.00 88.12 188 SER A N 1
ATOM 1360 C CA . SER A 1 188 ? -6.480 8.606 1.241 1.00 88.12 188 SER A CA 1
ATOM 1361 C C . SER A 1 188 ? -5.323 8.433 0.253 1.00 88.12 188 SER A C 1
ATOM 1363 O O . SER A 1 188 ? -5.571 8.382 -0.949 1.00 88.12 188 SER A O 1
ATOM 1365 N N . THR A 1 189 ? -4.078 8.370 0.731 1.00 92.19 189 THR A N 1
ATOM 1366 C CA . THR A 1 189 ? -2.879 8.354 -0.119 1.00 92.19 189 THR A CA 1
ATOM 1367 C C . THR A 1 189 ? -2.115 7.050 0.060 1.00 92.19 189 THR A C 1
ATOM 1369 O O . THR A 1 189 ? -1.898 6.588 1.184 1.00 92.19 189 THR A O 1
ATOM 1372 N N . LEU A 1 190 ? -1.714 6.444 -1.059 1.00 94.38 190 LEU A N 1
ATOM 1373 C CA . LEU A 1 190 ? -0.916 5.226 -1.075 1.00 94.38 190 LEU A CA 1
ATOM 1374 C C . LEU A 1 190 ? 0.571 5.586 -1.065 1.00 94.38 190 LEU A C 1
ATOM 1376 O O . LEU A 1 190 ? 1.084 6.159 -2.028 1.00 94.38 190 LEU A O 1
ATOM 1380 N N . TYR A 1 191 ? 1.255 5.251 0.024 1.00 92.88 191 TYR A N 1
ATOM 1381 C CA . TYR A 1 191 ? 2.678 5.529 0.204 1.00 92.88 191 TYR A CA 1
ATOM 1382 C C . TYR A 1 191 ? 3.511 4.276 -0.033 1.00 92.88 191 TYR A C 1
ATOM 1384 O O . TYR A 1 191 ? 3.083 3.162 0.281 1.00 92.88 191 TYR A O 1
ATOM 1392 N N . CYS A 1 192 ? 4.716 4.463 -0.561 1.00 91.81 192 CYS A N 1
ATOM 1393 C CA . CYS A 1 192 ? 5.711 3.410 -0.653 1.00 91.81 192 CYS A CA 1
ATOM 1394 C C . CYS A 1 192 ? 6.494 3.296 0.657 1.00 91.81 192 CYS A C 1
ATOM 1396 O O . CYS A 1 192 ? 6.820 4.301 1.278 1.00 91.81 192 CYS A O 1
ATOM 1398 N N . PHE A 1 193 ? 6.831 2.068 1.044 1.00 87.94 193 PHE A N 1
ATOM 1399 C CA . PHE A 1 193 ? 7.677 1.749 2.198 1.00 87.94 193 PHE A CA 1
ATOM 1400 C C . PHE A 1 193 ? 8.834 0.801 1.859 1.00 87.94 193 PHE A C 1
ATOM 1402 O O . PHE A 1 193 ? 9.618 0.420 2.722 1.00 87.94 193 PHE A O 1
ATOM 1409 N N . GLN A 1 194 ? 8.962 0.407 0.590 1.00 88.31 194 GLN A N 1
ATOM 1410 C CA . GLN A 1 194 ? 10.131 -0.310 0.096 1.00 88.31 194 GLN A CA 1
ATOM 1411 C C . GLN A 1 194 ? 10.279 -0.080 -1.409 1.00 88.31 194 GLN A C 1
ATOM 1413 O O . GLN A 1 194 ? 9.494 -0.606 -2.205 1.00 88.31 194 GLN A O 1
ATOM 1418 N N . CYS A 1 195 ? 11.295 0.682 -1.806 1.00 89.12 195 CYS A N 1
ATOM 1419 C CA . CYS A 1 195 ? 11.573 0.943 -3.215 1.00 89.12 195 CYS A CA 1
ATOM 1420 C C . CYS A 1 195 ? 11.966 -0.340 -3.950 1.00 89.12 195 CYS A C 1
ATOM 1422 O O . CYS A 1 195 ? 12.658 -1.201 -3.408 1.00 89.12 195 CYS A O 1
ATOM 1424 N N . GLY A 1 196 ? 11.494 -0.485 -5.188 1.00 88.94 196 GLY A N 1
ATOM 1425 C CA . GLY A 1 196 ? 11.907 -1.583 -6.065 1.00 88.94 196 GLY A CA 1
ATOM 1426 C C . GLY A 1 196 ? 13.189 -1.278 -6.839 1.00 88.94 196 GLY A C 1
ATOM 1427 O O . GLY A 1 196 ? 13.934 -2.191 -7.192 1.00 88.94 196 GLY A O 1
ATOM 1428 N N . VAL A 1 197 ? 13.494 0.006 -7.042 1.00 86.81 197 VAL A N 1
ATOM 1429 C CA . VAL A 1 197 ? 14.771 0.465 -7.591 1.00 86.81 197 VAL A CA 1
ATOM 1430 C C . VAL A 1 197 ? 15.776 0.591 -6.446 1.00 86.81 197 VAL A C 1
ATOM 1432 O O . VAL A 1 197 ? 15.617 1.425 -5.561 1.00 86.81 197 VAL A O 1
ATOM 1435 N N . LEU A 1 198 ? 16.824 -0.238 -6.460 1.00 80.25 198 LEU A N 1
ATOM 1436 C CA . LEU A 1 198 ? 17.790 -0.350 -5.352 1.00 80.25 198 LEU A CA 1
ATOM 1437 C C . LEU A 1 198 ? 18.575 0.935 -5.064 1.00 80.25 198 LEU A C 1
ATOM 1439 O O . LEU A 1 198 ? 19.109 1.097 -3.969 1.00 80.25 198 LEU A O 1
ATOM 1443 N N . THR A 1 199 ? 18.694 1.812 -6.058 1.00 80.75 199 THR A N 1
ATOM 1444 C CA . THR A 1 199 ? 19.380 3.096 -5.914 1.00 80.75 199 THR A CA 1
ATOM 1445 C C . THR A 1 199 ? 18.488 4.182 -5.337 1.00 80.75 199 THR A C 1
ATOM 1447 O O . THR A 1 199 ? 19.019 5.216 -4.959 1.00 80.75 199 THR A O 1
ATOM 1450 N N . ASP A 1 200 ? 17.171 3.989 -5.278 1.00 84.31 200 ASP A N 1
ATOM 1451 C CA . ASP A 1 200 ? 16.258 5.030 -4.814 1.00 84.31 200 ASP A CA 1
ATOM 1452 C C . ASP A 1 200 ? 16.227 5.115 -3.284 1.00 84.31 200 ASP A C 1
ATOM 1454 O O . ASP A 1 200 ? 16.390 4.128 -2.562 1.00 84.31 200 ASP A O 1
ATOM 1458 N N . LEU A 1 201 ? 16.017 6.335 -2.799 1.00 80.75 201 LEU A N 1
ATOM 1459 C CA . LEU A 1 201 ? 15.876 6.691 -1.395 1.00 80.75 201 LEU A CA 1
ATOM 1460 C C . LEU A 1 201 ? 14.402 6.789 -1.021 1.00 80.75 201 LEU A C 1
ATOM 1462 O O . LEU A 1 201 ? 13.607 7.337 -1.782 1.00 80.75 201 LEU A O 1
ATOM 1466 N N . LEU A 1 202 ? 14.062 6.317 0.175 1.00 84.94 202 LEU A N 1
ATOM 1467 C CA . LEU A 1 202 ? 12.707 6.358 0.705 1.00 84.94 202 LEU A CA 1
ATOM 1468 C C . LEU A 1 202 ? 12.531 7.544 1.667 1.00 84.94 202 LEU A C 1
ATOM 1470 O O . LEU A 1 202 ? 13.047 7.526 2.789 1.00 84.94 202 LEU A O 1
ATOM 1474 N N . ILE A 1 203 ? 11.834 8.585 1.209 1.00 87.06 203 ILE A N 1
ATOM 1475 C CA . ILE A 1 203 ? 11.628 9.845 1.943 1.00 87.06 203 ILE A CA 1
ATOM 1476 C C . ILE A 1 203 ? 10.163 10.255 1.809 1.00 87.06 203 ILE A C 1
ATOM 1478 O O . ILE A 1 203 ? 9.612 10.216 0.711 1.00 87.06 203 ILE A O 1
ATOM 1482 N N . ASP A 1 204 ? 9.522 10.611 2.924 1.00 89.00 204 ASP A N 1
ATOM 1483 C CA . ASP A 1 204 ? 8.093 10.949 2.999 1.00 89.00 204 ASP A CA 1
ATOM 1484 C C . ASP A 1 204 ? 7.171 9.890 2.360 1.00 89.00 204 ASP A C 1
ATOM 1486 O O . ASP A 1 204 ? 6.110 10.195 1.823 1.00 89.00 204 ASP A O 1
ATOM 1490 N N . GLY A 1 205 ? 7.570 8.614 2.403 1.00 87.75 205 GLY A N 1
ATOM 1491 C CA . GLY A 1 205 ? 6.820 7.529 1.767 1.00 87.75 205 GLY A CA 1
ATOM 1492 C C . GLY A 1 205 ? 6.880 7.537 0.231 1.00 87.75 205 GLY A C 1
ATOM 1493 O O . GLY A 1 205 ? 6.027 6.937 -0.427 1.00 87.75 205 GLY A O 1
ATOM 1494 N N . HIS A 1 206 ? 7.875 8.208 -0.353 1.00 89.06 206 HIS A N 1
ATOM 1495 C CA . HIS A 1 206 ? 8.138 8.255 -1.789 1.00 89.06 206 HIS A CA 1
ATOM 1496 C C . HIS A 1 206 ? 9.536 7.727 -2.112 1.00 89.06 206 HIS A C 1
ATOM 1498 O O . HIS A 1 206 ? 10.496 7.971 -1.383 1.00 89.06 206 HIS A O 1
ATOM 1504 N N . CYS A 1 207 ? 9.654 7.031 -3.243 1.00 88.12 207 CYS A N 1
ATOM 1505 C CA . CYS A 1 207 ? 10.944 6.626 -3.793 1.00 88.12 207 CYS A CA 1
ATOM 1506 C C . CYS A 1 207 ? 11.510 7.747 -4.661 1.00 88.12 207 CYS A C 1
ATOM 1508 O O . CYS A 1 207 ? 10.880 8.160 -5.637 1.00 88.12 207 CYS A O 1
ATOM 1510 N N . LEU A 1 208 ? 12.687 8.245 -4.293 1.00 83.56 208 LEU A N 1
ATOM 1511 C CA . LEU A 1 208 ?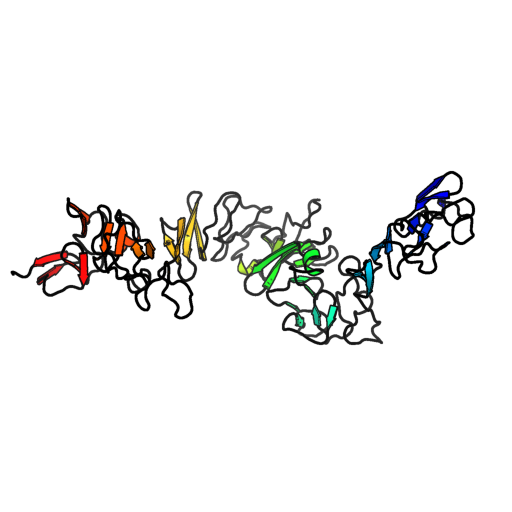 13.350 9.377 -4.930 1.00 83.56 208 LEU A CA 1
ATOM 1512 C C . LEU A 1 208 ? 14.749 8.978 -5.397 1.00 83.56 208 LEU A C 1
ATOM 1514 O O . LEU A 1 208 ? 15.499 8.333 -4.669 1.00 83.56 208 LEU A O 1
ATOM 1518 N N . ALA A 1 209 ? 15.143 9.428 -6.586 1.00 79.12 209 ALA A N 1
ATOM 1519 C CA . ALA A 1 209 ? 16.509 9.235 -7.056 1.00 79.12 209 ALA A CA 1
ATOM 1520 C C . ALA A 1 209 ? 17.525 9.970 -6.138 1.00 79.12 209 ALA A C 1
ATOM 1522 O O . ALA A 1 209 ? 17.226 11.075 -5.657 1.00 79.12 209 ALA A O 1
ATOM 1523 N N . PRO A 1 210 ? 18.749 9.435 -5.937 1.00 69.00 210 PRO A N 1
ATOM 1524 C CA . PRO A 1 210 ? 19.765 10.001 -5.033 1.00 69.00 210 PRO A CA 1
ATOM 1525 C C . PRO A 1 210 ? 20.179 11.442 -5.317 1.00 69.00 210 PRO A C 1
ATOM 1527 O O . PRO A 1 210 ? 20.652 12.133 -4.425 1.00 69.00 210 PRO A O 1
ATOM 1530 N N . SER A 1 211 ? 20.042 11.899 -6.561 1.00 66.19 211 SER A N 1
ATOM 1531 C CA . SER A 1 211 ? 20.417 13.251 -6.983 1.00 66.19 211 SER A CA 1
ATOM 1532 C C . SER A 1 211 ? 19.355 14.313 -6.667 1.00 66.19 211 SER A C 1
ATOM 1534 O O . SER A 1 211 ? 19.484 15.452 -7.114 1.00 66.19 211 SER A O 1
ATOM 1536 N N . SER A 1 212 ? 18.278 13.958 -5.959 1.00 63.34 212 SER A N 1
ATOM 1537 C CA . SER A 1 212 ? 17.240 14.905 -5.543 1.00 63.34 212 SER A CA 1
ATOM 1538 C C . SER A 1 212 ? 17.715 15.766 -4.365 1.00 63.34 212 SER A C 1
ATOM 1540 O O . SER A 1 212 ? 18.316 15.262 -3.425 1.00 63.34 212 SER A O 1
ATOM 1542 N N . ALA A 1 213 ? 17.425 17.073 -4.376 1.00 57.78 213 ALA A N 1
ATOM 1543 C CA . ALA A 1 213 ? 17.810 17.995 -3.293 1.00 57.78 213 ALA A CA 1
ATOM 1544 C C . ALA A 1 213 ? 17.222 17.611 -1.915 1.00 57.78 213 ALA A C 1
ATOM 1546 O O . ALA A 1 213 ? 17.729 18.025 -0.877 1.00 57.78 213 ALA A O 1
ATOM 1547 N N . THR A 1 214 ? 16.167 16.796 -1.916 1.00 62.62 214 THR A N 1
ATOM 1548 C CA . THR A 1 214 ? 15.489 16.211 -0.753 1.00 62.62 214 THR A CA 1
ATOM 1549 C C . THR A 1 214 ? 16.249 15.045 -0.110 1.00 62.62 214 THR A C 1
ATOM 1551 O O . THR A 1 214 ? 15.877 14.622 0.977 1.00 62.62 214 THR A O 1
ATOM 1554 N N . SER A 1 215 ? 17.334 14.538 -0.714 1.00 61.81 215 SER A N 1
ATOM 1555 C CA . SER A 1 215 ? 18.106 13.394 -0.199 1.00 61.81 215 SER A CA 1
ATOM 1556 C C . SER A 1 215 ? 18.835 13.653 1.128 1.00 61.81 215 SER A C 1
ATOM 1558 O O . SER A 1 215 ? 19.301 12.704 1.753 1.00 61.81 215 SER A O 1
ATOM 1560 N N . ALA A 1 216 ? 18.949 14.913 1.564 1.00 66.38 216 ALA A N 1
ATOM 1561 C CA . ALA A 1 216 ? 19.610 15.292 2.816 1.00 66.38 216 ALA A CA 1
ATOM 1562 C C . ALA A 1 216 ? 18.877 14.791 4.075 1.00 66.38 216 ALA A C 1
ATOM 1564 O O . ALA A 1 216 ? 19.509 14.657 5.120 1.00 66.38 216 ALA A O 1
ATOM 1565 N N . ALA A 1 217 ? 17.583 14.464 3.958 1.00 75.25 217 ALA A N 1
ATOM 1566 C CA . ALA A 1 217 ? 16.766 13.967 5.066 1.00 75.25 217 ALA A CA 1
ATOM 1567 C C . ALA A 1 217 ? 17.164 12.565 5.552 1.00 75.25 217 ALA A C 1
ATOM 1569 O O . ALA A 1 217 ? 16.762 12.154 6.638 1.00 75.25 217 ALA A O 1
ATOM 1570 N N . CYS A 1 218 ? 17.944 11.827 4.755 1.00 75.00 218 CYS A N 1
ATOM 1571 C CA . CYS A 1 218 ? 18.363 10.467 5.054 1.00 75.00 218 CYS A CA 1
ATOM 1572 C C . CYS A 1 218 ? 19.889 10.329 5.001 1.00 75.00 218 CYS A C 1
ATOM 1574 O O . CYS A 1 218 ? 20.505 10.476 3.943 1.00 75.00 218 CYS A O 1
ATOM 1576 N N . THR A 1 219 ? 20.511 9.952 6.120 1.00 70.75 219 THR A N 1
ATOM 1577 C CA . THR A 1 219 ? 21.923 9.545 6.123 1.00 70.75 219 THR A CA 1
ATOM 1578 C C . THR A 1 219 ? 22.022 8.041 5.873 1.00 70.75 219 THR A C 1
ATOM 1580 O O . THR A 1 219 ? 21.744 7.220 6.749 1.00 70.75 219 THR A O 1
ATOM 1583 N N . LEU A 1 220 ? 22.442 7.662 4.663 1.00 60.91 220 LEU A N 1
ATOM 1584 C CA . LEU A 1 220 ? 22.702 6.266 4.310 1.00 60.91 220 LEU A CA 1
ATOM 1585 C C . LEU A 1 220 ? 23.988 5.759 4.979 1.00 60.91 220 LEU A C 1
ATOM 1587 O O . LEU A 1 220 ? 25.079 6.273 4.721 1.00 60.91 220 LEU A O 1
ATOM 1591 N N . HIS A 1 221 ? 23.894 4.666 5.738 1.00 51.97 221 HIS A N 1
ATOM 1592 C CA . HIS A 1 221 ? 25.034 3.771 5.939 1.00 51.97 221 HIS A CA 1
ATOM 1593 C C . HIS A 1 221 ? 24.883 2.570 4.993 1.00 51.97 221 HIS A C 1
ATOM 1595 O O . HIS A 1 221 ? 23.798 2.018 4.859 1.00 51.97 221 HIS A O 1
ATOM 1601 N N . ARG A 1 222 ? 25.960 2.235 4.270 1.00 49.44 222 ARG A N 1
ATOM 1602 C CA . ARG A 1 222 ? 26.038 1.291 3.133 1.00 49.44 222 ARG A CA 1
ATOM 1603 C C . ARG A 1 222 ? 25.225 -0.011 3.322 1.00 49.44 222 ARG A C 1
ATOM 1605 O O . ARG A 1 222 ? 25.768 -0.980 3.843 1.00 49.44 222 ARG A O 1
ATOM 1612 N N . VAL A 1 223 ? 23.987 -0.085 2.820 1.00 46.19 223 VAL A N 1
ATOM 1613 C CA . VAL A 1 223 ? 23.215 -1.342 2.700 1.00 46.19 223 VAL A CA 1
ATOM 1614 C C . VAL A 1 223 ? 22.391 -1.334 1.393 1.00 46.19 223 VAL A C 1
ATOM 1616 O O . VAL A 1 223 ? 21.840 -0.293 1.037 1.00 46.19 223 VAL A O 1
ATOM 1619 N N . PRO A 1 224 ? 22.301 -2.455 0.648 1.00 52.75 224 PRO A N 1
ATOM 1620 C CA . PRO A 1 224 ? 21.808 -2.481 -0.737 1.00 52.75 224 PRO A CA 1
ATOM 1621 C C . PRO A 1 224 ? 20.273 -2.587 -0.906 1.00 52.75 224 PRO A C 1
ATOM 1623 O O . PRO A 1 224 ? 19.826 -3.327 -1.776 1.00 52.75 224 PRO A O 1
ATOM 1626 N N . ALA A 1 225 ? 19.447 -1.896 -0.106 1.00 55.62 225 ALA A N 1
ATOM 1627 C CA . ALA A 1 225 ? 17.984 -2.112 -0.136 1.00 55.62 225 ALA A CA 1
ATOM 1628 C C . ALA A 1 225 ? 17.074 -0.873 0.041 1.00 55.62 225 ALA A C 1
ATOM 1630 O O . ALA A 1 225 ? 15.882 -1.041 0.289 1.00 55.62 225 ALA A O 1
ATOM 1631 N N . GLY A 1 226 ? 17.587 0.357 -0.090 1.00 59.78 226 GLY A N 1
ATOM 1632 C CA . GLY A 1 226 ? 16.730 1.558 -0.132 1.00 59.78 226 GLY A CA 1
ATOM 1633 C C . GLY A 1 226 ? 15.974 1.890 1.168 1.00 59.78 226 GLY A C 1
ATOM 1634 O O . GLY A 1 226 ? 14.943 2.552 1.120 1.00 59.78 226 GLY A O 1
ATOM 1635 N N . THR A 1 227 ? 16.455 1.427 2.328 1.00 67.38 227 THR A N 1
ATOM 1636 C CA . THR A 1 227 ? 15.900 1.755 3.656 1.00 67.38 227 THR A CA 1
ATOM 1637 C C . THR A 1 227 ? 16.752 2.825 4.334 1.00 67.38 227 THR A C 1
ATOM 1639 O O . THR A 1 227 ? 17.982 2.714 4.338 1.00 67.38 227 THR A O 1
ATOM 1642 N N . CYS A 1 228 ? 16.120 3.846 4.916 1.00 72.69 228 CYS A N 1
ATOM 1643 C CA . CYS A 1 228 ? 16.842 4.839 5.700 1.00 72.69 228 CYS A CA 1
ATOM 1644 C C . CYS A 1 228 ? 17.122 4.347 7.127 1.00 72.69 228 CYS A C 1
ATOM 1646 O O . CYS A 1 228 ? 16.278 3.690 7.727 1.00 72.69 228 CYS A O 1
ATOM 1648 N N . TYR A 1 229 ? 18.297 4.679 7.670 1.00 72.12 229 TYR A N 1
ATOM 1649 C CA . TYR A 1 229 ? 18.684 4.329 9.045 1.00 72.12 229 TYR A CA 1
ATOM 1650 C C . TYR A 1 229 ? 18.707 5.521 9.992 1.00 72.12 229 TYR A C 1
ATOM 1652 O O . TYR A 1 229 ? 18.432 5.345 11.168 1.00 72.12 229 TYR A O 1
ATOM 1660 N N . TYR A 1 230 ? 19.064 6.708 9.502 1.00 78.62 230 TYR A N 1
ATOM 1661 C CA . TYR A 1 230 ? 19.146 7.914 10.316 1.00 78.62 230 TYR A CA 1
ATOM 1662 C C . TYR A 1 230 ? 18.490 9.061 9.575 1.00 78.62 230 TYR A C 1
ATOM 1664 O O . TYR A 1 230 ? 18.900 9.402 8.460 1.00 78.62 230 TYR A O 1
ATOM 1672 N N . CYS A 1 231 ? 17.496 9.647 10.221 1.00 84.81 231 CYS A N 1
ATOM 1673 C CA . CYS A 1 231 ? 16.828 10.834 9.732 1.00 84.81 231 CYS A CA 1
ATOM 1674 C C . CYS A 1 231 ? 17.485 12.092 10.297 1.00 84.81 231 CYS A C 1
ATOM 1676 O O . CYS A 1 231 ? 18.134 12.043 11.344 1.00 84.81 231 CYS A O 1
ATOM 1678 N N . ASP A 1 232 ? 17.333 13.210 9.591 1.00 82.12 232 ASP A N 1
ATOM 1679 C CA . ASP A 1 232 ? 17.714 14.514 10.131 1.00 82.12 232 ASP A CA 1
ATOM 1680 C C . ASP A 1 232 ? 16.818 14.935 11.318 1.00 82.12 232 ASP A C 1
ATOM 1682 O O . ASP A 1 232 ? 15.897 14.227 11.725 1.00 82.12 232 ASP A O 1
ATOM 1686 N N . ASN A 1 233 ? 17.074 16.116 11.876 1.00 78.94 233 ASN A N 1
ATOM 1687 C CA . ASN A 1 233 ? 16.351 16.655 13.031 1.00 78.94 233 ASN A CA 1
ATOM 1688 C C . ASN A 1 233 ? 14.904 17.111 12.740 1.00 78.94 233 ASN A C 1
ATOM 1690 O O . ASN A 1 233 ? 14.216 17.595 13.637 1.00 78.94 233 ASN A O 1
ATOM 1694 N N . THR A 1 234 ? 14.437 17.007 11.496 1.00 83.00 234 THR A N 1
ATOM 1695 C CA . THR A 1 234 ? 13.072 17.369 11.073 1.00 83.00 234 THR A CA 1
ATOM 1696 C C . THR A 1 234 ? 12.239 16.166 10.626 1.00 83.00 234 THR A C 1
ATOM 1698 O O . THR A 1 234 ? 11.036 16.305 10.373 1.00 83.00 234 THR A O 1
ATOM 1701 N N . HIS A 1 235 ? 12.857 14.984 10.571 1.00 89.56 235 HIS A N 1
ATOM 1702 C CA . HIS A 1 235 ? 12.242 13.732 10.153 1.00 89.56 235 HIS A CA 1
ATOM 1703 C C . HIS A 1 235 ? 12.409 12.657 11.227 1.00 89.56 235 HIS A C 1
ATOM 1705 O O . HIS A 1 235 ? 13.335 12.680 12.033 1.00 89.56 235 HIS A O 1
ATOM 1711 N N . PHE A 1 236 ? 11.522 11.671 11.208 1.00 91.19 236 PHE A N 1
ATOM 1712 C CA . PHE A 1 236 ? 11.615 10.490 12.059 1.00 91.19 236 PHE A CA 1
ATOM 1713 C C . PHE A 1 236 ? 11.440 9.219 11.235 1.00 91.19 236 PHE A C 1
ATOM 1715 O O . PHE A 1 236 ? 10.906 9.257 10.122 1.00 91.19 236 PHE A O 1
ATOM 1722 N N . LEU A 1 237 ? 11.908 8.093 11.773 1.00 89.06 237 LEU A N 1
ATOM 1723 C CA . LEU A 1 237 ? 11.834 6.821 11.066 1.00 89.06 237 LEU A CA 1
ATOM 1724 C C . LEU A 1 237 ? 10.440 6.190 11.196 1.00 89.06 237 LEU A C 1
ATOM 1726 O O . LEU A 1 237 ? 9.918 6.000 12.301 1.00 89.06 237 LEU A O 1
ATOM 1730 N N . MET A 1 238 ? 9.853 5.845 10.050 1.00 89.81 238 MET A N 1
ATOM 1731 C CA . MET A 1 238 ? 8.565 5.164 9.949 1.00 89.81 238 MET A CA 1
ATOM 1732 C C . MET A 1 238 ? 8.565 4.169 8.788 1.00 89.81 238 MET A C 1
ATOM 1734 O O . MET A 1 238 ? 8.630 4.553 7.617 1.00 89.81 238 MET A O 1
ATOM 1738 N N . SER A 1 239 ? 8.471 2.882 9.117 1.00 85.50 239 SER A N 1
ATOM 1739 C CA . SER A 1 239 ? 8.487 1.757 8.182 1.00 85.50 239 SER A CA 1
ATOM 1740 C C . SER A 1 239 ? 9.648 1.848 7.187 1.00 85.50 239 SER A C 1
ATOM 1742 O O . SER A 1 239 ? 9.485 1.618 5.990 1.00 85.50 239 SER A O 1
ATOM 1744 N N . GLY A 1 240 ? 10.825 2.232 7.692 1.00 79.94 240 GLY A N 1
ATOM 1745 C CA . GLY A 1 240 ? 12.050 2.363 6.902 1.00 79.94 240 GLY A CA 1
ATOM 1746 C C . GLY A 1 240 ? 12.204 3.656 6.087 1.00 79.94 240 GLY A C 1
ATOM 1747 O O . GLY A 1 240 ? 13.227 3.822 5.419 1.00 79.94 240 GLY A O 1
ATOM 1748 N N . SER A 1 241 ? 11.222 4.565 6.131 1.00 86.19 241 SER A N 1
ATOM 1749 C CA . SER A 1 241 ? 11.274 5.898 5.512 1.00 86.19 241 SER A CA 1
ATOM 1750 C C . SER A 1 241 ? 11.577 6.959 6.561 1.00 86.19 241 SER A C 1
ATOM 1752 O O . SER A 1 241 ? 10.991 6.932 7.642 1.00 86.19 241 SER A O 1
ATOM 1754 N N . CYS A 1 242 ? 12.391 7.956 6.212 1.00 89.12 242 CYS A N 1
ATOM 1755 C CA . CYS A 1 242 ? 12.389 9.214 6.957 1.00 89.12 242 CYS A CA 1
ATOM 1756 C C . CYS A 1 242 ? 11.183 10.031 6.526 1.00 89.12 242 CYS A C 1
ATOM 1758 O O . CYS A 1 242 ? 11.021 10.290 5.333 1.00 89.12 242 CYS A O 1
ATOM 1760 N N . VAL A 1 243 ? 10.315 10.373 7.471 1.00 91.00 243 VAL A N 1
ATOM 1761 C CA . VAL A 1 243 ? 9.086 11.121 7.198 1.00 91.00 243 VAL A CA 1
ATOM 1762 C C . VAL A 1 243 ? 9.033 12.382 8.048 1.00 91.00 243 VAL A C 1
ATOM 1764 O O . VAL A 1 243 ? 9.413 12.370 9.220 1.00 91.00 243 VAL A O 1
ATOM 1767 N N . SER A 1 244 ? 8.584 13.484 7.456 1.00 91.19 244 SER A N 1
ATOM 1768 C CA . SER A 1 244 ? 8.467 14.758 8.158 1.00 91.19 244 SER A CA 1
ATOM 1769 C C . SER A 1 244 ? 7.270 14.745 9.103 1.00 91.19 244 SER A C 1
ATOM 1771 O O . SER A 1 244 ? 6.164 14.354 8.733 1.00 91.19 244 SER A O 1
ATOM 1773 N N . ALA A 1 245 ? 7.439 15.274 10.315 1.00 89.69 245 ALA A N 1
ATOM 1774 C CA . ALA A 1 245 ? 6.319 15.478 11.240 1.00 89.69 245 ALA A CA 1
ATOM 1775 C C . ALA A 1 245 ? 5.346 16.592 10.791 1.00 89.69 245 ALA A C 1
ATOM 1777 O O . ALA A 1 245 ? 4.282 16.761 11.386 1.00 89.69 245 ALA A O 1
ATOM 1778 N N . THR A 1 246 ? 5.683 17.357 9.745 1.00 89.81 246 THR A N 1
ATOM 1779 C CA . THR A 1 246 ? 4.883 18.507 9.280 1.00 89.81 246 THR A CA 1
ATOM 1780 C C . THR A 1 246 ? 4.058 18.220 8.027 1.00 89.81 246 THR A C 1
ATOM 1782 O O . THR A 1 246 ? 3.006 18.834 7.827 1.00 89.81 246 THR A O 1
ATOM 1785 N N . THR A 1 247 ? 4.468 17.240 7.223 1.00 90.38 247 THR A N 1
ATOM 1786 C CA . THR A 1 247 ? 3.788 16.819 5.992 1.00 90.38 247 THR A CA 1
ATOM 1787 C C . THR A 1 247 ? 3.322 15.368 6.096 1.00 90.38 247 THR A C 1
ATOM 1789 O O . THR A 1 247 ? 3.803 14.590 6.917 1.00 90.38 247 THR A O 1
ATOM 1792 N N . ALA A 1 248 ? 2.321 14.995 5.300 1.00 90.75 248 ALA A N 1
ATOM 1793 C CA . ALA A 1 248 ? 1.875 13.607 5.248 1.00 90.75 248 ALA A CA 1
ATOM 1794 C C . ALA A 1 248 ? 2.933 12.751 4.517 1.00 90.75 248 ALA A C 1
ATOM 1796 O O . ALA A 1 248 ? 3.466 13.216 3.510 1.00 90.75 248 ALA A O 1
ATOM 1797 N N . PRO A 1 249 ? 3.210 11.516 4.976 1.00 92.25 249 PRO A N 1
ATOM 1798 C CA . PRO A 1 249 ? 2.426 10.772 5.961 1.00 92.25 249 PRO A CA 1
ATOM 1799 C C . PRO A 1 249 ? 2.839 11.016 7.419 1.00 92.25 249 PRO A C 1
ATOM 1801 O O . PRO A 1 249 ? 2.078 10.667 8.318 1.00 92.25 249 PRO A O 1
ATOM 1804 N N . GLY A 1 250 ? 4.008 11.607 7.681 1.00 92.44 250 GLY A N 1
ATOM 1805 C CA . GLY A 1 250 ? 4.555 11.682 9.036 1.00 92.44 250 GLY A CA 1
ATOM 1806 C C . GLY A 1 250 ? 3.705 12.524 9.991 1.00 92.44 250 GLY A C 1
ATOM 1807 O O . GLY A 1 250 ? 3.493 12.119 11.132 1.00 92.44 250 GLY A O 1
ATOM 1808 N N . ASN A 1 251 ? 3.093 13.611 9.519 1.00 92.12 251 ASN A N 1
ATOM 1809 C CA . ASN A 1 251 ? 2.172 14.423 10.321 1.00 92.12 251 ASN A CA 1
ATOM 1810 C C . ASN A 1 251 ? 0.860 13.711 10.695 1.00 92.12 251 ASN A C 1
ATOM 1812 O O . ASN A 1 251 ? 0.117 14.217 11.535 1.00 92.12 251 ASN A O 1
ATOM 1816 N N . LEU A 1 252 ? 0.532 12.570 10.083 1.00 92.75 252 LEU A N 1
ATOM 1817 C CA . LEU A 1 252 ? -0.625 11.747 10.457 1.00 92.75 252 LEU A CA 1
ATOM 1818 C C . LEU A 1 252 ? -0.284 10.769 11.585 1.00 92.75 252 LEU A C 1
ATOM 1820 O O . LEU A 1 252 ? -1.189 10.258 12.237 1.00 92.75 252 LEU A O 1
ATOM 1824 N N . VAL A 1 253 ? 1.007 10.558 11.838 1.00 93.00 253 VAL A N 1
ATOM 1825 C CA . VAL A 1 253 ? 1.528 9.546 12.761 1.00 93.00 253 VAL A CA 1
ATOM 1826 C C . VAL A 1 253 ? 2.197 10.180 13.975 1.00 93.00 253 VAL A C 1
ATOM 1828 O O . VAL A 1 253 ? 1.981 9.740 15.102 1.00 93.00 253 VAL A O 1
ATOM 1831 N N . CYS A 1 254 ? 2.973 11.239 13.762 1.00 93.81 254 CYS A N 1
ATOM 1832 C CA . CYS A 1 254 ? 3.695 11.935 14.811 1.00 93.81 254 CYS A CA 1
ATOM 1833 C C . CYS A 1 254 ? 2.960 13.198 15.252 1.00 93.81 254 CYS A C 1
ATOM 1835 O O . CYS A 1 254 ? 2.535 14.014 14.430 1.00 93.81 254 CYS A O 1
ATOM 1837 N N . GLN A 1 255 ? 2.790 13.347 16.562 1.00 93.56 255 GLN A N 1
ATOM 1838 C CA . GLN A 1 255 ? 2.253 14.555 17.179 1.00 93.56 255 GLN A CA 1
ATOM 1839 C C . GLN A 1 255 ? 3.374 15.537 17.524 1.00 93.56 255 GLN A C 1
ATOM 1841 O O . GLN A 1 255 ? 3.202 16.734 17.310 1.00 93.56 255 GLN A O 1
ATOM 1846 N N . ASP A 1 256 ? 4.493 15.033 18.045 1.00 90.81 256 ASP A N 1
ATOM 1847 C CA . ASP A 1 256 ? 5.661 15.830 18.420 1.00 90.81 256 ASP A CA 1
ATOM 1848 C C . ASP A 1 256 ? 6.947 15.023 18.199 1.00 90.81 256 ASP A C 1
ATOM 1850 O O . ASP A 1 256 ? 7.037 13.878 18.645 1.00 90.81 256 ASP A O 1
ATOM 1854 N N . ILE A 1 257 ? 7.926 15.617 17.511 1.00 85.50 257 ILE A N 1
ATOM 1855 C CA . ILE A 1 257 ? 9.235 15.008 17.229 1.00 85.50 257 ILE A CA 1
ATOM 1856 C C . ILE A 1 257 ? 10.172 15.089 18.447 1.00 85.50 257 ILE A C 1
ATOM 1858 O O . ILE A 1 257 ? 11.101 14.302 18.576 1.00 85.50 257 ILE A O 1
ATOM 1862 N N . GLY A 1 258 ? 9.897 15.995 19.392 1.00 83.31 258 GLY A N 1
ATOM 1863 C CA . GLY A 1 258 ? 10.724 16.170 20.582 1.00 83.31 258 GLY A CA 1
ATOM 1864 C C . GLY A 1 258 ? 12.176 16.577 20.269 1.00 83.31 258 GLY A C 1
ATOM 1865 O O . GLY A 1 258 ? 12.460 17.139 19.212 1.00 83.31 258 GLY A O 1
ATOM 1866 N N . PRO A 1 259 ? 13.111 16.365 21.214 1.00 79.38 259 PRO A N 1
ATOM 1867 C CA . PRO A 1 259 ? 14.497 16.822 21.093 1.00 79.38 259 PRO A CA 1
ATOM 1868 C C . PRO A 1 259 ? 15.442 15.795 20.446 1.00 79.38 259 PRO A C 1
ATOM 1870 O O . PRO A 1 259 ? 16.637 16.069 20.329 1.00 79.38 259 PRO A O 1
ATOM 1873 N N . HIS A 1 260 ? 14.953 14.596 20.116 1.00 79.69 260 HIS A N 1
ATOM 1874 C CA . HIS A 1 260 ? 15.773 13.478 19.661 1.00 79.69 260 HIS A CA 1
ATOM 1875 C C . HIS A 1 260 ? 15.649 13.283 18.150 1.00 79.69 260 HIS A C 1
ATOM 1877 O O . HIS A 1 260 ? 14.604 12.876 17.651 1.00 79.69 260 HIS A O 1
ATOM 1883 N N . ASP A 1 261 ? 16.748 13.525 17.436 1.00 80.06 261 ASP A N 1
ATOM 1884 C CA . ASP A 1 261 ? 16.809 13.362 15.983 1.00 80.06 261 ASP A CA 1
ATOM 1885 C C . ASP A 1 261 ? 16.377 11.952 15.552 1.00 80.06 261 ASP A C 1
ATOM 1887 O O . ASP A 1 261 ? 16.797 10.938 16.124 1.00 80.06 261 ASP A O 1
ATOM 1891 N N . GLY A 1 262 ? 15.541 11.887 14.516 1.00 84.12 262 GLY A N 1
ATOM 1892 C CA . GLY A 1 262 ? 15.068 10.629 13.951 1.00 84.12 262 GLY A CA 1
ATOM 1893 C C . GLY A 1 262 ? 13.986 9.899 14.741 1.00 84.12 262 GLY A C 1
ATOM 1894 O O . GLY A 1 262 ? 13.548 8.841 14.284 1.00 84.12 262 GLY A O 1
ATOM 1895 N N . ILE A 1 263 ? 13.524 10.442 15.871 1.00 90.06 263 ILE A N 1
ATOM 1896 C CA . ILE A 1 263 ? 12.509 9.811 16.718 1.00 90.06 263 ILE A CA 1
ATOM 1897 C C . ILE A 1 263 ? 11.272 10.700 16.804 1.00 90.06 263 ILE A C 1
ATOM 1899 O O . ILE A 1 263 ? 11.368 11.900 17.008 1.00 90.06 263 ILE A O 1
ATOM 1903 N N . CYS A 1 264 ? 10.089 10.102 16.689 1.00 93.00 264 CYS A N 1
ATOM 1904 C CA . CYS A 1 264 ? 8.865 10.751 17.146 1.00 93.00 264 CYS A CA 1
ATOM 1905 C C . CYS A 1 264 ? 8.689 10.543 18.659 1.00 93.00 264 CYS A C 1
ATOM 1907 O O . CYS A 1 264 ? 8.575 9.406 19.137 1.00 93.00 264 CYS A O 1
ATOM 1909 N N . GLU A 1 265 ? 8.661 11.637 19.417 1.00 91.06 265 GLU A N 1
ATOM 1910 C CA . GLU A 1 265 ? 8.518 11.624 20.873 1.00 91.06 265 GLU A CA 1
ATOM 1911 C C . GLU A 1 265 ? 7.095 11.234 21.282 1.00 91.06 265 GLU A C 1
ATOM 1913 O O . GLU A 1 265 ? 6.907 10.324 22.091 1.00 91.06 265 GLU A O 1
ATOM 1918 N N . THR A 1 266 ? 6.090 11.879 20.680 1.00 92.44 266 THR A N 1
ATOM 1919 C CA . THR A 1 266 ? 4.670 11.628 20.966 1.00 92.44 266 THR A CA 1
ATOM 1920 C C . THR A 1 266 ? 3.943 11.166 19.710 1.00 92.44 266 THR A C 1
ATOM 1922 O O . THR A 1 266 ? 3.809 11.921 18.747 1.00 92.44 266 THR A O 1
ATOM 1925 N N . CYS A 1 267 ? 3.430 9.937 19.731 1.00 94.44 267 CYS A N 1
ATOM 1926 C CA . CYS A 1 267 ? 2.614 9.387 18.650 1.00 94.44 267 CYS A CA 1
ATOM 1927 C C . CYS A 1 267 ? 1.177 9.926 18.695 1.00 94.44 267 CYS A C 1
ATOM 1929 O O . CYS A 1 267 ? 0.634 10.187 19.769 1.00 94.44 267 CYS A O 1
ATOM 1931 N N . LYS A 1 268 ? 0.547 10.073 17.526 1.00 94.38 268 LYS A N 1
ATOM 1932 C CA . LYS A 1 268 ? -0.879 10.409 17.411 1.00 94.38 268 LYS A CA 1
ATOM 1933 C C . LYS A 1 268 ? -1.774 9.228 17.787 1.00 94.38 268 LYS A C 1
ATOM 1935 O O . LYS A 1 268 ? -1.342 8.078 17.807 1.00 94.38 268 LYS A O 1
ATOM 1940 N N . GLU A 1 269 ? -3.049 9.525 18.048 1.00 93.06 269 GLU A N 1
ATOM 1941 C CA . GLU A 1 269 ? -4.083 8.512 18.287 1.00 93.06 269 GLU A CA 1
ATOM 1942 C C . GLU A 1 269 ? -4.082 7.447 17.176 1.00 93.06 269 GLU A C 1
ATOM 1944 O O . GLU A 1 269 ? -3.971 7.767 15.992 1.00 93.06 269 GLU A O 1
ATOM 1949 N N . GLY A 1 270 ? -4.197 6.180 17.575 1.00 93.06 270 GLY A N 1
ATOM 1950 C CA . GLY A 1 270 ? -4.094 5.024 16.680 1.00 93.06 270 GLY A CA 1
ATOM 1951 C C . GLY A 1 270 ? -2.686 4.487 16.485 1.00 93.06 270 GLY A C 1
ATOM 1952 O O . GLY A 1 270 ? -2.528 3.438 15.862 1.00 93.06 270 GLY A O 1
ATOM 1953 N N . TYR A 1 271 ? -1.686 5.134 17.080 1.00 94.44 271 TYR A N 1
ATOM 1954 C CA . TYR A 1 271 ? -0.309 4.670 17.099 1.00 94.44 271 TYR A CA 1
ATOM 1955 C C . TYR A 1 271 ? 0.210 4.601 18.534 1.00 94.44 271 TYR A C 1
ATOM 1957 O O . TYR A 1 271 ? -0.088 5.463 19.361 1.00 94.44 271 TYR A O 1
ATOM 1965 N N . TYR A 1 272 ? 1.025 3.593 18.821 1.00 94.31 272 TYR A N 1
ATOM 1966 C CA . TYR A 1 272 ? 1.788 3.502 20.057 1.00 94.31 272 TYR A CA 1
ATOM 1967 C C . TYR A 1 272 ? 3.274 3.668 19.782 1.00 94.31 272 TYR A C 1
ATOM 1969 O O . TYR A 1 272 ? 3.771 3.439 18.678 1.00 94.31 272 TYR A O 1
ATOM 1977 N N . ALA A 1 273 ? 3.986 4.054 20.829 1.00 93.44 273 ALA A N 1
ATOM 1978 C CA . ALA A 1 273 ? 5.414 4.266 20.791 1.00 93.44 273 ALA A CA 1
ATOM 1979 C C . ALA A 1 273 ? 6.110 3.016 21.371 1.00 93.44 273 ALA A C 1
ATOM 1981 O O . ALA A 1 273 ? 5.917 2.729 22.559 1.00 93.44 273 ALA A O 1
ATOM 1982 N N . PRO A 1 274 ? 6.872 2.235 20.578 1.00 91.44 274 PRO A N 1
ATOM 1983 C CA . PRO A 1 274 ? 7.515 1.021 21.076 1.00 91.44 274 PRO A CA 1
ATOM 1984 C C . PRO A 1 274 ? 8.498 1.333 22.217 1.00 91.44 274 PRO A C 1
ATOM 1986 O O . PRO A 1 274 ? 9.200 2.349 22.142 1.00 91.44 274 PRO A O 1
ATOM 1989 N N . PRO A 1 275 ? 8.583 0.491 23.266 1.00 89.06 275 PRO A N 1
ATOM 1990 C CA . PRO A 1 275 ? 9.512 0.706 24.379 1.00 89.06 275 PRO A CA 1
ATOM 1991 C C . PRO A 1 275 ? 10.989 0.696 23.965 1.00 89.06 275 PRO A C 1
ATOM 1993 O O . PRO A 1 275 ? 11.809 1.358 24.592 1.00 89.06 275 PRO A O 1
ATOM 1996 N N . ASP A 1 276 ? 11.321 -0.057 22.918 1.00 87.12 276 ASP A N 1
ATOM 1997 C CA . ASP A 1 276 ? 12.663 -0.219 22.355 1.00 87.12 276 ASP A CA 1
ATOM 1998 C C . ASP A 1 276 ? 12.912 0.662 21.118 1.00 87.12 276 ASP A C 1
ATOM 2000 O O . ASP A 1 276 ? 13.865 0.430 20.368 1.00 87.12 276 ASP A O 1
ATOM 2004 N N . ARG A 1 277 ? 12.067 1.678 20.881 1.00 88.75 277 ARG A N 1
ATOM 2005 C CA . ARG A 1 277 ? 12.261 2.596 19.753 1.00 88.75 277 ARG A CA 1
ATOM 2006 C C . ARG A 1 277 ? 13.553 3.402 19.896 1.00 88.75 277 ARG A C 1
ATOM 2008 O O . ARG A 1 277 ? 13.960 3.785 20.991 1.00 88.75 277 ARG A O 1
ATOM 2015 N N . SER A 1 278 ? 14.186 3.673 18.766 1.00 86.25 278 SER A N 1
ATOM 2016 C CA . SER A 1 278 ? 15.451 4.394 18.649 1.00 86.25 278 SER A CA 1
ATOM 2017 C C . SER A 1 278 ? 15.499 5.114 17.303 1.00 86.25 278 SER A C 1
ATOM 2019 O O . SER A 1 278 ? 14.592 4.959 16.492 1.00 86.25 278 SER A O 1
ATOM 2021 N N . SER A 1 279 ? 16.577 5.843 17.018 1.00 80.50 279 SER A N 1
ATOM 2022 C CA . SER A 1 279 ? 16.749 6.515 15.723 1.00 80.50 279 SER A CA 1
ATOM 2023 C C . SER A 1 279 ? 16.837 5.561 14.524 1.00 80.50 279 SER A C 1
ATOM 2025 O O . SER A 1 279 ? 16.724 6.021 13.395 1.00 80.50 279 SER A O 1
ATOM 2027 N N . VAL A 1 280 ? 17.014 4.253 14.762 1.00 80.56 280 VAL A N 1
ATOM 2028 C CA . VAL A 1 280 ? 17.113 3.202 13.731 1.00 80.56 280 VAL A CA 1
ATOM 2029 C C . VAL A 1 280 ? 15.921 2.234 13.727 1.00 80.56 280 VAL A C 1
ATOM 2031 O O . VAL A 1 280 ? 15.967 1.207 13.049 1.00 80.56 280 VAL A O 1
ATOM 2034 N N . SER A 1 281 ? 14.868 2.512 14.500 1.00 86.12 281 SER A N 1
ATOM 2035 C CA . SER A 1 281 ? 13.637 1.714 14.527 1.00 86.12 281 SER A CA 1
ATOM 2036 C C . SER A 1 281 ? 12.398 2.600 14.413 1.00 86.12 281 SER A C 1
ATOM 2038 O O . SER A 1 281 ? 12.454 3.808 14.632 1.00 86.12 281 SER A O 1
ATOM 2040 N N . ASP A 1 282 ? 11.275 2.001 14.017 1.00 89.69 282 ASP A N 1
ATOM 2041 C CA . ASP A 1 282 ? 10.030 2.738 13.813 1.00 89.69 282 ASP A CA 1
ATOM 2042 C C . ASP A 1 282 ? 9.608 3.465 15.093 1.00 89.69 282 ASP A C 1
ATOM 2044 O O . ASP A 1 282 ? 9.491 2.870 16.168 1.00 89.69 282 ASP A O 1
ATOM 2048 N N . SER A 1 283 ? 9.372 4.771 14.971 1.00 91.94 283 SER A N 1
ATOM 2049 C CA . SER A 1 283 ? 9.065 5.601 16.138 1.00 91.94 283 SER A CA 1
ATOM 2050 C C . SER A 1 283 ? 7.653 5.373 16.672 1.00 91.94 283 SER A C 1
ATOM 2052 O O . SER A 1 283 ? 7.428 5.371 17.879 1.00 91.94 283 SER A O 1
ATOM 2054 N N . CYS A 1 284 ? 6.701 5.193 15.762 1.00 93.50 284 CYS A N 1
ATOM 2055 C CA . CYS A 1 284 ? 5.287 5.047 16.060 1.00 93.50 284 CYS A CA 1
ATOM 2056 C C . CYS A 1 284 ? 4.718 3.930 15.194 1.00 93.50 284 CYS A C 1
ATOM 2058 O O . CYS A 1 284 ? 4.849 3.963 13.969 1.00 93.50 284 CYS A O 1
ATOM 2060 N N . ILE A 1 285 ? 4.079 2.955 15.832 1.00 93.12 285 ILE A N 1
ATOM 2061 C CA . ILE A 1 285 ? 3.526 1.764 15.186 1.00 93.12 285 ILE A CA 1
ATOM 2062 C C . ILE A 1 285 ? 2.008 1.770 15.389 1.00 93.12 285 ILE A C 1
ATOM 2064 O O . ILE A 1 285 ? 1.557 2.113 16.483 1.00 93.12 285 ILE A O 1
ATOM 2068 N N . PRO A 1 286 ? 1.194 1.459 14.363 1.00 93.75 286 PRO A N 1
ATOM 2069 C CA . PRO A 1 286 ? -0.254 1.378 14.526 1.00 93.75 286 PRO A CA 1
ATOM 2070 C C . PRO A 1 286 ? -0.650 0.411 15.637 1.00 93.75 286 PRO A C 1
ATOM 2072 O O . PRO A 1 286 ? -0.036 -0.638 15.788 1.00 93.75 286 PRO A O 1
ATOM 2075 N N . CYS A 1 287 ? -1.732 0.704 16.355 1.00 96.06 287 CYS A N 1
ATOM 2076 C CA . CYS A 1 287 ? -2.242 -0.151 17.433 1.00 96.06 287 CYS A CA 1
ATOM 2077 C C . CYS A 1 287 ? -2.551 -1.596 17.008 1.00 96.06 287 CYS A C 1
ATOM 2079 O O . CYS A 1 287 ? -2.635 -2.477 17.858 1.00 96.06 287 CYS A O 1
ATOM 2081 N N . THR A 1 288 ? -2.731 -1.834 15.710 1.00 95.31 288 THR A N 1
ATOM 2082 C CA . THR A 1 288 ? -3.019 -3.140 15.110 1.00 95.31 288 THR A CA 1
ATOM 2083 C C . THR A 1 288 ? -1.779 -3.926 14.700 1.00 95.31 288 THR A C 1
ATOM 2085 O O . THR A 1 288 ? -1.897 -5.117 14.425 1.00 95.31 288 THR A O 1
ATOM 2088 N N . ASP A 1 289 ? -0.617 -3.277 14.620 1.00 93.69 289 ASP A N 1
ATOM 2089 C CA . ASP A 1 289 ? 0.602 -3.853 14.058 1.00 93.69 289 ASP A CA 1
ATOM 2090 C C . ASP A 1 289 ? 1.549 -4.291 15.190 1.00 93.69 289 ASP A C 1
ATOM 2092 O O . ASP A 1 289 ? 1.611 -3.662 16.245 1.00 93.69 289 ASP A O 1
ATOM 2096 N N . ASP A 1 290 ? 2.285 -5.381 14.971 1.00 93.12 290 ASP A N 1
ATOM 2097 C CA . ASP A 1 290 ? 3.281 -5.889 15.921 1.00 93.12 290 ASP A CA 1
ATOM 2098 C C . ASP A 1 290 ? 4.568 -5.035 15.868 1.00 93.12 290 ASP A C 1
ATOM 2100 O O . ASP A 1 290 ? 5.018 -4.622 14.796 1.00 93.12 290 ASP A O 1
ATOM 2104 N N . SER A 1 291 ? 5.223 -4.852 17.018 1.00 91.00 291 SER A N 1
ATOM 2105 C CA . SER A 1 291 ? 6.632 -4.448 17.108 1.00 91.00 291 SER A CA 1
ATOM 2106 C C . SER A 1 291 ? 7.519 -5.646 17.469 1.00 91.00 291 SER A C 1
ATOM 2108 O O . SER A 1 291 ? 7.053 -6.770 17.653 1.00 91.00 291 SER A O 1
ATOM 2110 N N . SER A 1 292 ? 8.824 -5.414 17.622 1.00 88.12 292 SER A N 1
ATOM 2111 C CA . SER A 1 292 ? 9.771 -6.377 18.208 1.00 88.12 292 SER A CA 1
ATOM 2112 C C . SER A 1 292 ? 9.423 -6.787 19.645 1.00 88.12 292 SER A C 1
ATOM 2114 O O . SER A 1 292 ? 9.867 -7.841 20.099 1.00 88.12 292 SER A O 1
ATOM 2116 N N . THR A 1 293 ? 8.662 -5.962 20.367 1.00 90.19 293 THR A N 1
ATOM 2117 C CA . THR A 1 293 ? 8.426 -6.084 21.814 1.00 90.19 293 THR A CA 1
ATOM 2118 C C . THR A 1 293 ? 6.954 -6.201 22.198 1.00 90.19 293 THR A C 1
ATOM 2120 O O . THR A 1 293 ? 6.653 -6.783 23.238 1.00 90.19 293 THR A O 1
ATOM 2123 N N . LEU A 1 294 ? 6.035 -5.674 21.388 1.00 93.31 294 LEU A N 1
ATOM 2124 C CA . LEU A 1 294 ? 4.603 -5.622 21.673 1.00 93.31 294 LEU A CA 1
ATOM 2125 C C . LEU A 1 294 ? 3.798 -6.222 20.519 1.00 93.31 294 LEU A C 1
ATOM 2127 O O . LEU A 1 294 ? 4.133 -6.050 19.351 1.00 93.31 294 LEU A O 1
ATOM 2131 N N . LYS A 1 295 ? 2.716 -6.914 20.875 1.00 94.31 295 LYS A N 1
ATOM 2132 C CA . LYS A 1 295 ? 1.722 -7.456 19.946 1.00 94.31 295 LYS A CA 1
ATOM 2133 C C . LYS A 1 295 ? 0.655 -6.399 19.664 1.00 94.31 295 LYS A C 1
ATOM 2135 O O . LYS A 1 295 ? 0.110 -5.831 20.613 1.00 94.31 295 LYS A O 1
ATOM 2140 N N . GLY A 1 296 ? 0.356 -6.166 18.392 1.00 95.06 296 GLY A N 1
ATOM 2141 C CA . GLY A 1 296 ? -0.762 -5.337 17.964 1.00 95.06 296 GLY A CA 1
ATOM 2142 C C . GLY A 1 296 ? -2.103 -6.002 18.279 1.00 95.06 296 GLY A C 1
ATOM 2143 O O . GLY A 1 296 ? -2.203 -7.226 18.394 1.00 95.06 296 GLY A O 1
ATOM 2144 N N . ILE A 1 297 ? -3.149 -5.190 18.422 1.00 96.31 297 ILE A N 1
ATOM 2145 C CA . ILE A 1 297 ? -4.512 -5.640 18.720 1.00 96.31 297 ILE A CA 1
ATOM 2146 C C . ILE A 1 297 ? -5.388 -5.391 17.486 1.00 96.31 297 ILE A C 1
ATOM 2148 O O . ILE A 1 297 ? -5.641 -4.232 17.142 1.00 96.31 297 ILE A O 1
ATOM 2152 N N . PRO A 1 298 ? -5.883 -6.444 16.810 1.00 95.50 298 PRO A N 1
ATOM 2153 C CA . PRO A 1 298 ? -6.800 -6.295 15.684 1.00 95.50 298 PRO A CA 1
ATOM 2154 C C . PRO A 1 298 ? -8.026 -5.455 16.055 1.00 95.50 298 PRO A C 1
ATOM 2156 O O . PRO A 1 298 ? -8.543 -5.573 17.162 1.00 95.50 298 PRO A O 1
ATOM 2159 N N . HIS A 1 299 ? -8.498 -4.615 15.131 1.00 93.88 299 HIS A N 1
ATOM 2160 C CA . HIS A 1 299 ? -9.621 -3.685 15.340 1.00 93.88 299 HIS A CA 1
ATOM 2161 C C . HIS A 1 299 ? -9.424 -2.656 16.460 1.00 93.88 299 HIS A C 1
ATOM 2163 O O . HIS A 1 299 ? -10.389 -2.013 16.883 1.00 93.88 299 HIS A O 1
ATOM 2169 N N . CYS A 1 300 ? -8.195 -2.462 16.941 1.00 96.25 300 CYS A N 1
ATOM 2170 C CA . CYS A 1 300 ? -7.910 -1.430 17.919 1.00 96.25 300 CYS A CA 1
ATOM 2171 C C . CYS A 1 300 ? -7.697 -0.071 17.253 1.00 96.25 300 CYS A C 1
ATOM 2173 O O . CYS A 1 300 ? -6.751 0.126 16.492 1.00 96.25 300 CYS A O 1
ATOM 2175 N N . LYS A 1 301 ? -8.566 0.886 17.585 1.00 95.31 301 LYS A N 1
ATOM 2176 C CA . LYS A 1 301 ? -8.499 2.261 17.087 1.00 95.31 301 LYS A CA 1
ATOM 2177 C C . LYS A 1 301 ? -7.525 3.116 17.898 1.00 95.31 301 LYS A C 1
ATOM 2179 O O . LYS A 1 301 ? -6.883 3.982 17.320 1.00 95.31 301 LYS A O 1
ATOM 2184 N N . SER A 1 302 ? -7.428 2.896 19.207 1.00 94.75 302 SER A N 1
ATOM 2185 C CA . SER A 1 302 ? -6.597 3.697 20.116 1.00 94.75 302 SER A CA 1
ATOM 2186 C C . SER A 1 302 ? -6.046 2.794 21.211 1.00 94.75 302 SER A C 1
ATOM 2188 O O . SER A 1 302 ? -6.786 1.983 21.763 1.00 94.75 302 SER A O 1
ATOM 2190 N N . CYS A 1 303 ? -4.761 2.920 21.534 1.00 95.69 303 CYS A N 1
ATOM 2191 C CA . CYS A 1 303 ? -4.075 2.015 22.449 1.00 95.69 303 CYS A CA 1
ATOM 2192 C C . CYS A 1 303 ? -3.049 2.737 23.326 1.00 95.69 303 CYS A C 1
ATOM 2194 O O . CYS A 1 303 ? -2.617 3.849 23.026 1.00 95.69 303 CYS A O 1
ATOM 2196 N N . ALA A 1 304 ? -2.651 2.078 24.411 1.00 92.31 304 ALA A N 1
ATOM 2197 C CA . ALA A 1 304 ? -1.591 2.508 25.306 1.00 92.31 304 ALA A CA 1
ATOM 2198 C C . ALA A 1 304 ? -0.693 1.318 25.660 1.00 92.31 304 ALA A C 1
ATOM 2200 O O . ALA A 1 304 ? -1.177 0.216 25.917 1.00 92.31 304 ALA A O 1
ATOM 2201 N N . ALA A 1 305 ? 0.620 1.538 25.694 1.00 89.94 305 ALA A N 1
ATOM 2202 C CA . ALA A 1 305 ? 1.558 0.547 26.206 1.00 89.94 305 ALA A CA 1
ATOM 2203 C C . ALA A 1 305 ? 1.556 0.587 27.743 1.00 89.94 305 ALA A C 1
ATOM 2205 O O . ALA A 1 305 ? 1.764 1.644 28.340 1.00 89.94 305 ALA A O 1
ATOM 2206 N N . SER A 1 306 ? 1.329 -0.557 28.385 1.00 85.50 306 SER A N 1
ATOM 2207 C CA . SER A 1 306 ? 1.295 -0.698 29.843 1.00 85.50 306 SER A CA 1
ATOM 2208 C C . SER A 1 306 ? 1.969 -2.000 30.266 1.00 85.50 306 SER A C 1
ATOM 2210 O O . SER A 1 306 ? 1.612 -3.072 29.788 1.00 85.50 306 SER A O 1
ATOM 2212 N N . SER A 1 307 ? 2.953 -1.919 31.168 1.00 80.81 307 SER A N 1
ATOM 2213 C CA . SER A 1 307 ? 3.602 -3.085 31.799 1.00 80.81 307 SER A CA 1
ATOM 2214 C C . SER A 1 307 ? 4.058 -4.192 30.828 1.00 80.81 307 SER A C 1
ATOM 2216 O O . SER A 1 307 ? 3.935 -5.376 31.126 1.00 80.81 307 SER A O 1
ATOM 2218 N N . GLY A 1 308 ? 4.590 -3.818 29.658 1.00 84.00 308 GLY A N 1
ATOM 2219 C CA . GLY A 1 308 ? 5.073 -4.777 28.653 1.00 84.00 308 GLY A CA 1
ATOM 2220 C C . GLY A 1 308 ? 3.978 -5.418 27.794 1.00 84.00 308 GLY A C 1
ATOM 2221 O O . GLY A 1 308 ? 4.234 -6.416 27.128 1.00 84.00 308 GLY A O 1
ATOM 2222 N N . SER A 1 309 ? 2.761 -4.875 27.796 1.00 89.75 309 SER A N 1
ATOM 2223 C CA . SER A 1 309 ? 1.672 -5.264 26.896 1.00 89.75 309 SER A CA 1
ATOM 2224 C C . SER A 1 309 ? 1.000 -4.031 26.297 1.00 89.75 309 SER A C 1
ATOM 2226 O O . SER A 1 309 ? 1.075 -2.932 26.850 1.00 89.75 309 SER A O 1
ATOM 2228 N N . LEU A 1 310 ? 0.369 -4.202 25.138 1.00 94.00 310 LEU A N 1
ATOM 2229 C CA . LEU A 1 310 ? -0.457 -3.169 24.530 1.00 94.00 310 LEU A CA 1
ATOM 2230 C C . LEU A 1 310 ? -1.893 -3.335 25.039 1.00 94.00 310 LEU A C 1
ATOM 2232 O O . LEU A 1 310 ? -2.382 -4.458 25.118 1.00 94.00 310 LEU A O 1
ATOM 2236 N N . LEU A 1 311 ? -2.549 -2.237 25.406 1.00 94.50 311 LEU A N 1
ATOM 2237 C CA . LEU A 1 311 ? -3.949 -2.217 25.827 1.00 94.50 311 LEU A CA 1
ATOM 2238 C C . LEU A 1 311 ? -4.735 -1.306 24.895 1.00 94.50 311 LEU A C 1
ATOM 2240 O O . LEU A 1 311 ? -4.372 -0.146 24.699 1.00 94.50 311 LEU A O 1
ATOM 2244 N N . CYS A 1 312 ? -5.825 -1.814 24.342 1.00 95.62 312 CYS A N 1
ATOM 2245 C CA . CYS A 1 312 ? -6.748 -1.052 23.532 1.00 95.62 312 CYS A CA 1
ATOM 2246 C C . CYS A 1 312 ? -7.705 -0.241 24.408 1.00 95.62 312 CYS A C 1
ATOM 2248 O O . CYS A 1 312 ? -8.444 -0.786 25.225 1.00 95.62 312 CYS A O 1
ATOM 2250 N N . THR A 1 313 ? -7.717 1.074 24.218 1.00 94.31 313 THR A N 1
ATOM 2251 C CA . THR A 1 313 ? -8.598 2.005 24.932 1.00 94.31 313 THR A CA 1
ATOM 2252 C C . THR A 1 313 ? -9.853 2.340 24.129 1.00 94.31 313 THR A C 1
ATOM 2254 O O . THR A 1 313 ? -10.877 2.705 24.707 1.00 94.31 313 THR A O 1
ATOM 2257 N N . ALA A 1 314 ? -9.809 2.173 22.806 1.00 92.88 314 ALA A N 1
ATOM 2258 C CA . ALA A 1 314 ? -10.966 2.293 21.929 1.00 92.88 314 ALA A CA 1
ATOM 2259 C C . ALA A 1 314 ? -10.811 1.378 20.713 1.00 92.88 314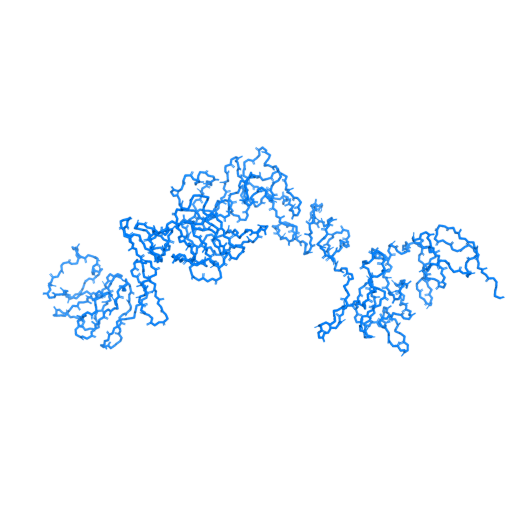 ALA A C 1
ATOM 2261 O O . ALA A 1 314 ? -9.756 1.353 20.086 1.00 92.88 314 ALA A O 1
ATOM 2262 N N . CYS A 1 315 ? -11.875 0.673 20.341 1.00 91.94 315 CYS A N 1
ATOM 2263 C CA . CYS A 1 315 ? -11.890 -0.174 19.152 1.00 91.94 315 CYS A CA 1
ATOM 2264 C C . CYS A 1 315 ? -12.552 0.529 17.958 1.00 91.94 315 CYS A C 1
ATOM 2266 O O . CYS A 1 315 ? -13.184 1.582 18.090 1.00 91.94 315 CYS A O 1
ATOM 2268 N N . GLU A 1 316 ? -12.395 -0.060 16.777 1.00 90.75 316 GLU A N 1
ATOM 2269 C CA . GLU A 1 316 ? -13.102 0.323 15.559 1.00 90.75 316 GLU A CA 1
ATOM 2270 C C . GLU A 1 316 ? -14.627 0.193 15.710 1.00 90.75 316 GLU A C 1
ATOM 2272 O O . GLU A 1 316 ? -15.159 -0.366 16.673 1.00 90.75 316 GLU A O 1
ATOM 2277 N N . LYS A 1 317 ? -15.367 0.727 14.732 1.00 80.31 317 LYS A N 1
ATOM 2278 C CA . LYS A 1 317 ? -16.829 0.632 14.718 1.00 80.31 317 LYS A CA 1
ATOM 2279 C C . LYS A 1 317 ? -17.258 -0.839 14.776 1.00 80.31 317 LYS A C 1
ATOM 2281 O O . LYS A 1 317 ? -16.745 -1.651 14.017 1.00 80.31 317 LYS A O 1
ATOM 2286 N N . PHE A 1 318 ? -18.248 -1.131 15.620 1.00 75.50 318 PHE A N 1
ATOM 2287 C CA . PHE A 1 318 ? -18.745 -2.482 15.911 1.00 75.50 318 PHE A CA 1
ATOM 2288 C C . PHE A 1 318 ? -17.789 -3.370 16.710 1.00 75.50 318 PHE A C 1
ATOM 2290 O O . PHE A 1 318 ? -17.969 -4.580 16.716 1.00 75.50 318 PHE A O 1
ATOM 2297 N N . TYR A 1 319 ? -16.796 -2.798 17.387 1.00 85.94 319 TYR A N 1
ATOM 2298 C CA . TYR A 1 319 ? -15.935 -3.522 18.315 1.00 85.94 319 TYR A CA 1
ATOM 2299 C C . TYR A 1 319 ? -15.879 -2.809 19.667 1.00 85.94 319 TYR A C 1
ATOM 2301 O O . TYR A 1 319 ? -16.089 -1.594 19.762 1.00 85.94 319 TYR A O 1
ATOM 2309 N N . ARG A 1 320 ? -15.592 -3.562 20.729 1.00 84.00 320 ARG A N 1
ATOM 2310 C CA . ARG A 1 320 ? -15.410 -3.045 22.092 1.00 84.00 320 ARG A CA 1
ATOM 2311 C C . ARG A 1 320 ? -14.169 -3.657 22.745 1.00 84.00 320 ARG A C 1
ATOM 2313 O O . ARG A 1 320 ? -13.910 -4.838 22.511 1.00 84.00 320 ARG A O 1
ATOM 2320 N N . PRO A 1 321 ? -13.419 -2.882 23.555 1.00 87.31 321 PRO A N 1
ATOM 2321 C CA . PRO A 1 321 ? -12.308 -3.436 24.316 1.00 87.31 321 PRO A CA 1
ATOM 2322 C C . PRO A 1 321 ? -12.833 -4.449 25.336 1.00 87.31 321 PRO A C 1
ATOM 2324 O O . PRO A 1 321 ? -13.728 -4.124 26.114 1.00 87.31 321 PRO A O 1
ATOM 2327 N N . MET A 1 322 ? -12.265 -5.649 25.338 1.00 78.81 322 MET A N 1
ATOM 2328 C CA . MET A 1 322 ? -12.531 -6.717 26.303 1.00 78.81 322 MET A CA 1
ATOM 2329 C C . MET A 1 322 ? -11.230 -7.129 26.997 1.00 78.81 322 MET A C 1
ATOM 2331 O O . MET A 1 322 ? -10.144 -6.718 26.583 1.00 78.81 322 MET A O 1
ATOM 2335 N N . ASN A 1 323 ? -11.337 -7.917 28.075 1.00 79.81 323 ASN A N 1
ATOM 2336 C CA . ASN A 1 323 ? -10.195 -8.418 28.856 1.00 79.81 323 ASN A CA 1
ATOM 2337 C C . ASN A 1 323 ? -9.191 -7.307 29.203 1.00 79.81 323 ASN A C 1
ATOM 2339 O O . ASN A 1 323 ? -8.020 -7.367 28.821 1.00 79.81 323 ASN A O 1
ATOM 2343 N N . GLU A 1 324 ? -9.685 -6.248 29.849 1.00 82.50 324 GLU A N 1
ATOM 2344 C CA . GLU A 1 324 ? -8.892 -5.066 30.231 1.00 82.50 324 GLU A CA 1
ATOM 2345 C C . GLU A 1 324 ? -8.235 -4.336 29.039 1.00 82.50 324 GLU A C 1
ATOM 2347 O O . GLU A 1 324 ? -7.277 -3.585 29.202 1.00 82.50 324 GLU A O 1
ATOM 2352 N N . GLY A 1 325 ? -8.776 -4.524 27.831 1.00 86.12 325 GLY A N 1
ATOM 2353 C CA . GLY A 1 325 ? -8.293 -3.922 26.592 1.00 86.12 325 GLY A CA 1
ATOM 2354 C C . GLY A 1 325 ? -7.307 -4.792 25.820 1.00 86.12 325 GLY A C 1
ATOM 2355 O O . GLY A 1 325 ? -6.784 -4.331 24.814 1.00 86.12 325 GLY A O 1
ATOM 2356 N N . SER A 1 326 ? -7.044 -6.031 26.235 1.00 90.00 326 SER A N 1
ATOM 2357 C CA . SER A 1 326 ? -6.133 -6.923 25.499 1.00 90.00 326 SER A CA 1
ATOM 2358 C C . SER A 1 326 ? -6.697 -7.429 24.165 1.00 90.00 326 SER A C 1
ATOM 2360 O O . SER A 1 326 ? -5.933 -7.884 23.316 1.00 90.00 326 SER A O 1
ATOM 2362 N N . GLU A 1 327 ? -8.007 -7.310 23.938 1.00 91.00 327 GLU A N 1
ATOM 2363 C CA . GLU A 1 327 ? -8.627 -7.624 22.652 1.00 91.00 327 GLU A CA 1
ATOM 2364 C C . GLU A 1 327 ? -9.810 -6.703 22.333 1.00 91.00 327 GLU A C 1
ATOM 2366 O O . GLU A 1 327 ? -10.467 -6.164 23.224 1.00 91.00 327 GLU A O 1
ATOM 2371 N N . CYS A 1 328 ? -10.091 -6.539 21.041 1.00 90.31 328 CYS A N 1
ATOM 2372 C CA . CYS A 1 328 ? -11.313 -5.917 20.549 1.00 90.31 328 CYS A CA 1
ATOM 2373 C C . CYS A 1 328 ? -12.263 -7.004 20.052 1.00 90.31 328 CYS A C 1
ATOM 2375 O O . CYS A 1 328 ? -11.985 -7.666 19.052 1.00 90.31 328 CYS A O 1
ATOM 2377 N N . VAL A 1 329 ? -13.402 -7.164 20.722 1.00 83.12 329 VAL A N 1
ATOM 2378 C CA . VAL A 1 329 ? -14.420 -8.158 20.353 1.00 83.12 329 VAL A CA 1
ATOM 2379 C C . VAL A 1 329 ? -15.553 -7.475 19.601 1.00 83.12 329 VAL A C 1
ATOM 2381 O O . VAL A 1 329 ? -15.961 -6.363 19.948 1.00 83.12 329 VAL A O 1
ATOM 2384 N N . GLN A 1 330 ? -16.035 -8.127 18.544 1.00 82.62 330 GLN A N 1
ATOM 2385 C CA . GLN A 1 330 ? -17.129 -7.623 17.723 1.00 82.62 330 GLN A CA 1
ATOM 2386 C C . GLN A 1 330 ? -18.406 -7.488 18.567 1.00 82.62 330 GLN A C 1
ATOM 2388 O O . GLN A 1 330 ? -18.786 -8.414 19.274 1.00 82.62 330 GLN A O 1
ATOM 2393 N N . THR A 1 331 ? -19.072 -6.340 18.500 1.00 82.12 331 THR A N 1
ATOM 2394 C CA . THR A 1 331 ? -20.371 -6.081 19.132 1.00 82.12 331 THR A CA 1
ATOM 2395 C C . THR A 1 331 ? -21.503 -6.665 18.292 1.00 82.12 331 THR A C 1
ATOM 2397 O O . THR A 1 331 ? -21.296 -7.095 17.161 1.00 82.12 331 THR A O 1
ATOM 2400 N N . CYS A 1 332 ? -22.726 -6.614 18.808 1.00 86.62 332 CYS A N 1
ATOM 2401 C CA . CYS A 1 332 ? -23.923 -7.059 18.109 1.00 86.62 332 CYS A CA 1
ATOM 2402 C C . CYS A 1 332 ? -24.036 -6.504 16.673 1.00 86.62 332 CYS A C 1
ATOM 2404 O O . CYS A 1 332 ? -23.914 -5.298 16.442 1.00 86.62 332 CYS A O 1
ATOM 2406 N N . VAL A 1 333 ? -24.289 -7.403 15.715 1.00 87.19 333 VAL A N 1
ATOM 2407 C CA . VAL A 1 333 ? -24.548 -7.100 14.300 1.00 87.19 333 VAL A CA 1
ATOM 2408 C C . VAL A 1 333 ? -25.881 -7.720 13.910 1.00 87.19 333 VAL A C 1
ATOM 2410 O O . VAL A 1 333 ? -26.096 -8.907 14.145 1.00 87.19 333 VAL A O 1
ATOM 2413 N N . GLU A 1 334 ? -26.765 -6.936 13.299 1.00 89.88 334 GLU A N 1
ATOM 2414 C CA . GLU A 1 334 ? -28.072 -7.419 12.852 1.00 89.88 334 GLU A CA 1
ATOM 2415 C C . GLU A 1 334 ? -28.000 -8.179 11.515 1.00 89.88 334 GLU A C 1
ATOM 2417 O O . GLU A 1 334 ? -27.076 -8.026 10.707 1.00 89.88 334 GLU A O 1
ATOM 2422 N N . GLU A 1 335 ? -28.990 -9.032 11.280 1.00 88.44 335 GLU A N 1
ATOM 2423 C CA . GLU A 1 335 ? -29.205 -9.742 10.025 1.00 88.44 335 GLU A CA 1
ATOM 2424 C C . GLU A 1 335 ? -29.392 -8.779 8.844 1.00 88.44 335 GLU A C 1
ATOM 2426 O O . GLU A 1 335 ? -29.985 -7.706 8.960 1.00 88.44 335 GLU A O 1
ATOM 2431 N N . GLU A 1 336 ? -28.903 -9.179 7.672 1.00 83.06 336 GLU A N 1
ATOM 2432 C CA . GLU A 1 336 ? -29.114 -8.441 6.431 1.00 83.06 336 GLU A CA 1
ATOM 2433 C C . GLU A 1 336 ? -30.155 -9.157 5.572 1.00 83.06 336 GLU A C 1
ATOM 2435 O O . GLU A 1 336 ? -30.125 -10.372 5.395 1.00 83.06 336 GLU A O 1
ATOM 2440 N N . LYS A 1 337 ? -31.069 -8.394 4.960 1.00 72.94 337 LYS A N 1
ATOM 2441 C CA . LYS A 1 337 ? -32.114 -8.945 4.075 1.00 72.94 337 LYS A CA 1
ATOM 2442 C C . LYS A 1 337 ? -31.563 -9.633 2.813 1.00 72.94 337 LYS A C 1
ATOM 2444 O O . LYS A 1 337 ? -32.328 -10.276 2.102 1.00 72.94 337 LYS A O 1
ATOM 2449 N N . SER A 1 338 ? -30.275 -9.461 2.511 1.00 64.44 338 SER A N 1
ATOM 2450 C CA . SER A 1 338 ? -29.608 -9.912 1.283 1.00 64.44 338 SER A CA 1
ATOM 2451 C C . SER A 1 338 ? -28.511 -10.962 1.498 1.00 64.44 338 SER A C 1
ATOM 2453 O O . SER A 1 338 ? -27.875 -11.353 0.520 1.00 64.44 338 SER A O 1
ATOM 2455 N N . SER A 1 339 ? -28.257 -11.420 2.730 1.00 60.59 339 SER A N 1
ATOM 2456 C CA . SER A 1 339 ? -27.227 -12.435 3.006 1.00 60.59 339 SER A CA 1
ATOM 2457 C C . SER A 1 339 ? -27.761 -13.865 2.894 1.00 60.59 339 SER A C 1
ATOM 2459 O O . SER A 1 339 ? -28.867 -14.170 3.328 1.00 60.59 339 SER A O 1
ATOM 2461 N N . SER A 1 340 ? -26.946 -14.766 2.335 1.00 59.78 340 SER A N 1
ATOM 2462 C CA . SER A 1 340 ? -27.270 -16.192 2.173 1.00 59.78 340 SER A CA 1
ATOM 2463 C C . SER A 1 340 ? -27.201 -17.008 3.473 1.00 59.78 340 SER A C 1
ATOM 2465 O O . SER A 1 340 ? -27.653 -18.148 3.487 1.00 59.78 340 SER A O 1
ATOM 2467 N N . SER A 1 341 ? -26.654 -16.449 4.558 1.00 70.25 341 SER A N 1
ATOM 2468 C CA . SER A 1 341 ? -26.638 -17.065 5.890 1.00 70.25 341 SER A CA 1
ATOM 2469 C C . SER A 1 341 ? -26.666 -15.986 6.976 1.00 70.25 341 SER A C 1
ATOM 2471 O O . SER A 1 341 ? -25.760 -15.155 7.037 1.00 70.25 341 SER A O 1
ATOM 2473 N N . ASN A 1 342 ? -27.678 -16.014 7.847 1.00 83.62 342 ASN A N 1
ATOM 2474 C CA . ASN A 1 342 ? -27.796 -15.119 9.009 1.00 83.62 342 ASN A CA 1
ATOM 2475 C C . ASN A 1 342 ? -27.135 -15.706 10.275 1.00 83.62 342 ASN A C 1
ATOM 2477 O O . ASN A 1 342 ? -27.478 -15.314 11.386 1.00 83.62 342 ASN A O 1
ATOM 2481 N N . GLU A 1 343 ? -26.202 -16.650 10.114 1.00 88.56 343 GLU A N 1
ATOM 2482 C CA . GLU A 1 343 ? -25.407 -17.207 11.216 1.00 88.56 343 GLU A CA 1
ATOM 2483 C C . GLU A 1 343 ? -24.596 -16.113 11.921 1.00 88.56 343 GLU A C 1
ATOM 2485 O O . GLU A 1 343 ? -24.085 -15.190 11.279 1.00 88.56 343 GLU A O 1
ATOM 2490 N N . ARG A 1 344 ? -24.453 -16.238 13.242 1.00 88.75 344 ARG A N 1
ATOM 2491 C CA . ARG A 1 344 ? -23.780 -15.298 14.152 1.00 88.75 344 ARG A CA 1
ATOM 2492 C C . ARG A 1 344 ? -24.339 -13.879 14.118 1.00 88.75 344 ARG A C 1
ATOM 2494 O O . ARG A 1 344 ? -23.706 -12.954 14.626 1.00 88.75 344 ARG A O 1
ATOM 2501 N N . ARG A 1 345 ? -25.529 -13.686 13.548 1.00 91.19 345 ARG A N 1
ATOM 2502 C CA . ARG A 1 345 ? -26.183 -12.381 13.480 1.00 91.19 345 ARG A CA 1
ATOM 2503 C C . ARG A 1 345 ? -27.365 -12.312 14.420 1.00 91.19 345 ARG A C 1
ATOM 2505 O O . ARG A 1 345 ? -28.106 -13.273 14.628 1.00 91.19 345 ARG A O 1
ATOM 2512 N N . CYS A 1 346 ? -27.548 -11.126 14.965 1.00 92.75 346 CYS A N 1
ATOM 2513 C CA . CYS A 1 346 ? -28.719 -10.789 15.730 1.00 92.75 346 CYS A CA 1
ATOM 2514 C C . CYS A 1 346 ? -29.907 -10.573 14.802 1.00 92.75 346 CYS A C 1
ATOM 2516 O O . CYS A 1 346 ? -29.766 -10.092 13.680 1.00 92.75 346 CYS A O 1
ATOM 2518 N N . LYS A 1 347 ? -31.102 -10.908 15.261 1.00 94.62 347 LYS A N 1
ATOM 2519 C CA . LYS A 1 347 ? -32.319 -10.607 14.517 1.00 94.62 347 LYS A CA 1
ATOM 2520 C C . LYS A 1 347 ? -32.492 -9.087 14.380 1.00 94.62 347 LYS A C 1
ATOM 2522 O O . LYS A 1 347 ? -32.011 -8.322 15.215 1.00 94.62 347 LYS A O 1
ATOM 2527 N N . THR A 1 348 ? -33.179 -8.640 13.331 1.00 93.19 348 THR A N 1
ATOM 2528 C CA . THR A 1 348 ? -33.401 -7.203 13.087 1.00 93.19 348 THR A CA 1
ATOM 2529 C C . THR A 1 348 ? -34.032 -6.531 14.315 1.00 93.19 348 THR A C 1
ATOM 2531 O O . THR A 1 348 ? -35.056 -7.000 14.824 1.00 93.19 348 THR A O 1
ATOM 2534 N N . GLY A 1 349 ? -33.448 -5.423 14.776 1.00 92.00 349 GLY A N 1
ATOM 2535 C CA . GLY A 1 349 ? -33.867 -4.676 15.964 1.00 92.00 349 GLY A CA 1
ATOM 2536 C C . GLY A 1 349 ? -33.553 -5.346 17.306 1.00 92.00 349 GLY A C 1
ATOM 2537 O O . GLY A 1 349 ? -34.125 -4.936 18.316 1.00 92.00 349 GLY A O 1
ATOM 2538 N N . LYS A 1 350 ? -32.725 -6.398 17.332 1.00 94.75 350 LYS A N 1
ATOM 2539 C CA . LYS A 1 350 ? -32.399 -7.167 18.549 1.00 94.75 350 LYS A CA 1
ATOM 2540 C C . LYS A 1 350 ? -30.997 -6.921 19.081 1.00 94.75 350 LYS A C 1
ATOM 2542 O O . LYS A 1 350 ? -30.632 -7.495 20.103 1.00 94.75 350 LYS A O 1
ATOM 2547 N N . CYS A 1 351 ? -30.252 -6.006 18.468 1.00 92.00 351 CYS A N 1
ATOM 2548 C CA . CYS A 1 351 ? -29.143 -5.339 19.139 1.00 92.00 351 CYS A CA 1
ATOM 2549 C C . CYS A 1 351 ? -29.696 -4.282 20.102 1.00 92.00 351 CYS A C 1
ATOM 2551 O O . CYS A 1 351 ? -29.596 -3.085 19.854 1.00 92.00 351 CYS A O 1
ATOM 2553 N N . ASP A 1 352 ? -30.343 -4.721 21.179 1.00 90.94 352 ASP A N 1
ATOM 2554 C CA . ASP A 1 352 ? -31.106 -3.876 22.107 1.00 90.94 352 ASP A CA 1
ATOM 2555 C C . ASP A 1 352 ? -30.655 -4.030 23.570 1.00 90.94 352 ASP A C 1
ATOM 2557 O O . ASP A 1 352 ? -31.276 -3.483 24.484 1.00 90.94 352 ASP A O 1
ATOM 2561 N N . VAL A 1 353 ? -29.538 -4.723 23.804 1.00 88.75 353 VAL A N 1
ATOM 2562 C CA . VAL A 1 353 ? -28.993 -4.957 25.142 1.00 88.75 353 VAL A CA 1
ATOM 2563 C C . VAL A 1 353 ? -27.789 -4.040 25.398 1.00 88.75 353 VAL A C 1
ATOM 2565 O O . VAL A 1 353 ? -26.921 -3.877 24.538 1.00 88.75 353 VAL A O 1
ATOM 2568 N N . MET A 1 354 ? -27.760 -3.409 26.581 1.00 83.12 354 MET A N 1
ATOM 2569 C CA . MET A 1 354 ? -26.719 -2.465 27.033 1.00 83.12 354 MET A CA 1
ATOM 2570 C C . MET A 1 354 ? -26.445 -1.313 26.052 1.00 83.12 354 MET A C 1
ATOM 2572 O O . MET A 1 354 ? -25.306 -0.977 25.767 1.00 83.12 354 MET A O 1
ATOM 2576 N N . GLY A 1 355 ? -27.486 -0.688 25.498 1.00 74.69 355 GLY A N 1
ATOM 2577 C CA . GLY A 1 355 ? -27.294 0.426 24.560 1.00 74.69 355 GLY A CA 1
ATOM 2578 C C . GLY A 1 355 ? -26.811 -0.015 23.174 1.00 74.69 355 GLY A C 1
ATOM 2579 O O . GLY A 1 355 ? -26.082 0.729 22.523 1.00 74.69 355 GLY A O 1
ATOM 2580 N N . THR A 1 356 ? -27.275 -1.191 22.723 1.00 80.31 356 THR A N 1
ATOM 2581 C CA . THR A 1 356 ? -27.069 -1.847 21.410 1.00 80.31 356 THR A CA 1
ATOM 2582 C C . THR A 1 356 ? -25.816 -2.710 21.240 1.00 80.31 356 THR A C 1
ATOM 2584 O O . THR A 1 356 ? -25.593 -3.255 20.161 1.00 80.31 356 THR A O 1
ATOM 2587 N N . PHE A 1 357 ? -25.009 -2.901 22.288 1.00 80.56 357 PHE A N 1
ATOM 2588 C CA . PHE A 1 357 ? -23.775 -3.695 22.176 1.00 80.56 357 PHE A CA 1
ATOM 2589 C C . PHE A 1 357 ? -24.011 -5.193 22.107 1.00 80.56 357 PHE A C 1
ATOM 2591 O O . PHE A 1 357 ? -23.202 -5.896 21.503 1.00 80.56 357 PHE A O 1
ATOM 2598 N N . TYR A 1 358 ? -25.105 -5.670 22.693 1.00 89.00 358 TYR A N 1
ATOM 2599 C CA . TYR A 1 358 ? -25.384 -7.092 22.800 1.00 89.00 358 TYR A CA 1
ATOM 2600 C C . TYR A 1 358 ? -26.727 -7.444 22.165 1.00 89.00 358 TYR A C 1
ATOM 2602 O O . TYR A 1 358 ? -27.652 -6.632 22.079 1.00 89.00 358 TYR A O 1
ATOM 2610 N N . CYS A 1 359 ? -26.795 -8.683 21.705 1.00 92.88 359 CYS A N 1
ATOM 2611 C CA . CYS A 1 359 ? -27.947 -9.276 21.067 1.00 92.88 359 CYS A CA 1
ATOM 2612 C C . CYS A 1 359 ? -28.887 -9.885 22.108 1.00 92.88 359 CYS A C 1
ATOM 2614 O O . CYS A 1 359 ? -28.440 -10.670 22.943 1.00 92.88 359 CYS A O 1
ATOM 2616 N N . SER A 1 360 ? -30.184 -9.589 22.034 1.00 94.25 360 SER A N 1
ATOM 2617 C CA . SER A 1 360 ? -31.205 -10.294 22.825 1.00 94.25 360 SER A CA 1
ATOM 2618 C C . SER A 1 360 ? -31.778 -11.521 22.125 1.00 94.25 360 SER A C 1
ATOM 2620 O O . SER A 1 360 ? -32.380 -12.375 22.773 1.00 94.25 360 SER A O 1
ATOM 2622 N N . GLN A 1 361 ? -31.629 -11.623 20.801 1.00 96.00 361 GLN A N 1
ATOM 2623 C CA . GLN A 1 361 ? -32.196 -12.719 20.021 1.00 96.00 361 GLN A CA 1
ATOM 2624 C C . GLN A 1 361 ? -31.472 -12.914 18.692 1.00 96.00 361 GLN A C 1
ATOM 2626 O O . GLN A 1 361 ? -31.430 -12.012 17.855 1.00 96.00 361 GLN A O 1
ATOM 2631 N N . CYS A 1 362 ? -30.988 -14.128 18.461 1.00 95.25 362 CYS A N 1
ATOM 2632 C CA . CYS A 1 362 ? -30.318 -14.501 17.226 1.00 95.25 362 CYS A CA 1
ATOM 2633 C C . CYS A 1 362 ? -31.277 -14.645 16.050 1.00 95.25 362 CYS A C 1
ATOM 2635 O O . CYS A 1 362 ? -32.460 -14.957 16.205 1.00 95.25 362 CYS A O 1
ATOM 2637 N N . ALA A 1 363 ? -30.751 -14.368 14.860 1.00 94.75 363 ALA A N 1
ATOM 2638 C CA . ALA A 1 363 ? -31.495 -14.441 13.613 1.00 94.75 363 ALA A CA 1
ATOM 2639 C C . ALA A 1 363 ? -31.819 -15.890 13.223 1.00 94.75 363 ALA A C 1
ATOM 2641 O O . ALA A 1 363 ? -32.883 -16.152 12.661 1.00 94.75 363 ALA A O 1
ATOM 2642 N N . THR A 1 364 ? -30.925 -16.827 13.552 1.00 92.62 364 THR A N 1
ATOM 2643 C CA . THR A 1 364 ? -31.153 -18.267 13.391 1.00 92.62 364 THR A CA 1
ATOM 2644 C C . THR A 1 364 ? -31.656 -18.885 14.695 1.00 92.62 364 THR A C 1
ATOM 2646 O O . THR A 1 364 ? -31.289 -18.462 15.790 1.00 92.62 364 THR A O 1
ATOM 2649 N N . ASP A 1 365 ? -32.510 -19.900 14.589 1.00 93.31 365 ASP A N 1
ATOM 2650 C CA . ASP A 1 365 ? -33.024 -20.651 15.738 1.00 93.31 365 ASP A CA 1
ATOM 2651 C C . ASP A 1 365 ? -32.028 -21.708 16.253 1.00 93.31 365 ASP A C 1
ATOM 2653 O O . ASP A 1 365 ? -32.192 -22.250 17.343 1.00 93.31 365 ASP A O 1
ATOM 2657 N N . THR A 1 366 ? -30.959 -21.981 15.507 1.00 93.38 366 THR A N 1
ATOM 2658 C CA . THR A 1 366 ? -29.850 -22.856 15.914 1.00 93.38 366 THR A CA 1
ATOM 2659 C C . THR A 1 366 ? -28.800 -22.165 16.784 1.00 93.38 366 THR A C 1
ATOM 2661 O O . THR A 1 366 ? -27.844 -22.812 17.216 1.00 93.38 366 THR A O 1
ATOM 2664 N N . GLU A 1 367 ? -28.970 -20.873 17.048 1.00 95.19 367 GLU A N 1
ATOM 2665 C CA . GLU A 1 367 ? -28.061 -20.039 17.831 1.00 95.19 367 GLU A CA 1
ATOM 2666 C C . GLU A 1 367 ? -28.795 -19.380 19.002 1.00 95.19 367 GLU A C 1
ATOM 2668 O O . GLU A 1 367 ? -30.023 -19.279 19.018 1.00 95.19 367 GLU A O 1
ATOM 2673 N N . ALA A 1 368 ? -28.037 -18.907 19.985 1.00 95.69 368 ALA A N 1
ATOM 2674 C CA . ALA A 1 368 ? -28.551 -18.046 21.042 1.00 95.69 368 ALA A CA 1
ATOM 2675 C C . ALA A 1 368 ? -27.477 -17.047 21.503 1.00 95.69 368 ALA A C 1
ATOM 2677 O O . ALA A 1 368 ? -26.290 -17.262 21.231 1.00 95.69 368 ALA A O 1
ATOM 2678 N N . PRO A 1 369 ? -27.859 -15.951 22.188 1.00 95.06 369 PRO A N 1
ATOM 2679 C CA . PRO A 1 369 ? -26.890 -14.982 22.667 1.00 95.06 369 PRO A CA 1
ATOM 2680 C C . PRO A 1 369 ? -26.078 -15.546 23.838 1.00 95.06 369 PRO A C 1
ATOM 2682 O O . PRO A 1 369 ? -26.608 -15.783 24.925 1.00 95.06 369 PRO A O 1
ATOM 2685 N N . ILE A 1 370 ? -24.777 -15.725 23.628 1.00 93.19 370 ILE A N 1
ATOM 2686 C CA . ILE A 1 370 ? -23.793 -16.124 24.637 1.00 93.19 370 ILE A CA 1
ATOM 2687 C C . ILE A 1 370 ? -22.825 -14.958 24.825 1.00 93.19 370 ILE A C 1
ATOM 2689 O O . ILE A 1 370 ? -22.219 -14.497 23.859 1.00 93.19 370 ILE A O 1
ATOM 2693 N N . ASN A 1 371 ? -22.730 -14.432 26.048 1.00 90.19 371 ASN A N 1
ATOM 2694 C CA . ASN A 1 371 ? -22.070 -13.152 26.348 1.00 90.19 371 ASN A CA 1
ATOM 2695 C C . ASN A 1 371 ? -22.519 -12.027 25.396 1.00 90.19 371 ASN A C 1
ATOM 2697 O O . ASN A 1 371 ? -21.733 -11.190 24.967 1.00 90.19 371 ASN A O 1
ATOM 2701 N N . GLY A 1 372 ? -23.803 -12.034 25.024 1.00 89.38 372 GLY A N 1
ATOM 2702 C CA . GLY A 1 372 ? -24.380 -11.016 24.156 1.00 89.38 372 GLY A CA 1
ATOM 2703 C C . GLY A 1 372 ? -24.108 -11.171 22.657 1.00 89.38 372 GLY A C 1
ATOM 2704 O O . GLY A 1 372 ? -24.536 -10.303 21.898 1.00 89.38 372 GLY A O 1
ATOM 2705 N N . LEU A 1 373 ? -23.457 -12.246 22.204 1.00 90.44 373 LEU A N 1
ATOM 2706 C CA . LEU A 1 373 ? -23.220 -12.523 20.782 1.00 90.44 373 LEU A CA 1
ATOM 2707 C C . LEU A 1 373 ? -23.868 -13.833 20.354 1.00 90.44 373 LEU A C 1
ATOM 2709 O O . LEU A 1 373 ? -23.944 -14.784 21.125 1.00 90.44 373 LEU A O 1
ATOM 2713 N N . CYS A 1 374 ? -24.318 -13.894 19.105 1.00 92.94 374 CYS A N 1
ATOM 2714 C CA . CYS A 1 374 ? -24.921 -15.107 18.575 1.00 92.94 374 CYS A CA 1
ATOM 2715 C C . CYS A 1 374 ? -23.875 -16.188 18.350 1.00 92.94 374 CYS A C 1
ATOM 2717 O O . CYS A 1 374 ? -22.973 -16.038 17.525 1.00 92.94 374 CYS A O 1
ATOM 2719 N N . ALA A 1 375 ? -24.022 -17.279 19.094 1.00 92.38 375 ALA A N 1
ATOM 2720 C CA . ALA A 1 375 ? -23.189 -18.461 18.988 1.00 92.38 375 ALA A CA 1
ATOM 2721 C C . ALA A 1 375 ? -24.072 -19.706 18.808 1.00 92.38 375 ALA A C 1
ATOM 2723 O O . ALA A 1 375 ? -25.235 -19.693 19.231 1.00 92.38 375 ALA A O 1
ATOM 2724 N N . PRO A 1 376 ? -23.542 -20.785 18.199 1.00 94.12 376 PRO A N 1
ATOM 2725 C CA . PRO A 1 376 ? -24.239 -22.063 18.127 1.00 94.12 376 PRO A CA 1
ATOM 2726 C C . PRO A 1 376 ? -24.729 -22.506 19.505 1.00 94.12 376 PRO A C 1
ATOM 2728 O O . PRO A 1 376 ? -24.023 -22.333 20.499 1.00 94.12 376 PRO A O 1
ATOM 2731 N N . LEU A 1 377 ? -25.929 -23.084 19.558 1.00 92.50 377 LEU A N 1
ATOM 2732 C CA . LEU A 1 377 ? -26.481 -23.614 20.801 1.00 92.50 377 LEU A CA 1
ATOM 2733 C C . LEU A 1 377 ? -25.539 -24.658 21.415 1.00 92.50 377 LEU A C 1
ATOM 2735 O O . LEU A 1 377 ? -25.277 -25.704 20.822 1.00 92.50 377 LEU A O 1
ATOM 2739 N N . ASP A 1 378 ? -25.090 -24.373 22.631 1.00 91.88 378 ASP A N 1
ATOM 2740 C CA . ASP A 1 378 ? -24.342 -25.282 23.487 1.00 91.88 378 ASP A CA 1
ATOM 2741 C C . ASP A 1 378 ? -25.150 -25.486 24.770 1.00 91.88 378 ASP A C 1
ATOM 2743 O O . ASP A 1 378 ? -25.258 -24.571 25.586 1.00 91.88 378 ASP A O 1
ATOM 2747 N N . GLU A 1 379 ? -25.725 -26.677 24.958 1.00 90.81 379 GLU A N 1
ATOM 2748 C CA . GLU A 1 379 ? -26.545 -27.000 26.137 1.00 90.81 379 GLU A CA 1
ATOM 2749 C C . GLU A 1 379 ? -25.757 -26.939 27.457 1.00 90.81 379 GLU A C 1
ATOM 2751 O O . GLU A 1 379 ? -26.359 -26.842 28.528 1.00 90.81 379 GLU A O 1
ATOM 2756 N N . SER A 1 380 ? -24.418 -26.938 27.405 1.00 91.75 380 SER A N 1
ATOM 2757 C CA . SER A 1 380 ? -23.571 -26.705 28.580 1.00 91.75 380 SER A CA 1
ATOM 2758 C C . SER A 1 380 ? -23.538 -25.240 29.029 1.00 91.75 380 SER A C 1
ATOM 2760 O O . SER A 1 380 ? -23.050 -24.951 30.123 1.00 91.75 380 SER A O 1
ATOM 2762 N N . VAL A 1 381 ? -24.090 -24.328 28.221 1.00 94.38 381 VAL A N 1
ATOM 2763 C CA . VAL A 1 381 ? -24.193 -22.890 28.501 1.00 94.38 381 VAL A CA 1
ATOM 2764 C C . VAL A 1 381 ? -25.645 -22.414 28.436 1.00 94.38 381 VAL A C 1
ATOM 2766 O O . VAL A 1 381 ? -26.131 -21.790 29.377 1.00 94.38 381 VAL A O 1
ATOM 2769 N N . CYS A 1 382 ? -26.340 -22.722 27.344 1.00 95.06 382 CYS A N 1
ATOM 2770 C CA . CYS A 1 382 ? -27.673 -22.247 27.003 1.00 95.06 382 CYS A CA 1
ATOM 2771 C C . CYS A 1 382 ? -28.603 -23.428 26.736 1.00 95.06 382 CYS A C 1
ATOM 2773 O O . CYS A 1 382 ? -28.483 -24.128 25.730 1.00 95.06 382 CYS A O 1
ATOM 2775 N N . VAL A 1 383 ? -29.572 -23.625 27.625 1.00 93.56 383 VAL A N 1
ATOM 2776 C CA . VAL A 1 383 ? -30.626 -24.621 27.435 1.00 93.56 383 VAL A CA 1
ATOM 2777 C C . VAL A 1 383 ? -31.690 -24.009 26.517 1.00 93.56 383 VAL A C 1
ATOM 2779 O O . VAL A 1 383 ? -32.269 -22.981 26.886 1.00 93.56 383 VAL A O 1
ATOM 2782 N N . PRO A 1 384 ? -31.968 -24.583 25.332 1.00 93.31 384 PRO A N 1
ATOM 2783 C CA . PRO A 1 384 ? -32.901 -23.996 24.376 1.00 93.31 384 PRO A CA 1
ATOM 2784 C C . PRO A 1 384 ? -34.368 -24.161 24.799 1.00 93.31 384 PRO A C 1
ATOM 2786 O O . PRO A 1 384 ? -34.726 -24.996 25.632 1.00 93.31 384 PRO A O 1
ATOM 2789 N N . HIS A 1 385 ? -35.246 -23.368 24.185 1.00 92.94 385 HIS A N 1
ATOM 2790 C CA . HIS A 1 385 ? -36.691 -23.589 24.250 1.00 92.94 385 HIS A CA 1
ATOM 2791 C C . HIS A 1 385 ? -37.104 -24.862 23.496 1.00 92.94 385 HIS A C 1
ATOM 2793 O O . HIS A 1 385 ? -36.453 -25.252 22.528 1.00 92.94 385 HIS A O 1
ATOM 2799 N N . ASP A 1 386 ? -38.238 -25.459 23.893 1.00 91.50 386 ASP A N 1
ATOM 2800 C CA . ASP A 1 386 ? -38.834 -26.615 23.201 1.00 91.50 386 ASP A CA 1
ATOM 2801 C C . ASP A 1 386 ? -39.096 -26.305 21.714 1.00 91.50 386 ASP A C 1
ATOM 2803 O O . ASP A 1 386 ? -38.899 -27.147 20.841 1.00 91.50 386 ASP A O 1
ATOM 2807 N N . VAL A 1 387 ? -39.477 -25.053 21.429 1.00 93.12 387 VAL A N 1
ATOM 2808 C CA . VAL A 1 387 ? -39.465 -24.458 20.090 1.00 93.12 387 VAL A CA 1
ATOM 2809 C C . VAL A 1 387 ? -38.368 -23.404 20.060 1.00 93.12 387 VAL A C 1
ATOM 2811 O O . VAL A 1 387 ? -38.508 -22.338 20.661 1.00 93.12 387 VAL A O 1
ATOM 2814 N N . LYS A 1 388 ? -37.269 -23.716 19.374 1.00 94.06 388 LYS A N 1
ATOM 2815 C CA . LYS A 1 388 ? -36.118 -22.823 19.254 1.00 94.06 388 LYS A CA 1
ATOM 2816 C C . LYS A 1 388 ? -36.520 -21.514 18.570 1.00 94.06 388 LYS A C 1
ATOM 2818 O O . LYS A 1 388 ? -37.257 -21.509 17.588 1.00 94.06 388 LYS A O 1
ATOM 2823 N N . ASN A 1 389 ? -36.053 -20.399 19.114 1.00 93.88 389 ASN A N 1
ATOM 2824 C CA . ASN A 1 389 ? -36.476 -19.056 18.713 1.00 93.88 389 ASN A CA 1
ATOM 2825 C C . ASN A 1 389 ? -35.316 -18.045 18.690 1.00 93.88 389 ASN A C 1
ATOM 2827 O O . ASN A 1 389 ? -35.571 -16.841 18.637 1.00 93.88 389 ASN A O 1
ATOM 2831 N N . GLY A 1 390 ? -34.068 -18.513 18.752 1.00 94.69 390 GLY A N 1
ATOM 2832 C CA . GLY A 1 390 ? -32.890 -17.649 18.797 1.00 94.69 390 GLY A CA 1
ATOM 2833 C C . GLY A 1 390 ? -32.560 -17.100 20.190 1.00 94.69 390 GLY A C 1
ATOM 2834 O O . GLY A 1 390 ? -31.806 -16.136 20.280 1.00 94.69 390 GLY A O 1
ATOM 2835 N N . THR A 1 391 ? -33.147 -17.638 21.268 1.00 96.56 391 THR A N 1
ATOM 2836 C CA . THR A 1 391 ? -32.861 -17.256 22.665 1.00 96.56 391 THR A CA 1
ATOM 2837 C C . THR A 1 391 ? -32.653 -18.485 23.549 1.00 96.56 391 THR A C 1
ATOM 2839 O O . THR A 1 391 ? -33.056 -19.600 23.207 1.00 96.56 391 THR A O 1
ATOM 2842 N N . CYS A 1 392 ? -32.061 -18.276 24.722 1.00 95.44 392 CYS A N 1
ATOM 2843 C CA . CYS A 1 392 ? -31.982 -19.287 25.772 1.00 95.44 392 CYS A CA 1
ATOM 2844 C C . CYS A 1 392 ? -33.292 -19.356 26.562 1.00 95.44 392 CYS A C 1
ATOM 2846 O O . CYS A 1 392 ? -33.940 -18.331 26.760 1.00 95.44 392 CYS A O 1
ATOM 2848 N N . LYS A 1 393 ? -33.664 -20.560 27.022 1.00 93.25 393 LYS A N 1
ATOM 2849 C CA . LYS A 1 393 ? -34.741 -20.790 28.003 1.00 93.25 393 LYS A CA 1
ATOM 2850 C C . LYS A 1 393 ? -34.204 -20.664 29.426 1.00 93.25 393 LYS A C 1
ATOM 2852 O O . LYS A 1 393 ? -34.846 -20.043 30.262 1.00 93.25 393 LYS A O 1
ATOM 2857 N N . TYR A 1 394 ? -33.037 -21.262 29.671 1.00 91.12 394 TYR A N 1
ATOM 2858 C CA . TYR A 1 394 ? -32.290 -21.177 30.925 1.00 91.12 394 TYR A CA 1
ATOM 2859 C C . TYR A 1 394 ? -30.790 -21.180 30.640 1.00 91.12 394 TYR A C 1
ATOM 2861 O O . TYR A 1 394 ? -30.345 -21.720 29.624 1.00 91.12 394 TYR A O 1
ATOM 2869 N N . CYS A 1 395 ? -30.015 -20.651 31.580 1.00 94.38 395 CYS A N 1
ATOM 2870 C CA . CYS A 1 395 ? -28.561 -20.702 31.534 1.00 94.38 395 CYS A CA 1
ATOM 2871 C C . CYS A 1 395 ? -28.015 -21.776 32.469 1.00 94.38 395 CYS A C 1
ATOM 2873 O O . CYS A 1 395 ? -28.509 -21.979 33.581 1.00 94.38 395 CYS A O 1
ATOM 2875 N N . ALA A 1 396 ? -26.973 -22.464 32.017 1.00 92.75 396 ALA A N 1
ATOM 2876 C CA . ALA A 1 396 ? -26.257 -23.426 32.833 1.00 92.75 396 ALA A CA 1
ATOM 2877 C C . ALA A 1 396 ? -25.512 -22.735 33.988 1.00 92.75 396 ALA A C 1
ATOM 2879 O O . ALA A 1 396 ? -25.238 -21.532 33.969 1.00 92.75 396 ALA A O 1
ATOM 2880 N N . ARG A 1 397 ? -25.132 -23.522 35.003 1.00 91.62 397 ARG A N 1
ATOM 2881 C CA . ARG A 1 397 ? -24.318 -23.040 36.131 1.00 91.62 397 ARG A CA 1
ATOM 2882 C C . ARG A 1 397 ? -23.080 -22.291 35.636 1.00 91.62 397 ARG A C 1
ATOM 2884 O O . ARG A 1 397 ? -22.373 -22.769 34.755 1.00 91.62 397 ARG A O 1
ATOM 2891 N N . GLY A 1 398 ? -22.786 -21.155 36.262 1.00 91.88 398 GLY A N 1
ATOM 2892 C CA . GLY A 1 398 ? -21.678 -20.292 35.845 1.00 91.88 398 GLY A CA 1
ATOM 2893 C C . GLY A 1 398 ? -22.090 -19.161 34.901 1.00 91.88 398 GLY A C 1
ATOM 2894 O O . GLY A 1 398 ? -21.244 -18.326 34.584 1.00 91.88 398 GLY A O 1
ATOM 2895 N N . HIS A 1 399 ? -23.363 -19.103 34.491 1.00 94.31 399 HIS A N 1
ATOM 2896 C CA . HIS A 1 399 ? -23.905 -18.059 33.625 1.00 94.31 399 HIS A CA 1
ATOM 2897 C C . HIS A 1 399 ? -25.194 -17.474 34.212 1.00 94.31 399 HIS A C 1
ATOM 2899 O O . HIS A 1 399 ? -26.052 -18.215 34.686 1.00 94.31 399 HIS A O 1
ATOM 2905 N N . ILE A 1 400 ? -25.331 -16.150 34.166 1.00 94.81 400 ILE A N 1
ATOM 2906 C CA . ILE A 1 400 ? -26.570 -15.444 34.501 1.00 94.81 400 ILE A CA 1
ATOM 2907 C C . ILE A 1 400 ? -27.400 -15.241 33.235 1.00 94.81 400 ILE A C 1
ATOM 2909 O O . ILE A 1 400 ? -26.857 -14.970 32.162 1.00 94.81 400 ILE A O 1
ATOM 2913 N N . MET A 1 401 ? -28.716 -15.370 33.363 1.00 93.81 401 MET A N 1
ATOM 2914 C CA . MET A 1 401 ? -29.631 -15.095 32.263 1.00 93.81 401 MET A CA 1
ATOM 2915 C C . MET A 1 401 ? -30.005 -13.613 32.239 1.00 93.81 401 MET A C 1
ATOM 2917 O O . MET A 1 401 ? -30.354 -13.028 33.267 1.00 93.81 401 MET A O 1
ATOM 2921 N N . TYR A 1 402 ? -29.942 -13.005 31.058 1.00 94.25 402 TYR A N 1
ATOM 2922 C CA . TYR A 1 402 ? -30.347 -11.621 30.855 1.00 94.25 402 TYR A CA 1
ATOM 2923 C C . TYR A 1 402 ? -30.855 -11.410 29.430 1.00 94.25 402 TYR A C 1
ATOM 2925 O O . TYR A 1 402 ? -30.188 -11.778 28.469 1.00 94.25 402 TYR A O 1
ATOM 2933 N N . ARG A 1 403 ? -32.059 -10.839 29.288 1.00 92.75 403 ARG A N 1
ATOM 2934 C CA . ARG A 1 403 ? -32.679 -10.480 27.993 1.00 92.75 403 ARG A CA 1
ATOM 2935 C C . ARG A 1 403 ? -32.535 -11.552 26.895 1.00 92.75 403 ARG A C 1
ATOM 2937 O O . ARG A 1 403 ? -32.215 -11.233 25.759 1.00 92.75 403 ARG A O 1
ATOM 2944 N N . GLY A 1 404 ? -32.794 -12.817 27.237 1.00 92.25 404 GLY A N 1
ATOM 2945 C CA . GLY A 1 404 ? -32.770 -13.940 26.288 1.00 92.25 404 GLY A CA 1
ATOM 2946 C C . GLY A 1 404 ? -31.395 -14.573 26.043 1.00 92.25 404 GLY A C 1
ATOM 2947 O O . GLY A 1 404 ? -31.323 -15.565 25.317 1.00 92.25 404 GLY A O 1
ATOM 2948 N N . GLY A 1 405 ? -30.329 -14.048 26.654 1.00 94.94 405 GLY A N 1
ATOM 2949 C CA . GLY A 1 405 ? -28.964 -14.563 26.545 1.00 94.94 405 GLY A CA 1
ATOM 2950 C C . GLY A 1 405 ? -28.366 -15.051 27.865 1.00 94.94 405 GLY A C 1
ATOM 2951 O O . GLY A 1 405 ? -28.865 -14.736 28.947 1.00 94.94 405 GLY A O 1
ATOM 2952 N N . CYS A 1 406 ? -27.261 -15.792 27.755 1.00 95.62 406 CYS A N 1
ATOM 2953 C CA . CYS A 1 406 ? -26.478 -16.305 28.880 1.00 95.62 406 CYS A CA 1
ATOM 2954 C C . CYS A 1 406 ? -25.119 -15.614 28.977 1.00 95.62 406 CYS A C 1
ATOM 2956 O O . CYS A 1 406 ? -24.329 -15.659 28.035 1.00 95.62 406 CYS A O 1
ATOM 2958 N N . TYR A 1 407 ? -24.832 -15.013 30.131 1.00 93.56 407 TYR A N 1
ATOM 2959 C CA . TYR A 1 407 ? -23.632 -14.211 30.376 1.00 93.56 407 TYR A CA 1
ATOM 2960 C C . TYR A 1 407 ? -22.774 -14.861 31.452 1.00 93.56 407 TYR A C 1
ATOM 2962 O O . TYR A 1 407 ? -23.252 -15.156 32.548 1.00 93.56 407 TYR A O 1
ATOM 2970 N N . ARG A 1 408 ? -21.505 -15.114 31.148 1.00 93.19 408 ARG A N 1
ATOM 2971 C CA . ARG A 1 408 ? -20.584 -15.822 32.037 1.00 93.19 408 ARG A CA 1
ATOM 2972 C C . ARG A 1 408 ? -20.253 -14.973 33.260 1.00 93.19 408 ARG A C 1
ATOM 2974 O O . ARG A 1 408 ? -19.767 -13.857 33.141 1.00 93.19 408 ARG A O 1
ATOM 2981 N N . ILE A 1 409 ? -20.439 -15.529 34.454 1.00 91.88 409 ILE A N 1
ATOM 2982 C CA . ILE A 1 409 ? -20.131 -14.826 35.707 1.00 91.88 409 ILE A CA 1
ATOM 2983 C C . ILE A 1 409 ? -18.655 -14.412 35.728 1.00 91.88 409 ILE A C 1
ATOM 2985 O O . ILE A 1 409 ? -17.769 -15.224 35.452 1.00 91.88 409 ILE A O 1
ATOM 2989 N N . GLY A 1 410 ? -18.406 -13.153 36.094 1.00 85.38 410 GLY A N 1
ATOM 2990 C CA . GLY A 1 410 ? -17.067 -12.565 36.144 1.00 85.38 410 GLY A CA 1
ATOM 2991 C C . GLY A 1 410 ? -16.548 -12.062 34.797 1.00 85.38 410 GLY A C 1
ATOM 2992 O O . GLY A 1 410 ? -15.443 -11.529 34.756 1.00 85.38 410 GLY A O 1
ATOM 2993 N N . SER A 1 411 ? -17.315 -12.208 33.712 1.00 84.81 411 SER A N 1
ATOM 2994 C CA . SER A 1 411 ? -17.020 -11.524 32.456 1.00 84.81 411 SER A CA 1
ATOM 2995 C C . SER A 1 411 ? -17.396 -10.041 32.537 1.00 84.81 411 SER A C 1
ATOM 2997 O O . SER A 1 411 ? -18.176 -9.629 33.401 1.00 84.81 411 SER A O 1
ATOM 2999 N N . VAL A 1 412 ? -16.841 -9.234 31.632 1.00 78.44 412 VAL A N 1
ATOM 3000 C CA . VAL A 1 412 ? -17.098 -7.785 31.578 1.00 78.44 412 VAL A CA 1
ATOM 3001 C C . VAL A 1 412 ? -18.570 -7.512 31.255 1.00 78.44 412 VAL A C 1
ATOM 3003 O O . VAL A 1 412 ? -19.201 -6.660 31.868 1.00 78.44 412 VAL A O 1
ATOM 3006 N N . GLU A 1 413 ? -19.144 -8.315 30.361 1.00 85.25 413 GLU A N 1
ATOM 3007 C CA . GLU A 1 413 ? -20.540 -8.227 29.933 1.00 85.25 413 GLU A CA 1
ATOM 3008 C C . GLU A 1 413 ? -21.501 -8.584 31.070 1.00 85.25 413 GLU A C 1
ATOM 3010 O O . GLU A 1 413 ? -22.537 -7.946 31.239 1.00 85.25 413 GLU A O 1
ATOM 3015 N N . ALA A 1 414 ? -21.156 -9.595 31.877 1.00 89.69 414 ALA A N 1
ATOM 3016 C CA . ALA A 1 414 ? -21.933 -9.940 33.060 1.00 89.69 414 ALA A CA 1
ATOM 3017 C C . ALA A 1 414 ? -21.833 -8.858 34.143 1.00 89.69 414 ALA A C 1
ATOM 3019 O O . ALA A 1 414 ? -22.823 -8.611 34.826 1.00 89.69 414 ALA A O 1
ATOM 3020 N N . ALA A 1 415 ? -20.683 -8.188 34.280 1.00 88.50 415 ALA A N 1
ATOM 3021 C CA . ALA A 1 415 ? -20.484 -7.118 35.260 1.00 88.50 415 ALA A CA 1
ATOM 3022 C C . ALA A 1 415 ? -21.359 -5.876 34.990 1.00 88.50 415 ALA A C 1
ATOM 3024 O O . ALA A 1 415 ? -21.746 -5.185 35.934 1.00 88.50 415 ALA A O 1
ATOM 3025 N N . ASP A 1 416 ? -21.742 -5.636 33.730 1.00 87.94 416 ASP A N 1
ATOM 3026 C CA . ASP A 1 416 ? -22.716 -4.597 33.357 1.00 87.94 416 ASP A CA 1
ATOM 3027 C C . ASP A 1 416 ? -24.159 -4.936 33.794 1.00 87.94 416 ASP A C 1
ATOM 3029 O O . ASP A 1 416 ? -25.031 -4.061 33.833 1.00 87.94 416 ASP A O 1
ATOM 3033 N N . ILE A 1 417 ? -24.420 -6.205 34.133 1.00 92.62 417 ILE A N 1
ATOM 3034 C CA . ILE A 1 417 ? -25.737 -6.734 34.515 1.00 92.62 417 ILE A CA 1
ATOM 3035 C C . ILE A 1 417 ? -25.810 -6.962 36.029 1.00 92.62 417 ILE A C 1
ATOM 3037 O O . ILE A 1 417 ? -26.759 -6.523 36.682 1.00 92.62 417 ILE A O 1
ATOM 3041 N N . CYS A 1 418 ? -24.822 -7.666 36.581 1.00 93.62 418 CYS A N 1
ATOM 3042 C CA . CYS A 1 418 ? -24.772 -8.117 37.964 1.00 93.62 418 CYS A CA 1
ATOM 3043 C C . CYS A 1 418 ? -23.319 -8.267 38.422 1.00 93.62 418 CYS A C 1
ATOM 3045 O O . CYS A 1 418 ? -22.530 -8.972 37.788 1.00 93.62 418 CYS A O 1
ATOM 3047 N N . ASP A 1 419 ? -22.961 -7.659 39.553 1.00 92.44 419 ASP A N 1
ATOM 3048 C CA . ASP A 1 419 ? -21.625 -7.847 40.115 1.00 92.44 419 ASP A CA 1
ATOM 3049 C C . ASP A 1 419 ? -21.429 -9.316 40.527 1.00 92.44 419 ASP A C 1
ATOM 3051 O O . ASP A 1 419 ? -22.331 -9.946 41.074 1.00 92.44 419 ASP A O 1
ATOM 3055 N N . ALA A 1 420 ? -20.234 -9.876 40.314 1.00 90.62 420 ALA A N 1
ATOM 3056 C CA . ALA A 1 420 ? -19.973 -11.296 40.587 1.00 90.62 420 ALA A CA 1
ATOM 3057 C C . ALA A 1 420 ? -20.232 -11.698 42.055 1.00 90.62 420 ALA A C 1
ATOM 3059 O O . ALA A 1 420 ? -20.605 -12.837 42.331 1.00 90.62 420 ALA A O 1
ATOM 3060 N N . GLN A 1 421 ? -20.056 -10.760 42.991 1.00 93.25 421 GLN A N 1
ATOM 3061 C CA . GLN A 1 421 ? -20.371 -10.941 44.415 1.00 93.25 421 GLN A CA 1
ATOM 3062 C C . GLN A 1 421 ? -21.881 -11.023 44.698 1.00 93.25 421 GLN A C 1
ATOM 3064 O O . GLN A 1 421 ? -22.290 -11.598 45.704 1.00 93.25 421 GLN A O 1
ATOM 3069 N N . ASP A 1 422 ? -22.695 -10.457 43.808 1.00 94.25 422 ASP A N 1
ATOM 3070 C CA . ASP A 1 422 ? -24.152 -10.394 43.883 1.00 94.25 422 ASP A CA 1
ATOM 3071 C C . ASP A 1 422 ? -24.801 -11.505 43.035 1.00 94.25 422 ASP A C 1
ATOM 3073 O O . ASP A 1 422 ? -25.972 -11.422 42.662 1.00 94.25 422 ASP A O 1
ATOM 3077 N N . VAL A 1 423 ? -24.054 -12.578 42.746 1.00 94.56 423 VAL A N 1
ATOM 3078 C CA . VAL A 1 423 ? -24.567 -13.784 42.091 1.00 94.56 423 VAL A CA 1
ATOM 3079 C C . VAL A 1 423 ? -24.661 -14.931 43.093 1.00 94.56 423 VAL A C 1
ATOM 3081 O O . VAL A 1 423 ? -23.675 -15.342 43.706 1.00 94.56 423 VAL A O 1
ATOM 3084 N N . VAL A 1 424 ? -25.850 -15.520 43.212 1.00 92.88 424 VAL A N 1
ATOM 3085 C CA . VAL A 1 424 ? -26.096 -16.730 44.005 1.00 92.88 424 VAL A CA 1
ATOM 3086 C C . VAL A 1 424 ? -26.225 -17.920 43.069 1.00 92.88 424 VAL A C 1
ATOM 3088 O O . VAL A 1 424 ? -27.012 -17.910 42.128 1.00 92.88 424 VAL A O 1
ATOM 3091 N N . THR A 1 425 ? -25.465 -18.981 43.338 1.00 90.94 425 THR A N 1
ATOM 3092 C CA . THR A 1 425 ? -25.529 -20.219 42.553 1.00 90.94 425 THR A CA 1
ATOM 3093 C C . THR A 1 425 ? -26.118 -21.350 43.387 1.00 90.94 425 THR A C 1
ATOM 3095 O O . THR A 1 425 ? -25.624 -21.651 44.472 1.00 90.94 425 THR A O 1
ATOM 3098 N N . THR A 1 426 ? -27.148 -22.013 42.865 1.00 87.12 426 THR A N 1
ATOM 3099 C CA . THR A 1 426 ? -27.808 -23.164 43.498 1.00 87.12 426 THR A CA 1
ATOM 3100 C C . THR A 1 426 ? -27.780 -24.382 42.566 1.00 87.12 426 THR A C 1
ATOM 3102 O O . THR A 1 426 ? -27.118 -24.369 41.525 1.00 87.12 426 THR A O 1
ATOM 3105 N N . GLY A 1 427 ? -28.470 -25.467 42.934 1.00 80.19 427 GLY A N 1
ATOM 3106 C CA . GLY A 1 427 ? -28.681 -26.604 42.031 1.00 80.19 427 GLY A CA 1
ATOM 3107 C C . GLY A 1 427 ? -29.529 -26.259 40.800 1.00 80.19 427 GLY A C 1
ATOM 3108 O O . GLY A 1 427 ? -29.463 -26.979 39.812 1.00 80.19 427 GLY A O 1
ATOM 3109 N N . ALA A 1 428 ? -30.284 -25.155 40.845 1.00 77.00 428 ALA A N 1
ATOM 3110 C CA . ALA A 1 428 ? -31.169 -24.723 39.765 1.00 77.00 428 ALA A CA 1
ATOM 3111 C C . ALA A 1 428 ? -30.501 -23.783 38.742 1.00 77.00 428 ALA A C 1
ATOM 3113 O O . ALA A 1 428 ? -31.081 -23.550 37.689 1.00 77.00 428 ALA A O 1
ATOM 3114 N N . GLY A 1 429 ? -29.313 -23.239 39.030 1.00 86.62 429 GLY A N 1
ATOM 3115 C CA . GLY A 1 429 ? -28.637 -22.278 38.152 1.00 86.62 429 GLY A CA 1
ATOM 3116 C C . GLY A 1 429 ? -27.890 -21.188 38.918 1.00 86.62 429 GLY A C 1
ATOM 3117 O O . GLY A 1 429 ? -27.646 -21.317 40.123 1.00 86.62 429 GLY A O 1
ATOM 3118 N N . SER A 1 430 ? -27.516 -20.128 38.204 1.00 93.56 430 SER A N 1
ATOM 3119 C CA . SER A 1 430 ? -26.880 -18.930 38.756 1.00 93.56 430 SER A CA 1
ATOM 3120 C C . SER A 1 430 ? -27.791 -17.719 38.561 1.00 93.56 430 SER A C 1
ATOM 3122 O O . SER A 1 430 ? -28.273 -17.469 37.461 1.00 93.56 430 SER A O 1
ATOM 3124 N N . PHE A 1 431 ? -28.022 -16.975 39.638 1.00 92.94 431 PHE A N 1
ATOM 3125 C CA . PHE A 1 431 ? -29.055 -15.947 39.721 1.00 92.94 431 PHE A CA 1
ATOM 3126 C C . PHE A 1 431 ? -28.476 -14.652 40.269 1.00 92.94 431 PHE A C 1
ATOM 3128 O O . PHE A 1 431 ? -27.719 -14.675 41.243 1.00 92.94 431 PHE A O 1
ATOM 3135 N N . CYS A 1 432 ? -28.859 -13.526 39.676 1.00 94.19 432 CYS A N 1
ATOM 3136 C CA . CYS A 1 432 ? -28.488 -12.222 40.200 1.00 94.19 432 CYS A CA 1
ATOM 3137 C C . CYS A 1 432 ? -29.381 -11.856 41.392 1.00 94.19 432 CYS A C 1
ATOM 3139 O O . CYS A 1 432 ? -30.598 -12.014 41.318 1.00 94.19 432 CYS A O 1
ATOM 3141 N N . ILE A 1 433 ? -28.799 -11.353 42.482 1.00 92.38 433 ILE A N 1
ATOM 3142 C CA . ILE A 1 433 ? -29.548 -10.841 43.646 1.00 92.38 433 ILE A CA 1
ATOM 3143 C C . ILE A 1 433 ? -29.529 -9.311 43.750 1.00 92.38 433 ILE A C 1
ATOM 3145 O O . ILE A 1 433 ? -30.275 -8.745 44.553 1.00 92.38 433 ILE A O 1
ATOM 3149 N N . ARG A 1 434 ? -28.719 -8.634 42.926 1.00 93.06 434 ARG A N 1
ATOM 3150 C CA . ARG A 1 434 ? -28.696 -7.174 42.794 1.00 93.06 434 ARG A CA 1
ATOM 3151 C C . ARG A 1 434 ? -28.317 -6.755 41.377 1.00 93.06 434 ARG A C 1
ATOM 3153 O O . ARG A 1 434 ? -27.177 -6.922 40.959 1.00 93.06 434 ARG A O 1
ATOM 3160 N N . CYS A 1 435 ? -29.269 -6.165 40.669 1.00 94.31 435 CYS A N 1
ATOM 3161 C CA . CYS A 1 435 ? -29.065 -5.666 39.317 1.00 94.31 435 CYS A CA 1
ATOM 3162 C C . CYS A 1 435 ? -28.228 -4.389 39.312 1.00 94.31 435 CYS A C 1
ATOM 3164 O O . CYS A 1 435 ? -28.362 -3.541 40.195 1.00 94.31 435 CYS A O 1
ATOM 3166 N N . LYS A 1 436 ? -27.378 -4.239 38.294 1.00 92.44 436 LYS A N 1
ATOM 3167 C CA . LYS A 1 436 ? -26.557 -3.037 38.109 1.00 92.44 436 LYS A CA 1
ATOM 3168 C C . LYS A 1 436 ? -27.379 -1.854 37.602 1.00 92.44 436 LYS A C 1
ATOM 3170 O O . LYS A 1 436 ? -27.169 -0.721 38.033 1.00 92.44 436 LYS A O 1
ATOM 3175 N N . GLN A 1 437 ? -28.318 -2.132 36.699 1.00 87.94 437 GLN A N 1
ATOM 3176 C CA . GLN A 1 437 ? -29.259 -1.145 36.183 1.00 87.94 437 GLN A CA 1
ATOM 3177 C C . GLN A 1 437 ? -30.256 -0.785 37.288 1.00 87.94 437 GLN A C 1
ATOM 3179 O O . GLN A 1 437 ? -30.916 -1.654 37.858 1.00 87.94 437 GLN A O 1
ATOM 3184 N N . THR A 1 438 ? -30.335 0.498 37.635 1.00 84.69 438 THR A N 1
ATOM 3185 C CA . THR A 1 438 ? -31.091 0.967 38.808 1.00 84.69 438 THR A CA 1
ATOM 3186 C C . THR A 1 438 ? -32.607 0.942 38.610 1.00 84.69 438 THR A C 1
ATOM 3188 O O . THR A 1 438 ? -33.352 1.019 39.590 1.00 84.69 438 THR A O 1
ATOM 3191 N N . ASP A 1 439 ? -33.067 0.821 37.366 1.00 86.75 439 ASP A N 1
ATOM 3192 C CA . ASP A 1 439 ? -34.463 0.660 36.953 1.00 86.75 439 ASP A CA 1
ATOM 3193 C C . ASP A 1 439 ? -34.907 -0.813 36.840 1.00 86.75 439 ASP A C 1
ATOM 3195 O O . ASP A 1 439 ? -36.102 -1.097 36.680 1.00 86.75 439 ASP A O 1
ATOM 3199 N N . GLU A 1 440 ? -33.971 -1.752 36.987 1.00 91.81 440 GLU A N 1
ATOM 3200 C CA . GLU A 1 440 ? -34.226 -3.190 36.984 1.00 91.81 440 GLU A CA 1
ATOM 3201 C C . GLU A 1 440 ? -34.144 -3.772 38.404 1.00 91.81 440 GLU A C 1
ATOM 3203 O O . GLU A 1 440 ? -33.471 -3.253 39.295 1.00 91.81 440 GLU A O 1
ATOM 3208 N N . VAL A 1 441 ? -34.861 -4.869 38.637 1.00 92.75 441 VAL A N 1
ATOM 3209 C CA . VAL A 1 441 ? -34.788 -5.653 39.877 1.00 92.75 441 VAL A CA 1
ATOM 3210 C C . VAL A 1 441 ? -34.733 -7.146 39.541 1.00 92.75 441 VAL A C 1
ATOM 3212 O O . VAL A 1 441 ? -35.227 -7.542 38.481 1.00 92.75 441 VAL A O 1
ATOM 3215 N N . PRO A 1 442 ? -34.162 -7.993 40.416 1.00 92.31 442 PRO A N 1
ATOM 3216 C CA . PRO A 1 442 ? -34.163 -9.428 40.195 1.00 92.31 442 PRO A CA 1
ATOM 3217 C C . PRO A 1 442 ? -35.572 -10.000 40.352 1.00 92.31 442 PRO A C 1
ATOM 3219 O O . PRO A 1 442 ? -36.168 -9.887 41.424 1.00 92.31 442 PRO A O 1
ATOM 3222 N N . ILE A 1 443 ? -36.079 -10.646 39.304 1.00 89.00 443 ILE A N 1
ATOM 3223 C CA . ILE A 1 443 ? -37.326 -11.421 39.303 1.00 89.00 443 ILE A CA 1
ATOM 3224 C C . ILE A 1 443 ? -36.989 -12.820 38.792 1.00 89.00 443 ILE A C 1
ATOM 3226 O O . ILE A 1 443 ? -36.445 -12.967 37.696 1.00 89.00 443 ILE A O 1
ATOM 3230 N N . ASP A 1 444 ? -37.257 -13.838 39.612 1.00 85.00 444 ASP A N 1
ATOM 3231 C CA . ASP A 1 444 ? -36.806 -15.221 39.391 1.00 85.00 444 ASP A CA 1
ATOM 3232 C C . ASP A 1 444 ? -35.297 -15.328 39.097 1.00 85.00 444 ASP A C 1
ATOM 3234 O O . ASP A 1 444 ? -34.831 -16.201 38.369 1.00 85.00 444 ASP A O 1
ATOM 3238 N N . GLY A 1 445 ? -34.516 -14.414 39.685 1.00 81.75 445 GLY A N 1
ATOM 3239 C CA . GLY A 1 445 ? -33.062 -14.361 39.547 1.00 81.75 445 GLY A CA 1
ATOM 3240 C C . GLY A 1 445 ? -32.540 -13.736 38.250 1.00 81.75 445 GLY A C 1
ATOM 3241 O O . GLY A 1 445 ? -31.324 -13.700 38.052 1.00 81.75 445 GLY A O 1
ATOM 3242 N N . GLU A 1 446 ? -33.429 -13.210 37.405 1.00 90.25 446 GLU A N 1
ATOM 3243 C CA . GLU A 1 446 ? -33.100 -12.430 36.210 1.00 90.25 446 GLU A CA 1
ATOM 3244 C C . GLU A 1 446 ? -33.326 -10.938 36.457 1.00 90.25 446 GLU A C 1
ATOM 3246 O O . GLU A 1 446 ? -34.357 -10.536 36.998 1.00 90.25 446 GLU A O 1
ATOM 3251 N N . CYS A 1 447 ? -32.394 -10.102 36.002 1.00 92.81 447 CYS A N 1
ATOM 3252 C CA . CYS A 1 447 ? -32.581 -8.656 36.026 1.00 92.81 447 CYS A CA 1
ATOM 3253 C C . CYS A 1 447 ? -33.590 -8.225 34.966 1.00 92.81 447 CYS A C 1
ATOM 3255 O O . CYS A 1 447 ? -33.388 -8.448 33.771 1.00 92.81 447 CYS A O 1
ATOM 3257 N N . LYS A 1 448 ? -34.704 -7.644 35.420 1.00 91.06 448 LYS A N 1
ATOM 3258 C CA . LYS A 1 448 ? -35.820 -7.221 34.570 1.00 91.06 448 LYS A CA 1
ATOM 3259 C C . LYS A 1 448 ? -36.314 -5.846 34.984 1.00 91.06 448 LYS A C 1
ATOM 3261 O O . LYS A 1 448 ? -36.266 -5.485 36.161 1.00 91.06 448 LYS A O 1
ATOM 3266 N N . ALA A 1 449 ? -36.844 -5.106 34.010 1.00 87.31 449 ALA A N 1
ATOM 3267 C CA . ALA A 1 449 ? -37.562 -3.868 34.274 1.00 87.31 449 ALA A CA 1
ATOM 3268 C C . ALA A 1 449 ? -38.665 -4.133 35.297 1.00 87.31 449 ALA A C 1
ATOM 3270 O O . ALA A 1 449 ? -39.351 -5.156 35.243 1.00 87.31 449 ALA A O 1
ATOM 3271 N N . SER A 1 450 ? -38.808 -3.223 36.251 1.00 72.50 450 SER A N 1
ATOM 3272 C CA . SER A 1 450 ? -39.624 -3.518 37.413 1.00 72.50 450 SER A CA 1
ATOM 3273 C C . SER A 1 450 ? -41.114 -3.677 37.080 1.00 72.50 450 SER A C 1
ATOM 3275 O O . SER A 1 450 ? -41.794 -2.723 36.703 1.00 72.50 450 SER A O 1
ATOM 3277 N N . THR A 1 451 ? -41.604 -4.897 37.288 1.00 71.19 451 THR A N 1
ATOM 3278 C CA . THR A 1 451 ? -43.001 -5.324 37.171 1.00 71.19 451 THR A CA 1
ATOM 3279 C C . THR A 1 451 ? -43.751 -5.178 38.502 1.00 71.19 451 THR A C 1
ATOM 3281 O O . THR A 1 451 ? -43.153 -4.908 39.548 1.00 71.19 451 THR A O 1
ATOM 3284 N N . ASP A 1 452 ? -45.069 -5.413 38.481 1.00 76.44 452 ASP A N 1
ATOM 3285 C CA . ASP A 1 452 ? -45.937 -5.474 39.672 1.00 76.44 452 ASP A CA 1
ATOM 3286 C C . ASP A 1 452 ? -45.535 -6.561 40.691 1.00 76.44 452 ASP A C 1
ATOM 3288 O O . ASP A 1 452 ? -46.083 -6.611 41.794 1.00 76.44 452 ASP A O 1
ATOM 3292 N N . GLU A 1 453 ? -44.613 -7.457 40.333 1.00 83.75 453 GLU A N 1
ATOM 3293 C CA . GLU A 1 453 ? -44.144 -8.555 41.182 1.00 83.75 453 GLU A CA 1
ATOM 3294 C C . GLU A 1 453 ? -43.263 -8.043 42.326 1.00 83.75 453 GLU A C 1
ATOM 3296 O O . GLU A 1 453 ? -43.292 -8.615 43.417 1.00 83.75 453 GLU A O 1
ATOM 3301 N N . CYS A 1 454 ? -42.547 -6.930 42.118 1.00 86.31 454 CYS A N 1
ATOM 3302 C CA . CYS A 1 454 ? -41.737 -6.277 43.140 1.00 86.31 454 CYS A CA 1
ATOM 3303 C C . CYS A 1 454 ? -42.374 -4.972 43.635 1.00 86.31 454 CYS A C 1
ATOM 3305 O O . CYS A 1 454 ? -42.411 -3.966 42.922 1.00 86.31 454 CYS A O 1
ATOM 3307 N N . THR A 1 455 ? -42.834 -4.955 44.887 1.00 82.38 455 THR A N 1
ATOM 3308 C CA . THR A 1 455 ? -43.591 -3.825 45.446 1.00 82.38 455 THR A CA 1
ATOM 3309 C C . THR A 1 455 ? -42.714 -2.760 46.104 1.00 82.38 455 THR A C 1
ATOM 3311 O O . THR A 1 455 ? -43.091 -1.589 46.109 1.00 82.38 455 THR A O 1
ATOM 3314 N N . VAL A 1 456 ? -41.536 -3.125 46.622 1.00 82.25 456 VAL A N 1
ATOM 3315 C CA . VAL A 1 456 ? -40.563 -2.178 47.194 1.00 82.25 456 VAL A CA 1
ATOM 3316 C C . VAL A 1 456 ? -39.206 -2.404 46.550 1.00 82.25 456 VAL A C 1
ATOM 3318 O O . VAL A 1 456 ? -38.672 -3.512 46.569 1.00 82.25 456 VAL A O 1
ATOM 3321 N N . LYS A 1 457 ? -38.642 -1.325 46.008 1.00 84.06 457 LYS A N 1
ATOM 3322 C CA . LYS A 1 457 ? -37.415 -1.327 45.209 1.00 84.06 457 LYS A CA 1
ATOM 3323 C C . LYS A 1 457 ? -36.364 -0.483 45.908 1.00 84.06 457 LYS A C 1
ATOM 3325 O O . LYS A 1 457 ? -36.687 0.570 46.458 1.00 84.06 457 LYS A O 1
ATOM 3330 N N . ASP A 1 458 ? -35.119 -0.931 45.868 1.00 85.38 458 ASP A N 1
ATOM 3331 C CA . ASP A 1 458 ? -33.985 -0.127 46.310 1.00 85.38 458 ASP A CA 1
ATOM 3332 C C . ASP A 1 458 ? -32.741 -0.487 45.503 1.00 85.38 458 ASP A C 1
ATOM 3334 O O . ASP A 1 458 ? -32.194 -1.574 45.672 1.00 85.38 458 ASP A O 1
ATOM 3338 N N . SER A 1 459 ? -32.309 0.435 44.640 1.00 86.06 459 SER A N 1
ATOM 3339 C CA . SER A 1 459 ? -30.997 0.413 43.980 1.00 86.06 459 SER A CA 1
ATOM 3340 C C . SER A 1 459 ? -30.620 -0.953 43.382 1.00 86.06 459 SER A C 1
ATOM 3342 O O . SER A 1 459 ? -29.589 -1.526 43.732 1.00 86.06 459 SER A O 1
ATOM 3344 N N . GLY A 1 460 ? -31.484 -1.502 42.521 1.00 88.31 460 GLY A N 1
ATOM 3345 C CA . GLY A 1 460 ? -31.249 -2.798 41.877 1.00 88.31 460 GLY A CA 1
ATOM 3346 C C . GLY A 1 460 ? -31.659 -4.023 42.701 1.00 88.31 460 GLY A C 1
ATOM 3347 O O . GLY A 1 460 ? -31.366 -5.147 42.303 1.00 88.31 460 GLY A O 1
ATOM 3348 N N . VAL A 1 461 ? -32.322 -3.850 43.850 1.00 90.44 461 VAL A N 1
ATOM 3349 C CA . VAL A 1 461 ? -32.796 -4.947 44.714 1.00 90.44 461 VAL A CA 1
ATOM 3350 C C . VAL A 1 461 ? -34.313 -4.895 44.871 1.00 90.44 461 VAL A C 1
ATOM 3352 O O . VAL A 1 461 ? -34.889 -3.829 45.117 1.00 90.44 461 VAL A O 1
ATOM 3355 N N . CYS A 1 462 ? -34.958 -6.063 44.807 1.00 90.31 462 CYS A N 1
ATOM 3356 C CA . CYS A 1 462 ? -36.341 -6.214 45.239 1.00 90.31 462 CYS A CA 1
ATOM 3357 C C . CYS A 1 462 ? -36.419 -6.510 46.743 1.00 90.31 462 CYS A C 1
ATOM 3359 O O . CYS A 1 462 ? -35.918 -7.532 47.207 1.00 90.31 462 CYS A O 1
ATOM 3361 N N . LYS A 1 463 ? -37.049 -5.621 47.518 1.00 89.44 463 LYS A N 1
ATOM 3362 C CA . LYS A 1 463 ? -37.172 -5.751 48.981 1.00 89.44 463 LYS A CA 1
ATOM 3363 C C . LYS A 1 463 ? -38.462 -6.431 49.434 1.00 89.44 463 LYS A C 1
ATOM 3365 O O . LYS A 1 463 ? -38.503 -6.961 50.541 1.00 89.44 463 LYS A O 1
ATOM 3370 N N . SER A 1 464 ? -39.508 -6.413 48.613 1.00 86.75 464 SER A N 1
ATOM 3371 C CA . SER A 1 464 ? -40.761 -7.111 48.908 1.00 86.75 464 SER A CA 1
ATOM 3372 C C . SER A 1 464 ? -41.479 -7.531 47.637 1.00 86.75 464 SER A C 1
ATOM 3374 O O . SER A 1 464 ? -41.587 -6.753 46.690 1.00 86.75 464 SER A O 1
ATOM 3376 N N . CYS A 1 465 ? -42.012 -8.749 47.654 1.00 87.50 465 CYS A N 1
ATOM 3377 C CA . CYS A 1 465 ? -42.770 -9.311 46.546 1.00 87.50 465 CYS A CA 1
ATOM 3378 C C . CYS A 1 465 ? -44.276 -9.117 46.756 1.00 87.50 465 CYS A C 1
ATOM 3380 O O . CYS A 1 465 ? -44.759 -9.034 47.891 1.00 87.50 465 CYS A O 1
ATOM 3382 N N . ARG A 1 466 ? -45.034 -9.082 45.661 1.00 84.06 466 ARG A N 1
ATOM 3383 C CA . ARG A 1 466 ? -46.497 -9.149 45.696 1.00 84.06 466 ARG A CA 1
ATOM 3384 C C . ARG A 1 466 ? -46.933 -10.507 46.260 1.00 84.06 466 ARG A C 1
ATOM 3386 O O . ARG A 1 466 ? -46.443 -11.543 45.823 1.00 84.06 466 ARG A O 1
ATOM 3393 N N . GLN A 1 467 ? -47.834 -10.503 47.243 1.00 73.5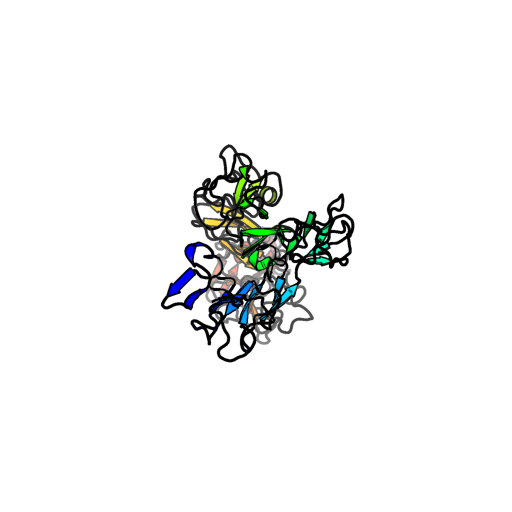0 467 GLN A N 1
ATOM 3394 C CA . GLN A 1 467 ? -48.449 -11.741 47.732 1.00 73.50 467 GLN A CA 1
ATOM 3395 C C . GLN A 1 467 ? -49.376 -12.313 46.654 1.00 73.50 467 GLN A C 1
ATOM 3397 O O . GLN A 1 467 ? -50.146 -11.560 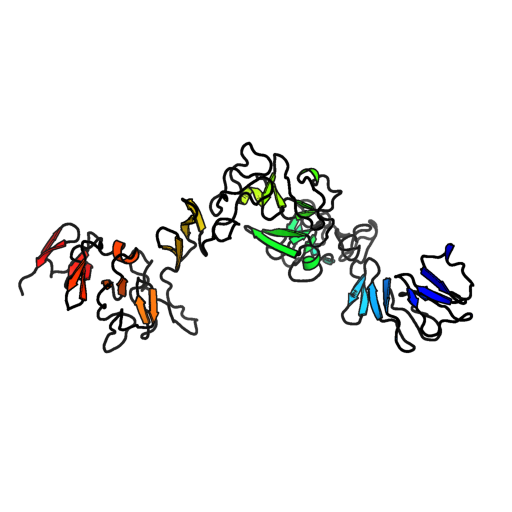46.052 1.00 73.50 467 GLN A O 1
ATOM 3402 N N . ALA A 1 468 ? -49.237 -13.618 46.408 1.00 60.62 468 ALA A N 1
ATOM 3403 C CA . ALA A 1 468 ? -50.022 -14.379 45.440 1.00 60.62 468 ALA A CA 1
ATOM 3404 C C . ALA A 1 468 ? -51.483 -14.541 45.872 1.00 60.62 468 ALA A C 1
ATOM 3406 O O . ALA A 1 468 ? -51.717 -14.731 47.091 1.00 60.62 468 ALA A O 1
#

Radius of gyration: 34.94 Å; chains: 1; bounding box: 91×52×92 Å

pLDDT: mean 89.95, std 8.32, range [46.19, 98.25]

Organism: Giardia intestinalis (NCBI:txid5741)